Protein AF-0000000066065959 (afdb_homodimer)

Organism: Fusobacterium nucleatum subsp. nucleatum (strain ATCC 25586 / DSM 15643 / BCRC 10681 / CIP 101130 / JCM 8532 / KCTC 2640 / LMG 13131 / VPI 4355) (NCBI:txid190304)

Nearest PDB structures (foldseek):
  2hi1-assembly1_B  TM=9.016E-01  e=2.714E-35  Salmonella enterica subsp. enterica serovar Typhimurium str. LT2
  2hi1-assembly1_A  TM=9.133E-01  e=4.538E-35  Salmonella enterica subsp. enterica serovar Typhimurium str. LT2
  6e85-assembly1_B  TM=9.198E-01  e=2.520E-34  Klebsiella pneumoniae subsp. pneumoniae
  6xmy-assembly1_A  TM=8.807E-01  e=2.957E-30  Legionella pneumophila subsp. pneumophila str. Philadelphia 1
  1ps6-assembly1_A  TM=9.117E-01  e=1.101E-29  Escherichia coli

Foldseek 3Di:
DFAEEEEEQAQLQFCSLLLVLVLLQDPLLLVHGFYEYEAAPVSNVLSCVLQVHQADEDEDCAPVPDDSHHRYYYYPHPNQDDPVPRHHLDQALSRLVRSLVRLLVSLVCVVVVSGLAYEYEFYDQSSVVNVVNPDRDDVRSNCVSQVNDDKWKWKDDQQEIETELEAPDDLVVLLVSQFQVSLLVVLVVVQVQCVLLVHDDEEEEEASFAVNCVCVVGHCCSVHGNVVSQVVNVVVPRRYDDNDYLVCVRVCVNVVVHSYYYYSYHVSVVVSRCVVPVQLTKMWIDPGLHTYIYTDDHRPSVCGSNNPDDSSNSSNRSNSSSSRSVSNPPPD/DFAEEEEEQAQLQFCSLLLVLVLLQDPLLLVHGFYEYEAAPVSNVLSCVLQVHQADEDEDCAPVVDDSHHRYYYYPHPNQDDPVPRHHLDQALSRLVRSLVRLLVSLVCVVVVSGLAYEYEFYDQSSVVNVVNPDRDDVRSNCVSQVNDDKWKWKDDQQEIETELAAPDDLVVLLVSQFQVSLLVVLVVVQVQCVLLVHDDEEEEEASFAVNCVCVVGHCCSVHGNVVSQVVNVVVPRRYDDNDYLVCVRVCVNVVVHSYYYYSYHVSVVVSRCVVPVQLTKMWIDPGLHTYIYTDDHRPSVCGSNNPDDSSNSSNRSNSSSSRSVSSPPPD

Secondary structure (DSSP, 8-state):
-PPEEEEE---TTSSHHHHHHHHHT-HHHHTT-EEEEEE-HHHHHHHHHHHT---EEEE-SSGGG---STTEEEEEE-----TTT--TTS--HHHHHHHHHHHHHHHHHHHTTSSSEEEEPP--HHHHHHTT---SSHHHHHHHHTT-SSPEEEEEETTEEEEES--SS-HHHHHHH--HHHHHHHHHHHHHHHHHHT--S-EEEEPSSGGGGGTBTTBSHIIIIIHHHHHHHHHTT--EEEEE-HHHHHHHHHTTS-SEEEESSHHHHHHHHHHH-TTT-EEEEESSSSEEEE-SS---GGGTTTT----HHHHHHHHHHHHHGGGTTT--/-PPEEEEE---TTSSHHHHHHHHHT-HHHHTT-EEEEEE-HHHHHHHHHHHT---EEEE-SSGGG---STTEEEEEE-----TTT--TTS--HHHHHHHHHHHHHHHHHHHTTSSSEEEEPP--HHHHHHTT---SSHHHHHHHHTT-SSPEEEEEETTEEEEES--SS-HHHHHHH--HHHHHHHHHHHHHHHHHHT--S-EEEEPSSGGGGGTBTTBSHIIIIIHHHHHHHHHTT--EEEEE-HHHHHHHHHTTS-SEEEESSHHHHHHHHHHH-TTT-EEEEESSSSEEEE-SS---GGGTTTT----HHHHHHHHHHHHHGGGTTT--

Sequence (664 aa):
MRTKIAIPMGDPAGVGPEIVVKTAVSKEILDLCDLVVIGDKKVLEKATKICQVDLKIHTIKNIEEGKYEKGILNVIDLENVDMNTLEYGQVQGMCGKAAFEYIKKCVELAMEYKVDAIATTPINKESLRAGNVNYIGHTEILGDLSNSRDPLTMFEVDNMRVFFLTRHMSLRKACDAITKERVLEYIERCTKALKQLGVTGKMAVAGLNPHSGEHGLFGNEEVKEITPAIEEAQKLGYDVVGPIGADSVFHQALQGRYVAVLSLYHDQGHIATKTYDFERTIAITLDMPFLRTSVDHGTAFDIAGKGIVSAISMIEAVKLAAKYAPNFKNIKMRTKIAIPMGDPAGVGPEIVVKTAVSKEILDLCDLVVIGDKKVLEKATKICQVDLKIHTIKNIEEGKYEKGILNVIDLENVDMNTLEYGQVQGMCGKAAFEYIKKCVELAMEYKVDAIATTPINKESLRAGNVNYIGHTEILGDLSNSRDPLTMFEVDNMRVFFLTRHMSLRKACDAITKERVLEYIERCTKALKQLGVTGKMAVAGLNPHSGEHGLFGNEEVKEITPAIEEAQKLGYDVVGPIGADSVFHQALQGRYVAVLSLYHDQGHIATKTYDFERTIAITLDMPFLRTSVDHGTAFDIAGKGIVSAISMIEAVKLAAKYAPNFKNIK

Solvent-accessible surface area (backbone atoms only — not comparable to full-atom values): 33198 Å² total; per-residue (Å²): 133,74,46,32,35,28,26,26,32,24,17,74,26,22,34,19,35,45,30,49,55,53,30,66,69,30,70,72,42,64,77,60,40,39,68,38,34,27,37,36,59,69,60,42,52,49,26,28,59,55,55,68,51,81,64,44,81,41,78,34,92,48,78,86,67,52,59,90,47,93,49,42,43,26,26,41,58,67,74,60,72,61,74,90,71,65,47,63,42,47,85,35,23,62,30,18,38,38,23,51,53,18,46,52,51,43,49,51,36,37,75,67,63,70,28,46,21,34,31,42,46,24,58,49,52,67,12,16,50,60,33,72,36,94,49,78,46,68,70,56,44,53,24,59,79,64,73,32,91,68,66,40,57,31,38,37,40,92,67,28,30,35,31,56,75,30,55,96,42,19,60,68,56,37,62,70,63,60,35,30,68,52,52,33,51,46,52,52,54,50,50,54,48,34,48,49,54,69,48,82,69,42,31,33,32,40,22,85,19,52,68,31,4,59,89,48,77,16,35,49,57,36,72,72,12,50,37,54,18,47,52,52,39,39,72,74,65,48,59,57,48,60,59,32,35,46,44,47,43,60,35,41,18,60,72,62,75,19,57,29,33,39,20,58,34,42,52,64,40,37,17,32,43,25,35,56,37,55,58,56,27,25,39,31,42,36,74,50,96,50,47,34,20,20,44,78,60,68,26,54,35,89,50,20,84,62,51,72,72,78,30,60,26,49,42,47,14,46,50,50,32,56,68,36,24,78,52,62,47,87,76,117,133,74,46,33,35,29,26,25,32,22,16,73,26,21,35,19,35,46,29,49,54,54,30,66,70,30,68,74,44,64,76,62,41,39,67,37,33,26,37,38,58,69,60,42,52,50,27,27,60,55,55,67,50,80,63,42,83,41,78,34,94,47,79,85,68,50,60,90,48,93,48,44,42,27,26,40,58,67,75,60,70,61,75,90,71,65,47,63,42,46,85,34,23,61,32,17,38,40,24,50,51,19,46,50,52,43,48,51,36,36,75,66,62,71,27,45,21,33,33,42,46,24,57,49,52,67,13,15,49,61,35,72,35,96,50,78,45,66,69,56,46,53,24,59,78,63,74,32,92,67,66,40,58,32,38,37,40,92,67,27,31,35,33,54,75,30,55,97,42,19,59,66,55,38,61,70,62,59,35,32,68,52,50,34,51,46,54,52,53,50,50,53,47,33,49,48,54,70,50,82,68,41,32,33,32,42,23,86,19,50,67,31,4,58,89,48,77,15,35,48,56,36,74,72,12,49,37,52,19,47,52,52,40,37,72,74,65,46,59,56,50,60,59,31,33,46,43,47,43,60,35,41,16,61,71,62,75,18,57,29,35,39,19,59,35,42,50,63,40,36,17,33,44,26,36,56,37,56,59,54,28,24,40,33,42,37,75,50,95,50,47,36,20,20,44,78,59,68,27,53,36,90,50,21,83,63,52,71,73,79,29,60,26,49,42,47,15,44,50,50,33,56,69,35,23,76,52,64,48,85,77,118

Radius of gyration: 28.04 Å; Cα contacts (8 Å, |Δi|>4): 1634; chains: 2; bounding box: 54×81×59 Å

InterPro domains:
  IPR005255 PdxA family [PF04166] (32-321)
  IPR005255 PdxA family [PTHR30004] (2-329)
  IPR005255 PdxA family [TIGR00557] (4-324)

pLDDT: mean 95.87, std 6.34, range [37.81, 98.94]

Structure (mmCIF, N/CA/C/O backbone):
data_AF-0000000066065959-model_v1
#
loop_
_entity.id
_entity.type
_entity.pdbx_description
1 polymer 'Putative D-threonate 4-phosphate dehydrogenase'
#
loop_
_atom_site.group_PDB
_atom_site.id
_atom_site.type_symbol
_atom_site.label_atom_id
_atom_site.label_alt_id
_atom_site.label_comp_id
_atom_site.label_asym_id
_atom_site.label_entity_id
_atom_site.label_seq_id
_atom_site.pdbx_PDB_ins_code
_atom_site.Cartn_x
_atom_site.Cartn_y
_atom_site.Cartn_z
_atom_site.occupancy
_atom_site.B_iso_or_equiv
_atom_site.auth_seq_id
_atom_site.auth_comp_id
_atom_site.auth_asym_id
_atom_site.auth_atom_id
_atom_site.pdbx_PDB_model_num
ATOM 1 N N . MET A 1 1 ? 6.938 -20.156 -32.844 1 72.06 1 MET A N 1
ATOM 2 C CA . MET A 1 1 ? 5.781 -20.859 -32.281 1 72.06 1 MET A CA 1
ATOM 3 C C . MET A 1 1 ? 5.188 -20.094 -31.109 1 72.06 1 MET A C 1
ATOM 5 O O . MET A 1 1 ? 5.902 -19.375 -30.406 1 72.06 1 MET A O 1
ATOM 9 N N . ARG A 1 2 ? 3.889 -20.047 -30.922 1 89.25 2 ARG A N 1
ATOM 10 C CA . ARG A 1 2 ? 3.213 -19.297 -29.859 1 89.25 2 ARG A CA 1
ATOM 11 C C . ARG A 1 2 ? 3.479 -19.922 -28.5 1 89.25 2 ARG A C 1
ATOM 13 O O . ARG A 1 2 ? 3.643 -21.141 -28.391 1 89.25 2 ARG A O 1
ATOM 20 N N . THR A 1 3 ? 3.629 -19.172 -27.562 1 95.5 3 THR A N 1
ATOM 21 C CA . THR A 1 3 ? 3.877 -19.625 -26.188 1 95.5 3 THR A CA 1
ATOM 22 C C . THR A 1 3 ? 2.738 -20.5 -25.688 1 95.5 3 THR A C 1
ATOM 24 O O . THR A 1 3 ? 1.564 -20.188 -25.891 1 95.5 3 THR A O 1
ATOM 27 N N . LYS A 1 4 ? 3.076 -21.656 -25.203 1 97.19 4 LYS A N 1
ATOM 28 C CA . LYS A 1 4 ? 2.094 -22.578 -24.641 1 97.19 4 LYS A CA 1
ATOM 29 C C . LYS A 1 4 ? 2.082 -22.516 -23.125 1 97.19 4 LYS A C 1
ATOM 31 O O . LYS A 1 4 ? 3.102 -22.766 -22.469 1 97.19 4 LYS A O 1
ATOM 36 N N . ILE A 1 5 ? 0.953 -22.219 -22.578 1 98.12 5 ILE A N 1
ATOM 37 C CA . ILE A 1 5 ? 0.808 -22.109 -21.125 1 98.12 5 ILE A CA 1
ATOM 38 C C . ILE A 1 5 ? -0.1 -23.219 -20.609 1 98.12 5 ILE A C 1
ATOM 40 O O . ILE A 1 5 ? -1.226 -23.375 -21.078 1 98.12 5 ILE A O 1
ATOM 44 N N . ALA A 1 6 ? 0.415 -24 -19.703 1 98.69 6 ALA A N 1
ATOM 45 C CA . ALA A 1 6 ? -0.387 -25.031 -19.047 1 98.69 6 ALA A CA 1
ATOM 46 C C . ALA A 1 6 ? -1.11 -24.453 -17.828 1 98.69 6 ALA A C 1
ATOM 48 O O . ALA A 1 6 ? -0.523 -23.703 -17.047 1 98.69 6 ALA A O 1
ATOM 49 N N . ILE A 1 7 ? -2.367 -24.766 -17.703 1 98.88 7 ILE A N 1
ATOM 50 C CA . ILE A 1 7 ? -3.176 -24.312 -16.578 1 98.88 7 ILE A CA 1
ATOM 51 C C . ILE A 1 7 ? -3.793 -25.516 -15.859 1 98.88 7 ILE A C 1
ATOM 53 O O . ILE A 1 7 ? -4.621 -26.219 -16.438 1 98.88 7 ILE A O 1
ATOM 57 N N . PRO A 1 8 ? -3.355 -25.812 -14.656 1 98.88 8 PRO A N 1
ATOM 58 C CA . PRO A 1 8 ? -4.176 -26.734 -13.867 1 98.88 8 PRO A CA 1
ATOM 59 C C . PRO A 1 8 ? -5.52 -26.141 -13.469 1 98.88 8 PRO A C 1
ATOM 61 O O . PRO A 1 8 ? -5.578 -25 -12.992 1 98.88 8 PRO A O 1
ATOM 64 N N . MET A 1 9 ? -6.547 -26.875 -13.633 1 98.5 9 MET A N 1
ATOM 65 C CA . MET A 1 9 ? -7.906 -26.375 -13.461 1 98.5 9 MET A CA 1
ATOM 66 C C . MET A 1 9 ? -8.164 -25.969 -12.016 1 98.5 9 MET A C 1
ATOM 68 O O . MET A 1 9 ? -9.055 -25.172 -11.742 1 98.5 9 MET A O 1
ATOM 72 N N . GLY A 1 10 ? -7.395 -26.516 -11.086 1 98.31 10 GLY A N 1
ATOM 73 C CA . GLY A 1 10 ? -7.586 -26.234 -9.664 1 98.31 10 GLY A CA 1
ATOM 74 C C . GLY A 1 10 ? -8.633 -27.125 -9.023 1 98.31 10 GLY A C 1
ATOM 75 O O . GLY A 1 10 ? -8.938 -28.203 -9.531 1 98.31 10 GLY A O 1
ATOM 76 N N . ASP A 1 11 ? -9.094 -26.719 -7.891 1 98.69 11 ASP A N 1
ATOM 77 C CA . ASP A 1 11 ? -10.109 -27.469 -7.16 1 98.69 11 ASP A CA 1
ATOM 78 C C . ASP A 1 11 ? -11.445 -27.453 -7.906 1 98.69 11 ASP A C 1
ATOM 80 O O . ASP A 1 11 ? -12.031 -26.406 -8.125 1 98.69 11 ASP A O 1
ATOM 84 N N . PRO A 1 12 ? -11.953 -28.656 -8.211 1 98.81 12 PRO A N 1
ATOM 85 C CA . PRO A 1 12 ? -13.203 -28.719 -8.977 1 98.81 12 PRO A CA 1
ATOM 86 C C . PRO A 1 12 ? -14.367 -28.047 -8.258 1 98.81 12 PRO A C 1
ATOM 88 O O . PRO A 1 12 ? -15.32 -27.594 -8.906 1 98.81 12 PRO A O 1
ATOM 91 N N . ALA A 1 13 ? -14.312 -27.984 -6.973 1 98.69 13 ALA A N 1
ATOM 92 C CA . ALA A 1 13 ? -15.414 -27.438 -6.184 1 98.69 13 ALA A CA 1
ATOM 93 C C . ALA A 1 13 ? -15.266 -25.938 -5.996 1 98.69 13 ALA A C 1
ATOM 95 O O . ALA A 1 13 ? -16.125 -25.281 -5.398 1 98.69 13 ALA A O 1
ATOM 96 N N . GLY A 1 14 ? -14.188 -25.391 -6.469 1 98.62 14 GLY A N 1
ATOM 97 C CA . GLY A 1 14 ? -13.93 -23.969 -6.336 1 98.62 14 GLY A CA 1
ATOM 98 C C . GLY A 1 14 ? -14.164 -23.203 -7.621 1 98.62 14 GLY A C 1
ATOM 99 O O . GLY A 1 14 ? -14.781 -23.719 -8.555 1 98.62 14 GLY A O 1
ATOM 100 N N . VAL A 1 15 ? -13.617 -22 -7.676 1 98.69 15 VAL A N 1
ATOM 101 C CA . VAL A 1 15 ? -13.891 -21.094 -8.797 1 98.69 15 VAL A CA 1
ATOM 102 C C . VAL A 1 15 ? -12.867 -21.328 -9.906 1 98.69 15 VAL A C 1
ATOM 104 O O . VAL A 1 15 ? -12.938 -20.703 -10.961 1 98.69 15 VAL A O 1
ATOM 107 N N . GLY A 1 16 ? -11.898 -22.203 -9.711 1 98.69 16 GLY A N 1
ATOM 108 C CA . GLY A 1 16 ? -10.852 -22.469 -10.68 1 98.69 16 GLY A CA 1
ATOM 109 C C . GLY A 1 16 ? -11.375 -22.703 -12.078 1 98.69 16 GLY A C 1
ATOM 110 O O . GLY A 1 16 ? -11.023 -21.984 -13.016 1 98.69 16 GLY A O 1
ATOM 111 N N . PRO A 1 17 ? -12.258 -23.703 -12.234 1 98.88 17 PRO A N 1
ATOM 112 C CA . PRO A 1 17 ? -12.828 -23.984 -13.555 1 98.88 17 PRO A CA 1
ATOM 113 C C . PRO A 1 17 ? -13.492 -22.75 -14.18 1 98.88 17 PRO A C 1
ATOM 115 O O . PRO A 1 17 ? -13.344 -22.516 -15.383 1 98.88 17 PRO A O 1
ATOM 118 N N . GLU A 1 18 ? -14.164 -21.953 -13.398 1 98.88 18 GLU A N 1
ATOM 119 C CA . GLU A 1 18 ? -14.875 -20.781 -13.906 1 98.88 18 GLU A CA 1
ATOM 120 C C . GLU A 1 18 ? -13.898 -19.734 -14.445 1 98.88 18 GLU A C 1
ATOM 122 O O . GLU A 1 18 ? -14.086 -19.219 -15.555 1 98.88 18 GLU A O 1
ATOM 127 N N . ILE A 1 19 ? -12.812 -19.453 -13.688 1 98.75 19 ILE A N 1
ATOM 128 C CA . ILE A 1 19 ? -11.898 -18.422 -14.141 1 98.75 19 ILE A CA 1
ATOM 129 C C . ILE A 1 19 ? -11.086 -18.938 -15.336 1 98.75 19 ILE A C 1
ATOM 131 O O . ILE A 1 19 ? -10.688 -18.156 -16.203 1 98.75 19 ILE A O 1
ATOM 135 N N . VAL A 1 20 ? -10.898 -20.188 -15.461 1 98.75 20 VAL A N 1
ATOM 136 C CA . VAL A 1 20 ? -10.172 -20.781 -16.578 1 98.75 20 VAL A CA 1
ATOM 137 C C . VAL A 1 20 ? -10.961 -20.594 -17.875 1 98.75 20 VAL A C 1
ATOM 139 O O . VAL A 1 20 ? -10.43 -20.094 -18.875 1 98.75 20 VAL A O 1
ATOM 142 N N . VAL A 1 21 ? -12.258 -20.953 -17.859 1 98.75 21 VAL A N 1
ATOM 143 C CA . VAL A 1 21 ? -13.047 -20.891 -19.094 1 98.75 21 VAL A CA 1
ATOM 144 C C . VAL A 1 21 ? -13.258 -19.438 -19.484 1 98.75 21 VAL A C 1
ATOM 146 O O . VAL A 1 21 ? -13.266 -19.094 -20.672 1 98.75 21 VAL A O 1
ATOM 149 N N . LYS A 1 22 ? -13.445 -18.562 -18.484 1 98.62 22 LYS A N 1
ATOM 150 C CA . LYS A 1 22 ? -13.555 -17.125 -18.766 1 98.62 22 LYS A CA 1
ATOM 151 C C . LYS A 1 22 ? -12.273 -16.594 -19.406 1 98.62 22 LYS A C 1
ATOM 153 O O . LYS A 1 22 ? -12.312 -15.766 -20.312 1 98.62 22 LYS A O 1
ATOM 158 N N . THR A 1 23 ? -11.133 -17.047 -18.891 1 98.5 23 THR A N 1
ATOM 159 C CA . THR A 1 23 ? -9.836 -16.641 -19.406 1 98.5 23 THR A CA 1
ATOM 160 C C . THR A 1 23 ? -9.648 -17.109 -20.844 1 98.5 23 THR A C 1
ATOM 162 O O . THR A 1 23 ? -9.133 -16.375 -21.688 1 98.5 23 THR A O 1
ATOM 165 N N . ALA A 1 24 ? -10.109 -18.297 -21.172 1 98.25 24 ALA A N 1
ATOM 166 C CA . ALA A 1 24 ? -9.914 -18.922 -22.469 1 98.25 24 ALA A CA 1
ATOM 167 C C . ALA A 1 24 ? -10.656 -18.156 -23.562 1 98.25 24 ALA A C 1
ATOM 169 O O . ALA A 1 24 ? -10.297 -18.234 -24.75 1 98.25 24 ALA A O 1
ATOM 170 N N . VAL A 1 25 ? -11.688 -17.406 -23.219 1 97.69 25 VAL A N 1
ATOM 171 C CA . VAL A 1 25 ? -12.469 -16.719 -24.234 1 97.69 25 VAL A CA 1
ATOM 172 C C . VAL A 1 25 ? -12.062 -15.242 -24.297 1 97.69 25 VAL A C 1
ATOM 174 O O . VAL A 1 25 ? -12.609 -14.477 -25.078 1 97.69 25 VAL A O 1
ATOM 177 N N . SER A 1 26 ? -11.172 -14.867 -23.438 1 96.5 26 SER A N 1
ATOM 178 C CA . SER A 1 26 ? -10.711 -13.484 -23.438 1 96.5 26 SER A CA 1
ATOM 179 C C . SER A 1 26 ? -9.93 -13.164 -24.703 1 96.5 26 SER A C 1
ATOM 181 O O . SER A 1 26 ? -9.023 -13.906 -25.094 1 96.5 26 SER A O 1
ATOM 183 N N . LYS A 1 27 ? -10.227 -12.031 -25.328 1 95.12 27 LYS A N 1
ATOM 184 C CA . LYS A 1 27 ? -9.555 -11.617 -26.547 1 95.12 27 LYS A CA 1
ATOM 185 C C . LYS A 1 27 ? -8.055 -11.406 -26.312 1 95.12 27 LYS A C 1
ATOM 187 O O . LYS A 1 27 ? -7.234 -11.766 -27.156 1 95.12 27 LYS A O 1
ATOM 192 N N . GLU A 1 28 ? -7.738 -10.875 -25.188 1 95.38 28 GLU A N 1
ATOM 193 C CA . GLU A 1 28 ? -6.344 -10.609 -24.844 1 95.38 28 GLU A CA 1
ATOM 194 C C . GLU A 1 28 ? -5.52 -11.898 -24.875 1 95.38 28 GLU A C 1
ATOM 196 O O . GLU A 1 28 ? -4.391 -11.906 -25.359 1 95.38 28 GLU A O 1
ATOM 201 N N . ILE A 1 29 ? -6.113 -12.93 -24.375 1 97 29 ILE A N 1
ATOM 202 C CA . ILE A 1 29 ? -5.387 -14.188 -24.25 1 97 29 ILE A CA 1
ATOM 203 C C . ILE A 1 29 ? -5.316 -14.883 -25.609 1 97 29 ILE A C 1
ATOM 205 O O . ILE A 1 29 ? -4.266 -15.406 -25.984 1 97 29 ILE A O 1
ATOM 209 N N . LEU A 1 30 ? -6.398 -14.852 -26.359 1 94.75 30 LEU A N 1
ATOM 210 C CA . LEU A 1 30 ? -6.488 -15.516 -27.656 1 94.75 30 LEU A CA 1
ATOM 211 C C . LEU A 1 30 ? -5.402 -15.008 -28.594 1 94.75 30 LEU A C 1
ATOM 213 O O . LEU A 1 30 ? -4.855 -15.781 -29.391 1 94.75 30 LEU A O 1
ATOM 217 N N . ASP A 1 31 ? -5.023 -13.789 -28.469 1 94.56 31 ASP A N 1
ATOM 218 C CA . ASP A 1 31 ? -4.047 -13.156 -29.344 1 94.56 31 ASP A CA 1
ATOM 219 C C . ASP A 1 31 ? -2.627 -13.344 -28.828 1 94.56 31 ASP A C 1
ATOM 221 O O . ASP A 1 31 ? -1.656 -13.141 -29.547 1 94.56 31 ASP A O 1
ATOM 225 N N . LEU A 1 32 ? -2.518 -13.828 -27.672 1 96.62 32 LEU A N 1
ATOM 226 C CA . LEU A 1 32 ? -1.231 -13.719 -27 1 96.62 32 LEU A CA 1
ATOM 227 C C . LEU A 1 32 ? -0.543 -15.07 -26.906 1 96.62 32 LEU A C 1
ATOM 229 O O . LEU A 1 32 ? 0.663 -15.18 -27.141 1 96.62 32 LEU A O 1
ATOM 233 N N . CYS A 1 33 ? -1.328 -16.109 -26.562 1 97.38 33 CYS A N 1
ATOM 234 C CA . CYS A 1 33 ? -0.696 -17.406 -26.281 1 97.38 33 CYS A CA 1
ATOM 235 C C . CYS A 1 33 ? -1.686 -18.547 -26.469 1 97.38 33 CYS A C 1
ATOM 237 O O . CYS A 1 33 ? -2.855 -18.312 -26.781 1 97.38 33 CYS A O 1
ATOM 239 N N . ASP A 1 34 ? -1.131 -19.766 -26.438 1 97.31 34 ASP A N 1
ATOM 240 C CA . ASP A 1 34 ? -1.923 -20.984 -26.5 1 97.31 34 ASP A CA 1
ATOM 241 C C . ASP A 1 34 ? -2.096 -21.609 -25.109 1 97.31 34 ASP A C 1
ATOM 243 O O . ASP A 1 34 ? -1.139 -21.688 -24.344 1 97.31 34 ASP A O 1
ATOM 247 N N . LEU A 1 35 ? -3.336 -21.984 -24.844 1 98.25 35 LEU A N 1
ATOM 248 C CA . LEU A 1 35 ? -3.623 -22.562 -23.531 1 98.25 35 LEU A CA 1
ATOM 249 C C . LEU A 1 35 ? -3.846 -24.062 -23.641 1 98.25 35 LEU A C 1
ATOM 251 O O . LEU A 1 35 ? -4.461 -24.547 -24.594 1 98.25 35 LEU A O 1
ATOM 255 N N . VAL A 1 36 ? -3.318 -24.75 -22.703 1 98.56 36 VAL A N 1
ATOM 256 C CA . VAL A 1 36 ? -3.654 -26.156 -22.469 1 98.56 36 VAL A CA 1
ATOM 257 C C . VAL A 1 36 ? -4.074 -26.344 -21 1 98.56 36 VAL A C 1
ATOM 259 O O . VAL A 1 36 ? -3.299 -26.047 -20.094 1 98.56 36 VAL A O 1
ATOM 262 N N . VAL A 1 37 ? -5.285 -26.797 -20.859 1 98.88 37 VAL A N 1
ATOM 263 C CA . VAL A 1 37 ? -5.805 -26.969 -19.5 1 98.88 37 VAL A CA 1
ATOM 264 C C . VAL A 1 37 ? -5.711 -28.438 -19.094 1 98.88 37 VAL A C 1
ATOM 266 O O . VAL A 1 37 ? -6.027 -29.328 -19.891 1 98.88 37 VAL A O 1
ATOM 269 N N . ILE A 1 38 ? -5.129 -28.703 -17.953 1 98.94 38 ILE A N 1
ATOM 270 C CA . ILE A 1 38 ? -5.184 -30.031 -17.344 1 98.94 38 ILE A CA 1
ATOM 271 C C . ILE A 1 38 ? -6.316 -30.078 -16.312 1 98.94 38 ILE A C 1
ATOM 273 O O . ILE A 1 38 ? -6.328 -29.297 -15.359 1 98.94 38 ILE A O 1
ATOM 277 N N . GLY A 1 39 ? -7.234 -30.891 -16.484 1 98.81 39 GLY A N 1
ATOM 278 C CA . GLY A 1 39 ? -8.406 -30.922 -15.625 1 98.81 39 GLY A CA 1
ATOM 279 C C . GLY A 1 39 ? -9.367 -32.062 -15.953 1 98.81 39 GLY A C 1
ATOM 280 O O . GLY A 1 39 ? -8.945 -33.156 -16.328 1 98.81 39 GLY A O 1
ATOM 281 N N . ASP A 1 40 ? -10.602 -31.875 -15.625 1 98.88 40 ASP A N 1
ATOM 282 C CA . ASP A 1 40 ? -11.703 -32.781 -15.922 1 98.88 40 ASP A CA 1
ATOM 283 C C . ASP A 1 40 ? -12.672 -32.156 -16.922 1 98.88 40 ASP A C 1
ATOM 285 O O . ASP A 1 40 ? -13.195 -31.062 -16.703 1 98.88 40 ASP A O 1
ATOM 289 N N . LYS A 1 41 ? -12.906 -32.906 -17.984 1 98.75 41 LYS A N 1
ATOM 290 C CA . LYS A 1 41 ? -13.711 -32.375 -19.078 1 98.75 41 LYS A CA 1
ATOM 291 C C . LYS A 1 41 ? -15.109 -32 -18.594 1 98.75 41 LYS A C 1
ATOM 293 O O . LYS A 1 41 ? -15.609 -30.922 -18.922 1 98.75 41 LYS A O 1
ATOM 298 N N . LYS A 1 42 ? -15.711 -32.844 -17.812 1 98.75 42 LYS A N 1
ATOM 299 C CA . LYS A 1 42 ? -17.094 -32.656 -17.391 1 98.75 42 LYS A CA 1
ATOM 300 C C . LYS A 1 42 ? -17.219 -31.422 -16.484 1 98.75 42 LYS A C 1
ATOM 302 O O . LYS A 1 42 ? -18.188 -30.672 -16.562 1 98.75 42 LYS A O 1
ATOM 307 N N . VAL A 1 43 ? -16.25 -31.234 -15.641 1 98.81 43 VAL A N 1
ATOM 308 C CA . VAL A 1 43 ? -16.25 -30.078 -14.766 1 98.81 43 VAL A CA 1
ATOM 309 C C . VAL A 1 43 ? -16.125 -28.797 -15.594 1 98.81 43 VAL A C 1
ATOM 311 O O . VAL A 1 43 ? -16.844 -27.828 -15.352 1 98.81 43 VAL A O 1
ATOM 314 N N . LEU A 1 44 ? -15.25 -28.797 -16.594 1 98.88 44 LEU A N 1
ATOM 315 C CA . LEU A 1 44 ? -15.031 -27.625 -17.438 1 98.88 44 LEU A CA 1
ATOM 316 C C . LEU A 1 44 ? -16.25 -27.359 -18.312 1 98.88 44 LEU A C 1
ATOM 318 O O . LEU A 1 44 ? -16.594 -26.188 -18.547 1 98.88 44 LEU A O 1
ATOM 322 N N . GLU A 1 45 ? -16.906 -28.422 -18.797 1 98.69 45 GLU A N 1
ATOM 323 C CA . GLU A 1 45 ? -18.141 -28.234 -19.547 1 98.69 45 GLU A CA 1
ATOM 324 C C . GLU A 1 45 ? -19.219 -27.562 -18.688 1 98.69 45 GLU A C 1
ATOM 326 O O . GLU A 1 45 ? -19.922 -26.672 -19.156 1 98.69 45 GLU A O 1
ATOM 331 N N . LYS A 1 46 ? -19.297 -28.031 -17.516 1 98.62 46 LYS A N 1
ATOM 332 C CA . LYS A 1 46 ? -20.25 -27.422 -16.594 1 98.62 46 LYS A CA 1
ATOM 333 C C . LYS A 1 46 ? -19.922 -25.969 -16.344 1 98.62 46 LYS A C 1
ATOM 335 O O . LYS A 1 46 ? -20.812 -25.109 -16.297 1 98.62 46 LYS A O 1
ATOM 340 N N . ALA A 1 47 ? -18.656 -25.672 -16.141 1 98.75 47 ALA A N 1
ATOM 341 C CA . ALA A 1 47 ? -18.219 -24.297 -15.93 1 98.75 47 ALA A CA 1
ATOM 342 C C . ALA A 1 47 ? -18.562 -23.422 -17.125 1 98.75 47 ALA A C 1
ATOM 344 O O . ALA A 1 47 ? -18.938 -22.25 -16.953 1 98.75 47 ALA A O 1
ATOM 345 N N . THR A 1 48 ? -18.422 -23.938 -18.375 1 98.62 48 THR A N 1
ATOM 346 C CA . THR A 1 48 ? -18.766 -23.203 -19.578 1 98.62 48 THR A CA 1
ATOM 347 C C . THR A 1 48 ? -20.234 -22.797 -19.562 1 98.62 48 THR A C 1
ATOM 349 O O . THR A 1 48 ? -20.594 -21.672 -19.953 1 98.62 48 THR A O 1
ATOM 352 N N . LYS A 1 49 ? -21.062 -23.688 -19.078 1 98.5 49 LYS A N 1
ATOM 353 C CA . LYS A 1 49 ? -22.5 -23.422 -18.984 1 98.5 49 LYS A CA 1
ATOM 354 C C . LYS A 1 49 ? -22.797 -22.391 -17.906 1 98.5 49 LYS A C 1
ATOM 356 O O . LYS A 1 49 ? -23.547 -21.438 -18.141 1 98.5 49 LYS A O 1
ATOM 361 N N . ILE A 1 50 ? -22.188 -22.562 -16.781 1 98.56 50 ILE A N 1
ATOM 362 C CA . ILE A 1 50 ? -22.391 -21.688 -15.633 1 98.56 50 ILE A CA 1
ATOM 363 C C . ILE A 1 50 ? -21.984 -20.25 -16 1 98.56 50 ILE A C 1
ATOM 365 O O . ILE A 1 50 ? -22.703 -19.297 -15.688 1 98.56 50 ILE A O 1
ATOM 369 N N . CYS A 1 51 ? -20.875 -20.125 -16.672 1 98.5 51 CYS A N 1
ATOM 370 C CA . CYS A 1 51 ? -20.312 -18.812 -17 1 98.5 51 CYS A CA 1
ATOM 371 C C . CYS A 1 51 ? -20.891 -18.281 -18.297 1 98.5 51 CYS A C 1
ATOM 373 O O . CYS A 1 51 ? -20.641 -17.125 -18.672 1 98.5 51 CYS A O 1
ATOM 375 N N . GLN A 1 52 ? -21.625 -19.094 -19 1 98.19 52 GLN A N 1
ATOM 376 C CA . GLN A 1 52 ? -22.281 -18.734 -20.25 1 98.19 52 GLN A CA 1
ATOM 377 C C . GLN A 1 52 ? -21.266 -18.25 -21.297 1 98.19 52 GLN A C 1
ATOM 379 O O . GLN A 1 52 ? -21.438 -17.188 -21.891 1 98.19 52 GLN A O 1
ATOM 384 N N . VAL A 1 53 ? -20.25 -19.016 -21.422 1 97.81 53 VAL A N 1
ATOM 385 C CA . VAL A 1 53 ? -19.25 -18.688 -22.438 1 97.81 53 VAL A CA 1
ATOM 386 C C . VAL A 1 53 ? -19.359 -19.672 -23.609 1 97.81 53 VAL A C 1
ATOM 388 O O . VAL A 1 53 ? -19.781 -20.812 -23.438 1 97.81 53 VAL A O 1
ATOM 391 N N . ASP A 1 54 ? -19.047 -19.188 -24.781 1 96.25 54 ASP A N 1
ATOM 392 C CA . ASP A 1 54 ? -19.047 -20.016 -25.969 1 96.25 54 ASP A CA 1
ATOM 393 C C . ASP A 1 54 ? -17.688 -20.703 -26.172 1 96.25 54 ASP A C 1
ATOM 395 O O . ASP A 1 54 ? -16.797 -20.156 -26.812 1 96.25 54 ASP A O 1
ATOM 399 N N . LEU A 1 55 ? -17.547 -21.812 -25.656 1 97.31 55 LEU A N 1
ATOM 400 C CA . LEU A 1 55 ? -16.281 -22.531 -25.641 1 97.31 55 LEU A CA 1
ATOM 401 C C . LEU A 1 55 ? -16.516 -24.031 -25.781 1 97.31 55 LEU A C 1
ATOM 403 O O . LEU A 1 55 ? -17.359 -24.609 -25.062 1 97.31 55 LEU A O 1
ATOM 407 N N . LYS A 1 56 ? -15.898 -24.688 -26.734 1 97.88 56 LYS A N 1
ATOM 408 C CA . LYS A 1 56 ? -15.953 -26.125 -26.906 1 97.88 56 LYS A CA 1
ATOM 409 C C . LYS A 1 56 ? -14.703 -26.797 -26.344 1 97.88 56 LYS A C 1
ATOM 411 O O . LYS A 1 56 ? -13.586 -26.344 -26.578 1 97.88 56 LYS A O 1
ATOM 416 N N . ILE A 1 57 ? -14.922 -27.828 -25.625 1 98.31 57 ILE A N 1
ATOM 417 C CA . ILE A 1 57 ? -13.797 -28.562 -25.031 1 98.31 57 ILE A CA 1
ATOM 418 C C . ILE A 1 57 ? -13.258 -29.578 -26.031 1 98.31 57 ILE A C 1
ATOM 420 O O . ILE A 1 57 ? -14.016 -30.375 -26.578 1 98.31 57 ILE A O 1
ATOM 424 N N . HIS A 1 58 ? -12.047 -29.453 -26.359 1 98.56 58 HIS A N 1
ATOM 425 C CA . HIS A 1 58 ? -11.312 -30.406 -27.188 1 98.56 58 HIS A CA 1
ATOM 426 C C . HIS A 1 58 ? -10.328 -31.219 -26.359 1 98.56 58 HIS A C 1
ATOM 428 O O . HIS A 1 58 ? -9.297 -30.703 -25.938 1 98.56 58 HIS A O 1
ATOM 434 N N . THR A 1 59 ? -10.625 -32.469 -26.141 1 98.56 59 THR A N 1
ATOM 435 C CA . THR A 1 59 ? -9.758 -33.312 -25.328 1 98.56 59 THR A CA 1
ATOM 436 C C . THR A 1 59 ? -8.547 -33.781 -26.141 1 98.56 59 THR A C 1
ATOM 438 O O . THR A 1 59 ? -8.688 -34.156 -27.297 1 98.56 59 THR A O 1
ATOM 441 N N . ILE A 1 60 ? -7.43 -33.688 -25.516 1 98.31 60 ILE A N 1
ATOM 442 C CA . ILE A 1 60 ? -6.191 -34.094 -26.172 1 98.31 60 ILE A CA 1
ATOM 443 C C . ILE A 1 60 ? -5.387 -34.969 -25.219 1 98.31 60 ILE A C 1
ATOM 445 O O . ILE A 1 60 ? -5.578 -34.938 -24 1 98.31 60 ILE A O 1
ATOM 449 N N . LYS A 1 61 ? -4.492 -35.781 -25.766 1 96.75 61 LYS A N 1
ATOM 450 C CA . LYS A 1 61 ? -3.553 -36.594 -24.984 1 96.75 61 LYS A CA 1
ATOM 451 C C . LYS A 1 61 ? -2.174 -35.938 -24.953 1 96.75 61 LYS A C 1
ATOM 453 O O . LYS A 1 61 ? -1.458 -36.031 -23.953 1 96.75 61 LYS A O 1
ATOM 458 N N . ASN A 1 62 ? -1.88 -35.344 -26.094 1 95.94 62 ASN A N 1
ATOM 459 C CA . ASN A 1 62 ? -0.614 -34.625 -26.234 1 95.94 62 ASN A CA 1
ATOM 460 C C . ASN A 1 62 ? -0.828 -33.188 -26.719 1 95.94 62 ASN A C 1
ATOM 462 O O . ASN A 1 62 ? -1.792 -32.906 -27.422 1 95.94 62 ASN A O 1
ATOM 466 N N . ILE A 1 63 ? 0.105 -32.344 -26.312 1 96 63 ILE A N 1
ATOM 467 C CA . ILE A 1 63 ? 0.001 -30.906 -26.594 1 96 63 ILE A CA 1
ATOM 468 C C . ILE A 1 63 ? -0.093 -30.672 -28.094 1 96 63 ILE A C 1
ATOM 470 O O . ILE A 1 63 ? -0.784 -29.75 -28.547 1 96 63 ILE A O 1
ATOM 474 N N . GLU A 1 64 ? 0.534 -31.562 -28.875 1 94.19 64 GLU A N 1
ATOM 475 C CA . GLU A 1 64 ? 0.616 -31.438 -30.328 1 94.19 64 GLU A CA 1
ATOM 476 C C . GLU A 1 64 ? -0.742 -31.672 -30.984 1 94.19 64 GLU A C 1
ATOM 478 O O . GLU A 1 64 ? -0.959 -31.281 -32.125 1 94.19 64 GLU A O 1
ATOM 483 N N . GLU A 1 65 ? -1.607 -32.281 -30.312 1 96.69 65 GLU A N 1
ATOM 484 C CA . GLU A 1 65 ? -2.936 -32.594 -30.828 1 96.69 65 GLU A CA 1
ATOM 485 C C . GLU A 1 65 ? -3.885 -31.422 -30.672 1 96.69 65 GLU A C 1
ATOM 487 O O . GLU A 1 65 ? -5.023 -31.469 -31.141 1 96.69 65 GLU A O 1
ATOM 492 N N . GLY A 1 66 ? -3.379 -30.375 -30.094 1 96.44 66 GLY A N 1
ATOM 493 C CA . GLY A 1 66 ? -4.242 -29.266 -29.75 1 96.44 66 GLY A CA 1
ATOM 494 C C . GLY A 1 66 ? -4.754 -28.516 -30.969 1 96.44 66 GLY A C 1
ATOM 495 O O . GLY A 1 66 ? -4.055 -28.406 -31.984 1 96.44 66 GLY A O 1
ATOM 496 N N . LYS A 1 67 ? -6 -28.109 -30.875 1 97.06 67 LYS A N 1
ATOM 497 C CA . LYS A 1 67 ? -6.59 -27.125 -31.781 1 97.06 67 LYS A CA 1
ATOM 498 C C . LYS A 1 67 ? -6.633 -25.75 -31.156 1 97.06 67 LYS A C 1
ATOM 500 O O . LYS A 1 67 ? -7.582 -25.406 -30.438 1 97.06 67 LYS A O 1
ATOM 505 N N . TYR A 1 68 ? -5.691 -24.969 -31.5 1 95.19 68 TYR A N 1
ATOM 506 C CA . TYR A 1 68 ? -5.508 -23.672 -30.844 1 95.19 68 TYR A CA 1
ATOM 507 C C . TYR A 1 68 ? -6.191 -22.562 -31.641 1 95.19 68 TYR A C 1
ATOM 509 O O . TYR A 1 68 ? -5.523 -21.734 -32.281 1 95.19 68 TYR A O 1
ATOM 517 N N . GLU A 1 69 ? -7.477 -22.531 -31.625 1 94.06 69 GLU A N 1
ATOM 518 C CA . GLU A 1 69 ? -8.328 -21.578 -32.312 1 94.06 69 GLU A CA 1
ATOM 519 C C . GLU A 1 69 ? -9.406 -21.016 -31.406 1 94.06 69 GLU A C 1
ATOM 521 O O . GLU A 1 69 ? -9.664 -21.562 -30.328 1 94.06 69 GLU A O 1
ATOM 526 N N . LYS A 1 70 ? -9.914 -19.891 -31.828 1 95.19 70 LYS A N 1
ATOM 527 C CA . LYS A 1 70 ? -10.977 -19.25 -31.062 1 95.19 70 LYS A CA 1
ATOM 528 C C . LYS A 1 70 ? -12.133 -20.219 -30.812 1 95.19 70 LYS A C 1
ATOM 530 O O . LYS A 1 70 ? -12.531 -20.953 -31.703 1 95.19 70 LYS A O 1
ATOM 535 N N . GLY A 1 71 ? -12.586 -20.266 -29.547 1 96.75 71 GLY A N 1
ATOM 536 C CA . GLY A 1 71 ? -13.758 -21.047 -29.219 1 96.75 71 GLY A CA 1
ATOM 537 C C . GLY A 1 71 ? -13.43 -22.469 -28.812 1 96.75 71 GLY A C 1
ATOM 538 O O . GLY A 1 71 ? -14.32 -23.234 -28.453 1 96.75 71 GLY A O 1
ATOM 539 N N . ILE A 1 72 ? -12.203 -22.875 -28.859 1 97.88 72 ILE A N 1
ATOM 540 C CA . ILE A 1 72 ? -11.797 -24.234 -28.5 1 97.88 72 ILE A CA 1
ATOM 541 C C . ILE A 1 72 ? -10.859 -24.203 -27.297 1 97.88 72 ILE A C 1
ATOM 543 O O . ILE A 1 72 ? -9.906 -23.422 -27.281 1 97.88 72 ILE A O 1
ATOM 547 N N . LEU A 1 73 ? -11.172 -24.953 -26.344 1 98.19 73 LEU A N 1
ATOM 548 C CA . LEU A 1 73 ? -10.305 -25.141 -25.172 1 98.19 73 LEU A CA 1
ATOM 549 C C . LEU A 1 73 ? -9.672 -26.531 -25.188 1 98.19 73 LEU A C 1
ATOM 551 O O . LEU A 1 73 ? -10.383 -27.547 -25.109 1 98.19 73 LEU A O 1
ATOM 555 N N . ASN A 1 74 ? -8.383 -26.594 -25.359 1 98.69 74 ASN A N 1
ATOM 556 C CA . ASN A 1 74 ? -7.672 -27.859 -25.312 1 98.69 74 ASN A CA 1
ATOM 557 C C . ASN A 1 74 ? -7.5 -28.344 -23.875 1 98.69 74 ASN A C 1
ATOM 559 O O . ASN A 1 74 ? -6.996 -27.609 -23.016 1 98.69 74 ASN A O 1
ATOM 563 N N . VAL A 1 75 ? -7.945 -29.594 -23.641 1 98.81 75 VAL A N 1
ATOM 5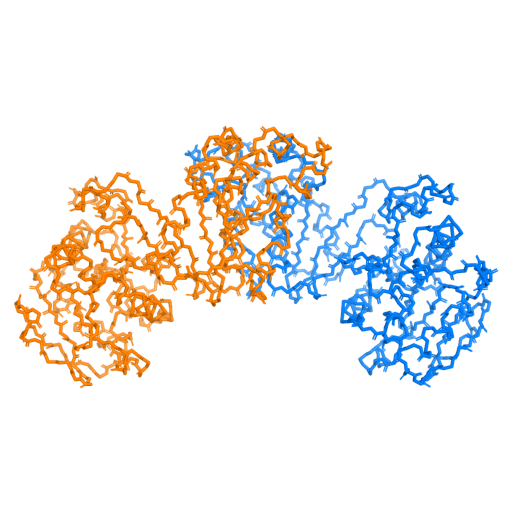64 C CA . VAL A 1 75 ? -7.965 -30.109 -22.281 1 98.81 75 VAL A CA 1
ATOM 565 C C . VAL A 1 75 ? -7.34 -31.5 -22.234 1 98.81 75 VAL A C 1
ATOM 567 O O . VAL A 1 75 ? -7.711 -32.375 -23.031 1 98.81 75 VAL A O 1
ATOM 570 N N . ILE A 1 76 ? -6.316 -31.656 -21.469 1 98.88 76 ILE A N 1
ATOM 571 C CA . ILE A 1 76 ? -5.922 -33 -21.062 1 98.88 76 ILE A CA 1
ATOM 572 C C . ILE A 1 76 ? -6.832 -33.469 -19.922 1 98.88 76 ILE A C 1
ATOM 574 O O . ILE A 1 76 ? -6.699 -33.031 -18.781 1 98.88 76 ILE A O 1
ATOM 578 N N . ASP A 1 77 ? -7.746 -34.344 -20.281 1 98.75 77 ASP A N 1
ATOM 579 C CA . ASP A 1 77 ? -8.797 -34.812 -19.391 1 98.75 77 ASP A CA 1
ATOM 580 C C . ASP A 1 77 ? -8.297 -35.969 -18.531 1 98.75 77 ASP A C 1
ATOM 582 O O . ASP A 1 77 ? -8.023 -37.062 -19.062 1 98.75 77 ASP A O 1
ATOM 586 N N . LEU A 1 78 ? -8.234 -35.719 -17.234 1 98.69 78 LEU A N 1
ATOM 587 C CA . LEU A 1 78 ? -7.746 -36.781 -16.375 1 98.69 78 LEU A CA 1
ATOM 588 C C . LEU A 1 78 ? -8.898 -37.656 -15.883 1 98.69 78 LEU A C 1
ATOM 590 O O . LEU A 1 78 ? -8.68 -38.719 -15.281 1 98.69 78 LEU A O 1
ATOM 594 N N . GLU A 1 79 ? -10.133 -37.281 -16.078 1 98.25 79 GLU A N 1
ATOM 595 C CA . GLU A 1 79 ? -11.336 -38.031 -15.758 1 98.25 79 GLU A CA 1
ATOM 596 C C . GLU A 1 79 ? -11.32 -38.5 -14.305 1 98.25 79 GLU A C 1
ATOM 598 O O . GLU A 1 79 ? -11.555 -39.688 -14.023 1 98.25 79 GLU A O 1
ATOM 603 N N . ASN A 1 80 ? -11.055 -37.562 -13.445 1 98.38 80 ASN A N 1
ATOM 604 C CA . ASN A 1 80 ? -10.812 -37.969 -12.062 1 98.38 80 ASN A CA 1
ATOM 605 C C . ASN A 1 80 ? -11.812 -37.312 -11.109 1 98.38 80 ASN A C 1
ATOM 607 O O . ASN A 1 80 ? -11.562 -37.219 -9.906 1 98.38 80 ASN A O 1
ATOM 611 N N . VAL A 1 81 ? -12.906 -36.812 -11.586 1 98.69 81 VAL A N 1
ATOM 612 C CA . VAL A 1 81 ? -13.938 -36.219 -10.758 1 98.69 81 VAL A CA 1
ATOM 613 C C . VAL A 1 81 ? -15.266 -36.938 -10.977 1 98.69 81 VAL A C 1
ATOM 615 O O . VAL A 1 81 ? -15.68 -37.156 -12.125 1 98.69 81 VAL A O 1
ATOM 618 N N . ASP A 1 82 ? -15.906 -37.438 -9.977 1 98.5 82 ASP A N 1
ATOM 619 C CA . ASP A 1 82 ? -17.266 -37.969 -10.031 1 98.5 82 ASP A CA 1
ATOM 620 C C . ASP A 1 82 ? -18.297 -36.844 -9.938 1 98.5 82 ASP A C 1
ATOM 622 O O . ASP A 1 82 ? -18.578 -36.344 -8.852 1 98.5 82 ASP A O 1
ATOM 626 N N . MET A 1 83 ? -18.953 -36.562 -11.047 1 98 83 MET A N 1
ATOM 627 C CA . MET A 1 83 ? -19.859 -35.438 -11.156 1 98 83 MET A CA 1
ATOM 628 C C . MET A 1 83 ? -21.094 -35.625 -10.289 1 98 83 MET A C 1
ATOM 630 O O . MET A 1 83 ? -21.781 -34.688 -9.922 1 98 83 MET A O 1
ATOM 634 N N . ASN A 1 84 ? -21.375 -36.844 -9.992 1 97.81 84 ASN A N 1
ATOM 635 C CA . ASN A 1 84 ? -22.562 -37.125 -9.195 1 97.81 84 ASN A CA 1
ATOM 636 C C . ASN A 1 84 ? -22.359 -36.75 -7.734 1 97.81 84 ASN A C 1
ATOM 638 O O . ASN A 1 84 ? -23.328 -36.562 -6.996 1 97.81 84 ASN A O 1
ATOM 642 N N . THR A 1 85 ? -21.156 -36.625 -7.344 1 97.94 85 THR A N 1
ATOM 643 C CA . THR A 1 85 ? -20.875 -36.344 -5.941 1 97.94 85 THR A CA 1
ATOM 644 C C . THR A 1 85 ? -20.266 -34.969 -5.77 1 97.94 85 THR A C 1
ATOM 646 O O . THR A 1 85 ? -20.141 -34.469 -4.648 1 97.94 85 THR A O 1
ATOM 649 N N . LEU A 1 86 ? -19.906 -34.344 -6.844 1 98.31 86 LEU A N 1
ATOM 650 C CA . LEU A 1 86 ? -19.297 -33 -6.781 1 98.31 86 LEU A CA 1
ATOM 651 C C . LEU A 1 86 ? -20.266 -31.984 -6.199 1 98.31 86 LEU A C 1
ATOM 653 O O . LEU A 1 86 ? -21.391 -31.859 -6.676 1 98.31 86 LEU A O 1
ATOM 657 N N . GLU A 1 87 ? -19.859 -31.312 -5.145 1 98.44 87 GLU A N 1
ATOM 658 C CA . GLU A 1 87 ? -20.625 -30.234 -4.527 1 98.44 87 GLU A CA 1
ATOM 659 C C . GLU A 1 87 ? -19.812 -28.938 -4.496 1 98.44 87 GLU A C 1
ATOM 661 O O . GLU A 1 87 ? -18.75 -28.875 -3.873 1 98.44 87 GLU A O 1
ATOM 666 N N . TYR A 1 88 ? -20.359 -27.922 -5.137 1 98.38 88 TYR A N 1
ATOM 667 C CA . TYR A 1 88 ? -19.656 -26.641 -5.152 1 98.38 88 TYR A CA 1
ATOM 668 C C . TYR A 1 88 ? -19.516 -26.078 -3.744 1 98.38 88 TYR A C 1
ATOM 670 O O . TYR A 1 88 ? -20.438 -26.172 -2.932 1 98.38 88 TYR A O 1
ATOM 678 N N . GLY A 1 89 ? -18.391 -25.531 -3.543 1 98.06 89 GLY A N 1
ATOM 679 C CA . GLY A 1 89 ? -18.172 -24.781 -2.311 1 98.06 89 GLY A CA 1
ATOM 680 C C . GLY A 1 89 ? -17.969 -25.688 -1.103 1 98.06 89 GLY A C 1
ATOM 681 O O . GLY A 1 89 ? -18.078 -25.219 0.038 1 98.06 89 GLY A O 1
ATOM 682 N N . GLN A 1 90 ? -17.719 -26.938 -1.358 1 98.12 90 GLN A N 1
ATOM 683 C CA . GLN A 1 90 ? -17.531 -27.875 -0.261 1 98.12 90 GLN A CA 1
ATOM 684 C C . GLN A 1 90 ? -16.156 -28.547 -0.333 1 98.12 90 GLN A C 1
ATOM 686 O O . GLN A 1 90 ? -15.672 -28.859 -1.421 1 98.12 90 GLN A O 1
ATOM 691 N N . VAL A 1 91 ? -15.625 -28.688 0.886 1 98.19 91 VAL A N 1
ATOM 692 C CA . VAL A 1 91 ? -14.375 -29.438 0.979 1 98.19 91 VAL A CA 1
ATOM 693 C C . VAL A 1 91 ? -14.625 -30.906 0.627 1 98.19 91 VAL A C 1
ATOM 695 O O . VAL A 1 91 ? -15.484 -31.562 1.227 1 98.19 91 VAL A O 1
ATOM 698 N N . GLN A 1 92 ? -13.93 -31.359 -0.386 1 98.56 92 GLN A N 1
ATOM 699 C CA . GLN A 1 92 ? -14.039 -32.75 -0.803 1 98.56 92 GLN A CA 1
ATOM 700 C C . GLN A 1 92 ? -12.672 -33.344 -1.11 1 98.56 92 GLN A C 1
ATOM 702 O O . GLN A 1 92 ? -11.914 -32.812 -1.908 1 98.56 92 GLN A O 1
ATOM 707 N N . GLY A 1 93 ? -12.383 -34.5 -0.544 1 98.25 93 GLY A N 1
ATOM 708 C CA . GLY A 1 93 ? -11.117 -35.156 -0.785 1 98.25 93 GLY A CA 1
ATOM 709 C C . GLY A 1 93 ? -10.859 -35.438 -2.254 1 98.25 93 GLY A C 1
ATOM 710 O O . GLY A 1 93 ? -9.742 -35.25 -2.738 1 98.25 93 GLY A O 1
ATOM 711 N N . MET A 1 94 ? -11.906 -35.875 -2.939 1 98.44 94 MET A N 1
ATOM 712 C CA . MET A 1 94 ? -11.805 -36.156 -4.371 1 98.44 94 MET A CA 1
ATOM 713 C C . MET A 1 94 ? -11.297 -34.906 -5.117 1 98.44 94 MET A C 1
ATOM 715 O O . MET A 1 94 ? -10.453 -35.031 -6.012 1 98.44 94 MET A O 1
ATOM 719 N N . CYS A 1 95 ? -11.766 -33.75 -4.719 1 98.69 95 CYS A N 1
ATOM 720 C CA . CYS A 1 95 ? -11.406 -32.5 -5.379 1 98.69 95 CYS A CA 1
ATOM 721 C C . CYS A 1 95 ? -9.961 -32.094 -5.062 1 98.69 95 CYS A C 1
ATOM 723 O O . CYS A 1 95 ? -9.234 -31.625 -5.938 1 98.69 95 CYS A O 1
ATOM 725 N N . GLY A 1 96 ? -9.555 -32.312 -3.811 1 98.31 96 GLY A N 1
ATOM 726 C CA . GLY A 1 96 ? -8.172 -32.062 -3.438 1 98.31 96 GLY A CA 1
ATOM 727 C C . GLY A 1 96 ? -7.188 -32.938 -4.188 1 98.31 96 GLY A C 1
ATOM 728 O O . GLY A 1 96 ? -6.168 -32.438 -4.684 1 98.31 96 GLY A O 1
ATOM 729 N N . LYS A 1 97 ? -7.492 -34.188 -4.23 1 98.44 97 LYS A N 1
ATOM 730 C CA . LYS A 1 97 ? -6.648 -35.156 -4.953 1 98.44 97 LYS A CA 1
ATOM 731 C C . LYS A 1 97 ? -6.578 -34.812 -6.438 1 98.44 97 LYS A C 1
ATOM 733 O O . LYS A 1 97 ? -5.5 -34.812 -7.031 1 98.44 97 LYS A O 1
ATOM 738 N N . ALA A 1 98 ? -7.707 -34.531 -6.984 1 98.69 98 ALA A N 1
ATOM 739 C CA . ALA A 1 98 ? -7.777 -34.156 -8.398 1 98.69 98 ALA A CA 1
ATOM 740 C C . ALA A 1 98 ? -6.918 -32.938 -8.688 1 98.69 98 ALA A C 1
ATOM 742 O O . ALA A 1 98 ? -6.129 -32.906 -9.633 1 98.69 98 ALA A O 1
ATOM 743 N N . ALA A 1 99 ? -7.078 -31.875 -7.871 1 98.62 99 ALA A N 1
ATOM 744 C CA . ALA A 1 99 ? -6.32 -30.641 -8.039 1 98.62 99 ALA A CA 1
ATOM 745 C C . ALA A 1 99 ? -4.816 -30.922 -8.031 1 98.62 99 ALA A C 1
ATOM 747 O O . ALA A 1 99 ? -4.078 -30.375 -8.859 1 98.62 99 ALA A O 1
ATOM 748 N N . PHE A 1 100 ? -4.371 -31.75 -7.133 1 98.5 100 PHE A N 1
ATOM 749 C CA . PHE A 1 100 ? -2.967 -32.125 -7.043 1 98.5 100 PHE A CA 1
ATOM 750 C C . PHE A 1 100 ? -2.502 -32.812 -8.336 1 98.5 100 PHE A C 1
ATOM 752 O O . PHE A 1 100 ? -1.427 -32.5 -8.852 1 98.5 100 PHE A O 1
ATOM 759 N N . GLU A 1 101 ? -3.277 -33.688 -8.812 1 98.69 101 GLU A N 1
ATOM 760 C CA . GLU A 1 101 ? -2.916 -34.438 -10.016 1 98.69 101 GLU A CA 1
ATOM 761 C C . GLU A 1 101 ? -2.807 -33.5 -11.219 1 98.69 101 GLU A C 1
ATOM 763 O O . GLU A 1 101 ? -1.968 -33.719 -12.102 1 98.69 101 GLU A O 1
ATOM 768 N N . TYR A 1 102 ? -3.709 -32.469 -11.258 1 98.81 102 TYR A N 1
ATOM 769 C CA . TYR A 1 102 ? -3.605 -31.5 -12.336 1 98.81 102 TYR A CA 1
ATOM 770 C C . TYR A 1 102 ? -2.27 -30.766 -12.281 1 98.81 102 TYR A C 1
ATOM 772 O O . TYR A 1 102 ? -1.618 -30.578 -13.312 1 98.81 102 TYR A O 1
ATOM 780 N N . ILE A 1 103 ? -1.868 -30.328 -11.078 1 98.5 103 ILE A N 1
ATOM 781 C CA . ILE A 1 103 ? -0.604 -29.625 -10.898 1 98.5 103 ILE A CA 1
ATOM 782 C C . ILE A 1 103 ? 0.556 -30.531 -11.297 1 98.5 103 ILE A C 1
ATOM 784 O O . ILE A 1 103 ? 1.467 -30.109 -12.016 1 98.5 103 ILE A O 1
ATOM 788 N N . LYS A 1 104 ? 0.498 -31.766 -10.867 1 98.31 104 LYS A N 1
ATOM 789 C CA . LYS A 1 104 ? 1.541 -32.75 -11.172 1 98.31 104 LYS A CA 1
ATOM 790 C C . LYS A 1 104 ? 1.728 -32.906 -12.68 1 98.31 104 LYS A C 1
ATOM 792 O O . LYS A 1 104 ? 2.855 -32.875 -13.18 1 98.31 104 LYS A O 1
ATOM 797 N N . LYS A 1 105 ? 0.654 -33.031 -13.367 1 98.62 105 LYS A N 1
ATOM 798 C CA . LYS A 1 105 ? 0.722 -33.188 -14.82 1 98.62 105 LYS A CA 1
ATOM 799 C C . LYS A 1 105 ? 1.282 -31.938 -15.477 1 98.62 105 LYS A C 1
ATOM 801 O O . LYS A 1 105 ? 2.059 -32.031 -16.438 1 98.62 105 LYS A O 1
ATOM 806 N N . CYS A 1 106 ? 0.856 -30.75 -15.023 1 98.44 106 CYS A N 1
ATOM 807 C CA . CYS A 1 106 ? 1.404 -29.5 -15.539 1 98.44 106 CYS A CA 1
ATOM 808 C C . CYS A 1 106 ? 2.918 -29.453 -15.359 1 98.44 106 CYS A C 1
ATOM 810 O O . CYS A 1 106 ? 3.643 -29.047 -16.281 1 98.44 106 CYS A O 1
ATOM 812 N N . VAL A 1 107 ? 3.359 -29.828 -14.211 1 97.44 107 VAL A N 1
ATOM 813 C CA . VAL A 1 107 ? 4.785 -29.812 -13.906 1 97.44 107 VAL A CA 1
ATOM 814 C C . VAL A 1 107 ? 5.523 -30.781 -14.828 1 97.44 107 VAL A C 1
ATOM 816 O O . VAL A 1 107 ? 6.586 -30.469 -15.359 1 97.44 107 VAL A O 1
ATOM 819 N N . GLU A 1 108 ? 4.945 -31.969 -15.008 1 97.38 108 GLU A N 1
ATOM 820 C CA . GLU A 1 108 ? 5.523 -32.938 -15.93 1 97.38 108 GLU A CA 1
ATOM 821 C C . GLU A 1 108 ? 5.703 -32.344 -17.328 1 97.38 108 GLU A C 1
ATOM 823 O O . GLU A 1 108 ? 6.777 -32.438 -17.922 1 97.38 108 GLU A O 1
ATOM 828 N N . LEU A 1 109 ? 4.688 -31.734 -17.828 1 97.38 109 LEU A N 1
ATOM 829 C CA . LEU A 1 109 ? 4.723 -31.141 -19.156 1 97.38 109 LEU A CA 1
ATOM 830 C C . LEU A 1 109 ? 5.777 -30.031 -19.234 1 97.38 109 LEU A C 1
ATOM 832 O O . LEU A 1 109 ? 6.504 -29.938 -20.234 1 97.38 109 LEU A O 1
ATOM 836 N N . ALA A 1 110 ? 5.832 -29.219 -18.203 1 96.06 110 ALA A N 1
ATOM 837 C CA . ALA A 1 110 ? 6.793 -28.125 -18.172 1 96.06 110 ALA A CA 1
ATOM 838 C C . ALA A 1 110 ? 8.227 -28.656 -18.109 1 96.06 110 ALA A C 1
ATOM 840 O O . ALA A 1 110 ? 9.117 -28.141 -18.797 1 96.06 110 ALA A O 1
ATOM 841 N N . MET A 1 111 ? 8.406 -29.703 -17.328 1 94.56 111 MET A N 1
ATOM 842 C CA . MET A 1 111 ? 9.734 -30.312 -17.156 1 94.56 111 MET A CA 1
ATOM 843 C C . MET A 1 111 ? 10.195 -30.969 -18.453 1 94.56 111 MET A C 1
ATOM 845 O O . MET A 1 111 ? 11.398 -31.047 -18.703 1 94.56 111 MET A O 1
ATOM 849 N N . GLU A 1 112 ? 9.281 -31.359 -19.234 1 94.19 112 GLU A N 1
ATOM 850 C CA . GLU A 1 112 ? 9.586 -31.984 -20.516 1 94.19 112 GLU A CA 1
ATOM 851 C C . GLU A 1 112 ? 9.617 -30.938 -21.625 1 94.19 112 GLU A C 1
ATOM 853 O O . GLU A 1 112 ? 9.75 -31.297 -22.812 1 94.19 112 GLU A O 1
ATOM 858 N N . TYR A 1 113 ? 9.422 -29.719 -21.344 1 93.5 113 TYR A N 1
ATOM 859 C CA . TYR A 1 113 ? 9.469 -28.594 -22.266 1 93.5 113 TYR A CA 1
ATOM 860 C C . TYR A 1 113 ? 8.367 -28.688 -23.312 1 93.5 113 TYR A C 1
ATOM 862 O O . TYR A 1 113 ? 8.531 -28.25 -24.438 1 93.5 113 TYR A O 1
ATOM 870 N N . LYS A 1 114 ? 7.348 -29.359 -22.891 1 95.81 114 LYS A N 1
ATOM 871 C CA . LYS A 1 114 ? 6.195 -29.453 -23.781 1 95.81 114 LYS A CA 1
ATOM 872 C C . LYS A 1 114 ? 5.309 -28.219 -23.672 1 95.81 114 LYS A C 1
ATOM 874 O O . LYS A 1 114 ? 4.496 -27.953 -24.562 1 95.81 114 LYS A O 1
ATOM 879 N N . VAL A 1 115 ? 5.434 -27.531 -22.578 1 96.69 115 VAL A N 1
ATOM 880 C CA . VAL A 1 115 ? 4.816 -26.234 -22.391 1 96.69 115 VAL A CA 1
ATOM 881 C C . VAL A 1 115 ? 5.863 -25.234 -21.906 1 96.69 115 VAL A C 1
ATOM 883 O O . VAL A 1 115 ? 6.938 -25.609 -21.438 1 96.69 115 VAL A O 1
ATOM 886 N N . ASP A 1 116 ? 5.531 -23.984 -22.078 1 96.19 116 ASP A N 1
ATOM 887 C CA . ASP A 1 116 ? 6.535 -22.953 -21.844 1 96.19 116 ASP A CA 1
ATOM 888 C C . ASP A 1 116 ? 6.438 -22.406 -20.422 1 96.19 116 ASP A C 1
ATOM 890 O O . ASP A 1 116 ? 7.406 -21.859 -19.906 1 96.19 116 ASP A O 1
ATOM 894 N N . ALA A 1 117 ? 5.301 -22.469 -19.812 1 97.12 117 ALA A N 1
ATOM 895 C CA . ALA A 1 117 ? 5.066 -21.969 -18.453 1 97.12 117 ALA A CA 1
ATOM 896 C C . ALA A 1 117 ? 3.787 -22.562 -17.875 1 97.12 117 ALA A C 1
ATOM 898 O O . ALA A 1 117 ? 2.998 -23.188 -18.578 1 97.12 117 ALA A O 1
ATOM 899 N N . ILE A 1 118 ? 3.664 -22.391 -16.578 1 98 118 ILE A N 1
ATOM 900 C CA . ILE A 1 118 ? 2.469 -22.828 -15.859 1 98 118 ILE A CA 1
ATOM 901 C C . ILE A 1 118 ? 1.794 -21.625 -15.211 1 98 118 ILE A C 1
ATOM 903 O O . ILE A 1 118 ? 2.463 -20.781 -14.617 1 98 118 ILE A O 1
ATOM 907 N N . ALA A 1 119 ? 0.516 -21.484 -15.359 1 98.62 119 ALA A N 1
ATOM 908 C CA . ALA A 1 119 ? -0.296 -20.5 -14.648 1 98.62 119 ALA A CA 1
ATOM 909 C C . ALA A 1 119 ? -1.337 -21.188 -13.766 1 98.62 119 ALA A C 1
ATOM 911 O O . ALA A 1 119 ? -2.324 -21.719 -14.266 1 98.62 119 ALA A O 1
ATOM 912 N N . THR A 1 120 ? -1.156 -21.062 -12.477 1 98.5 120 THR A N 1
ATOM 913 C CA . THR A 1 120 ? -1.923 -21.938 -11.602 1 98.5 120 THR A CA 1
ATOM 914 C C . THR A 1 120 ? -3.182 -21.234 -11.102 1 98.5 120 THR A C 1
ATOM 916 O O . THR A 1 120 ? -3.18 -20.016 -10.891 1 98.5 120 THR A O 1
ATOM 919 N N . THR A 1 121 ? -4.227 -22 -10.906 1 98.5 121 THR A N 1
ATOM 920 C CA . THR A 1 121 ? -5.48 -21.609 -10.266 1 98.5 121 THR A CA 1
ATOM 921 C C . THR A 1 121 ? -5.465 -21.984 -8.781 1 98.5 121 THR A C 1
ATOM 923 O O . THR A 1 121 ? -4.516 -22.594 -8.297 1 98.5 121 THR A O 1
ATOM 926 N N . PRO A 1 122 ? -6.496 -21.547 -8.062 1 97.5 122 PRO A N 1
ATOM 927 C CA . PRO A 1 122 ? -6.496 -21.812 -6.617 1 97.5 122 PRO A CA 1
ATOM 928 C C . PRO A 1 122 ? -6.77 -23.266 -6.277 1 97.5 122 PRO A C 1
ATOM 930 O O . PRO A 1 122 ? -7.477 -23.953 -7.02 1 97.5 122 PRO A O 1
ATOM 933 N N . ILE A 1 123 ? -6.184 -23.688 -5.215 1 97.31 123 ILE A N 1
ATOM 934 C CA . ILE A 1 123 ? -6.469 -24.984 -4.617 1 97.31 123 ILE A CA 1
ATOM 935 C C . ILE A 1 123 ? -6.844 -24.812 -3.148 1 97.31 123 ILE A C 1
ATOM 937 O O . ILE A 1 123 ? -6.633 -23.75 -2.572 1 97.31 123 ILE A O 1
ATOM 941 N N . ASN A 1 124 ? -7.453 -25.797 -2.596 1 96.5 124 ASN A N 1
ATOM 942 C CA . ASN A 1 124 ? -7.918 -25.734 -1.214 1 96.5 124 ASN A CA 1
ATOM 943 C C . ASN A 1 124 ? -7.125 -26.672 -0.314 1 96.5 124 ASN A C 1
ATOM 945 O O . ASN A 1 124 ? -7.145 -27.891 -0.513 1 96.5 124 ASN A O 1
ATOM 949 N N . LYS A 1 125 ? -6.492 -26.141 0.716 1 93.38 125 LYS A N 1
ATOM 950 C CA . LYS A 1 125 ? -5.621 -26.891 1.614 1 93.38 125 LYS A CA 1
ATOM 951 C C . LYS A 1 125 ? -6.383 -28.031 2.303 1 93.38 125 LYS A C 1
ATOM 953 O O . LYS A 1 125 ? -5.871 -29.141 2.434 1 93.38 125 LYS A O 1
ATOM 958 N N . GLU A 1 126 ? -7.574 -27.734 2.795 1 95.44 126 GLU A N 1
ATOM 959 C CA . GLU A 1 126 ? -8.383 -28.734 3.48 1 95.44 126 GLU A CA 1
ATOM 960 C C . GLU A 1 126 ? -8.789 -29.859 2.531 1 95.44 126 GLU A C 1
ATOM 962 O O . GLU A 1 126 ? -8.844 -31.016 2.93 1 95.44 126 GLU A O 1
ATOM 967 N N . SER A 1 127 ? -9.094 -29.5 1.292 1 97.62 127 SER A N 1
ATOM 968 C CA . SER A 1 127 ? -9.438 -30.5 0.296 1 97.62 127 SER A CA 1
ATOM 969 C C . SER A 1 127 ? -8.25 -31.406 -0.004 1 97.62 127 SER A C 1
ATOM 971 O O . SER A 1 127 ? -8.422 -32.625 -0.176 1 97.62 127 SER A O 1
ATOM 973 N N . LEU A 1 128 ? -7.059 -30.797 -0.074 1 97.38 128 LEU A N 1
ATOM 974 C CA . LEU A 1 128 ? -5.852 -31.594 -0.26 1 97.38 128 LEU A CA 1
ATOM 975 C C . LEU A 1 128 ? -5.707 -32.625 0.847 1 97.38 128 LEU A C 1
ATOM 977 O O . LEU A 1 128 ? -5.516 -33.812 0.571 1 97.38 128 LEU A O 1
ATOM 981 N N . ARG A 1 129 ? -5.824 -32.188 2.094 1 95.25 129 ARG A N 1
ATOM 982 C CA . ARG A 1 129 ? -5.703 -33.062 3.252 1 95.25 129 ARG A CA 1
ATOM 983 C C . ARG A 1 129 ? -6.762 -34.156 3.217 1 95.25 129 ARG A C 1
ATOM 985 O O . ARG A 1 129 ? -6.461 -35.312 3.482 1 95.25 129 ARG A O 1
ATOM 992 N N . ALA A 1 130 ? -7.973 -33.781 2.895 1 97.44 130 ALA A N 1
ATOM 993 C CA . ALA A 1 130 ? -9.078 -34.719 2.82 1 97.44 130 ALA A CA 1
ATOM 994 C C . ALA A 1 130 ? -8.828 -35.781 1.746 1 97.44 130 ALA A C 1
ATOM 996 O O . ALA A 1 130 ? -9.312 -36.906 1.85 1 97.44 130 ALA A O 1
ATOM 997 N N . GLY A 1 131 ? -8.133 -35.438 0.708 1 97.5 131 GLY A N 1
ATOM 998 C CA . GLY A 1 131 ? -7.789 -36.344 -0.373 1 97.5 131 GLY A CA 1
ATOM 999 C C . GLY A 1 131 ? -6.5 -37.094 -0.125 1 97.5 131 GLY A C 1
ATOM 1000 O O . GLY A 1 131 ? -5.965 -37.75 -1.034 1 97.5 131 GLY A O 1
ATOM 1001 N N . ASN A 1 132 ? -5.898 -36.969 1.041 1 97 132 ASN A N 1
ATOM 1002 C CA . ASN A 1 132 ? -4.676 -37.625 1.466 1 97 132 ASN A CA 1
ATOM 1003 C C . ASN A 1 132 ? -3.465 -37.156 0.667 1 97 132 ASN A C 1
ATOM 1005 O O . ASN A 1 132 ? -2.594 -37.969 0.317 1 97 132 ASN A O 1
ATOM 1009 N N . VAL A 1 133 ? -3.535 -35.969 0.219 1 95.25 133 VAL A N 1
ATOM 1010 C CA . VAL A 1 133 ? -2.381 -35.281 -0.368 1 95.25 133 VAL A CA 1
ATOM 1011 C C . VAL A 1 133 ? -1.619 -34.531 0.714 1 95.25 133 VAL A C 1
ATOM 1013 O O . VAL A 1 133 ? -2.158 -33.594 1.329 1 95.25 133 VAL A O 1
ATOM 1016 N N . ASN A 1 134 ? -0.419 -34.844 0.999 1 91.19 134 ASN A N 1
ATOM 1017 C CA . ASN A 1 134 ? 0.333 -34.312 2.137 1 91.19 134 ASN A CA 1
ATOM 1018 C C . ASN A 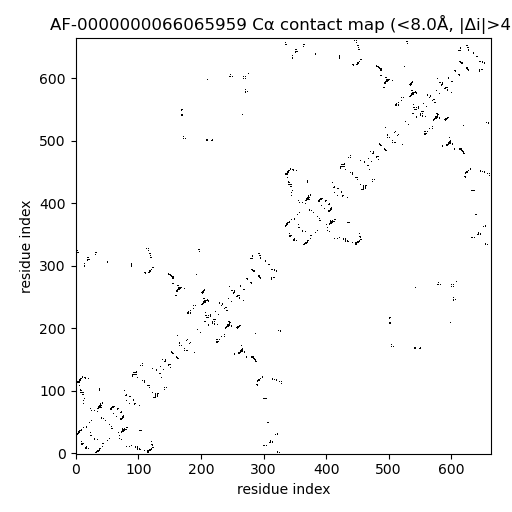1 134 ? 1.149 -33.094 1.753 1 91.19 134 ASN A C 1
ATOM 1020 O O . ASN A 1 134 ? 2.373 -33.094 1.9 1 91.19 134 ASN A O 1
ATOM 1024 N N . TYR A 1 135 ? 0.649 -32.156 1.147 1 90.88 135 TYR A N 1
ATOM 1025 C CA . TYR A 1 135 ? 1.222 -30.859 0.873 1 90.88 135 TYR A CA 1
ATOM 1026 C C . TYR A 1 135 ? 0.336 -29.75 1.43 1 90.88 135 TYR A C 1
ATOM 1028 O O . TYR A 1 135 ? -0.885 -29.891 1.505 1 90.88 135 TYR A O 1
ATOM 1036 N N . ILE A 1 136 ? 0.923 -28.656 1.762 1 81.88 136 ILE A N 1
ATOM 1037 C CA . ILE A 1 136 ? 0.153 -27.578 2.381 1 81.88 136 ILE A CA 1
ATOM 1038 C C . ILE A 1 136 ? -0.218 -26.531 1.327 1 81.88 136 ILE A C 1
ATOM 1040 O O . ILE A 1 136 ? -1.075 -25.688 1.565 1 81.88 136 ILE A O 1
ATOM 1044 N N . GLY A 1 137 ? 0.411 -26.641 0.161 1 86.88 137 GLY A N 1
ATOM 1045 C CA . GLY A 1 137 ? 0.076 -25.672 -0.867 1 86.88 137 GLY A CA 1
ATOM 1046 C C . GLY A 1 137 ? 0.933 -25.797 -2.111 1 86.88 137 GLY A C 1
ATOM 1047 O O . GLY A 1 137 ? 1.689 -26.766 -2.254 1 86.88 137 GLY A O 1
ATOM 1048 N N . HIS A 1 138 ? 0.746 -24.812 -3.02 1 91.56 138 HIS A N 1
ATOM 1049 C CA . HIS A 1 138 ? 1.398 -24.844 -4.324 1 91.56 138 HIS A CA 1
ATOM 1050 C C . HIS A 1 138 ? 2.918 -24.828 -4.18 1 91.56 138 HIS A C 1
ATOM 1052 O O . HIS A 1 138 ? 3.613 -25.578 -4.871 1 91.56 138 HIS A O 1
ATOM 1058 N N . THR A 1 139 ? 3.381 -24.031 -3.309 1 83.56 139 THR A N 1
ATOM 1059 C CA . THR A 1 139 ? 4.82 -23.828 -3.182 1 83.56 139 THR A CA 1
ATOM 1060 C C . THR A 1 139 ? 5.516 -25.156 -2.844 1 83.56 139 THR A C 1
ATOM 1062 O O . THR A 1 139 ? 6.508 -25.516 -3.477 1 83.56 139 THR A O 1
ATOM 1065 N N . GLU A 1 140 ? 4.973 -25.859 -1.942 1 87.25 140 GLU A N 1
ATOM 1066 C CA . GLU A 1 140 ? 5.531 -27.156 -1.543 1 87.25 140 GLU A CA 1
ATOM 1067 C C . GLU A 1 140 ? 5.395 -28.188 -2.658 1 87.25 140 GLU A C 1
ATOM 1069 O O . GLU A 1 140 ? 6.316 -28.953 -2.916 1 87.25 140 GLU A O 1
ATOM 1074 N N . ILE A 1 141 ? 4.277 -28.188 -3.295 1 93.75 141 ILE A N 1
ATOM 1075 C CA . ILE A 1 141 ? 4.012 -29.125 -4.383 1 93.75 141 ILE A CA 1
ATOM 1076 C C . ILE A 1 141 ? 5.016 -28.891 -5.512 1 93.75 141 ILE A C 1
ATOM 1078 O O . ILE A 1 141 ? 5.691 -29.828 -5.949 1 93.75 141 ILE A O 1
ATOM 1082 N N . LEU A 1 142 ? 5.098 -27.656 -5.953 1 93.94 142 LEU A N 1
ATOM 1083 C CA . LEU A 1 142 ? 5.961 -27.297 -7.078 1 93.94 142 LEU A CA 1
ATOM 1084 C C . LEU A 1 142 ? 7.426 -27.547 -6.738 1 93.94 142 LEU A C 1
ATOM 1086 O O . LEU A 1 142 ? 8.188 -28.031 -7.574 1 93.94 142 LEU A O 1
ATOM 1090 N N . GLY A 1 143 ? 7.812 -27.156 -5.508 1 90.75 143 GLY A N 1
ATOM 1091 C CA . GLY A 1 143 ? 9.18 -27.406 -5.074 1 90.75 143 GLY A CA 1
ATOM 1092 C C . GLY A 1 143 ? 9.555 -28.875 -5.121 1 90.75 143 GLY A C 1
ATOM 1093 O O . GLY A 1 143 ? 10.609 -29.234 -5.66 1 90.75 143 GLY A O 1
ATOM 1094 N N . ASP A 1 144 ? 8.727 -29.672 -4.629 1 92.5 144 ASP A N 1
ATOM 1095 C CA . ASP A 1 144 ? 8.984 -31.109 -4.566 1 92.5 144 ASP A CA 1
ATOM 1096 C C . ASP A 1 144 ? 9 -31.719 -5.965 1 92.5 144 ASP A C 1
ATOM 1098 O O . ASP A 1 144 ? 9.945 -32.438 -6.328 1 92.5 144 ASP A O 1
ATOM 1102 N N . LEU A 1 145 ? 7.984 -31.469 -6.727 1 94.44 145 LEU A N 1
ATOM 1103 C CA . LEU A 1 145 ? 7.82 -32.062 -8.039 1 94.44 145 LEU A CA 1
ATOM 1104 C C . LEU A 1 145 ? 8.93 -31.625 -8.992 1 94.44 145 LEU A C 1
ATOM 1106 O O . LEU A 1 145 ? 9.234 -32.312 -9.961 1 94.44 145 LEU A O 1
ATOM 1110 N N . SER A 1 146 ? 9.508 -30.484 -8.812 1 92.81 146 SER A N 1
ATOM 1111 C CA . SER A 1 146 ? 10.555 -29.953 -9.68 1 92.81 146 SER A CA 1
ATOM 1112 C C . SER A 1 146 ? 11.938 -30.156 -9.07 1 92.81 146 SER A C 1
ATOM 1114 O O . SER A 1 146 ? 12.938 -29.75 -9.648 1 92.81 146 SER A O 1
ATOM 1116 N N . ASN A 1 147 ? 12.008 -30.703 -7.867 1 91.38 147 ASN A N 1
ATOM 1117 C CA . ASN A 1 147 ? 13.25 -30.891 -7.129 1 91.38 147 ASN A CA 1
ATOM 1118 C C . ASN A 1 147 ? 13.969 -29.562 -6.891 1 91.38 147 ASN A C 1
ATOM 1120 O O . ASN A 1 147 ? 15.172 -29.469 -7.102 1 91.38 147 ASN A O 1
ATOM 1124 N N . SER A 1 148 ? 13.172 -28.609 -6.605 1 88.06 148 SER A N 1
ATOM 1125 C CA . SER A 1 148 ? 13.703 -27.281 -6.309 1 88.06 148 SER A CA 1
ATOM 1126 C C . SER A 1 148 ? 13.672 -26.984 -4.812 1 88.06 148 SER A C 1
ATOM 1128 O O . SER A 1 148 ? 12.688 -27.297 -4.137 1 88.06 148 SER A O 1
ATOM 1130 N N . ARG A 1 149 ? 14.664 -26.516 -4.188 1 79.62 149 ARG A N 1
ATOM 1131 C CA . ARG A 1 149 ? 14.82 -26.406 -2.738 1 79.62 149 ARG A CA 1
ATOM 1132 C C . ARG A 1 149 ? 14.273 -25.062 -2.232 1 79.62 149 ARG A C 1
ATOM 1134 O O . ARG A 1 149 ? 13.75 -24.984 -1.122 1 79.62 149 ARG A O 1
ATOM 1141 N N . ASP A 1 150 ? 14.336 -23.984 -2.859 1 84.56 150 ASP A N 1
ATOM 1142 C CA . ASP A 1 150 ? 13.953 -22.703 -2.305 1 84.56 150 ASP A CA 1
ATOM 1143 C C . ASP A 1 150 ? 13.43 -21.766 -3.398 1 84.56 150 ASP A C 1
ATOM 1145 O O . ASP A 1 150 ? 14.078 -20.766 -3.732 1 84.56 150 ASP A O 1
ATOM 1149 N N . PRO A 1 151 ? 12.18 -22.109 -3.717 1 89.06 151 PRO A N 1
ATOM 1150 C CA . PRO A 1 151 ? 11.641 -21.25 -4.766 1 89.06 151 PRO A CA 1
ATOM 1151 C C . PRO A 1 151 ? 11.547 -19.781 -4.328 1 89.06 151 PRO A C 1
ATOM 1153 O O . PRO A 1 151 ? 11.297 -19.5 -3.154 1 89.06 151 PRO A O 1
ATOM 1156 N N . LEU A 1 152 ? 11.812 -18.938 -5.273 1 92.75 152 LEU A N 1
ATOM 1157 C CA . LEU A 1 152 ? 11.797 -17.5 -5.047 1 92.75 152 LEU A CA 1
ATOM 1158 C C . LEU A 1 152 ? 10.477 -16.891 -5.512 1 92.75 152 LEU A C 1
ATOM 1160 O O . LEU A 1 152 ? 10.086 -17.047 -6.672 1 92.75 152 LEU A O 1
ATOM 1164 N N . THR A 1 153 ? 9.766 -16.266 -4.578 1 94.12 153 THR A N 1
ATOM 1165 C CA . THR A 1 153 ? 8.484 -15.656 -4.906 1 94.12 153 THR A CA 1
ATOM 1166 C C . THR A 1 153 ? 8.648 -14.172 -5.242 1 94.12 153 THR A C 1
ATOM 1168 O O . THR A 1 153 ? 9.383 -13.461 -4.559 1 94.12 153 THR A O 1
ATOM 1171 N N . MET A 1 154 ? 7.965 -13.781 -6.27 1 97.44 154 MET A N 1
ATOM 1172 C CA . MET A 1 154 ? 7.906 -12.383 -6.684 1 97.44 154 MET A CA 1
ATOM 1173 C C . MET A 1 154 ? 6.473 -11.969 -7.004 1 97.44 154 MET A C 1
ATOM 1175 O O . MET A 1 154 ? 5.727 -12.727 -7.629 1 97.44 154 MET A O 1
ATOM 1179 N N . PHE A 1 155 ? 6.043 -10.836 -6.516 1 98.5 155 PHE A N 1
ATOM 1180 C CA . PHE A 1 155 ? 4.797 -10.234 -6.969 1 98.5 155 PHE A CA 1
ATOM 1181 C C . PHE A 1 155 ? 5.055 -9.234 -8.086 1 98.5 155 PHE A C 1
ATOM 1183 O O . PHE A 1 155 ? 6.062 -8.523 -8.078 1 98.5 155 PHE A O 1
ATOM 1190 N N . GLU A 1 156 ? 4.207 -9.234 -8.992 1 98.38 156 GLU A N 1
ATOM 1191 C CA . GLU A 1 156 ? 4.25 -8.18 -10 1 98.38 156 GLU A CA 1
ATOM 1192 C C . GLU A 1 156 ? 2.879 -7.535 -10.18 1 98.38 156 GLU A C 1
ATOM 1194 O O . GLU A 1 156 ? 1.865 -8.227 -10.266 1 98.38 156 GLU A O 1
ATOM 1199 N N . VAL A 1 157 ? 2.783 -6.277 -10.148 1 98.06 157 VAL A N 1
ATOM 1200 C CA . VAL A 1 157 ? 1.61 -5.469 -10.469 1 98.06 157 VAL A CA 1
ATOM 1201 C C . VAL A 1 157 ? 2.035 -4.227 -11.242 1 98.06 157 VAL A C 1
ATOM 1203 O O . VAL A 1 157 ? 2.91 -3.479 -10.797 1 98.06 157 VAL A O 1
ATOM 1206 N N . ASP A 1 158 ? 1.484 -4.047 -12.453 1 95.38 158 ASP A N 1
ATOM 1207 C CA . ASP A 1 158 ? 1.978 -3.045 -13.391 1 95.38 158 ASP A CA 1
ATOM 1208 C C . ASP A 1 158 ? 3.48 -3.195 -13.617 1 95.38 158 ASP A C 1
ATOM 1210 O O . ASP A 1 158 ? 3.953 -4.273 -13.977 1 95.38 158 ASP A O 1
ATOM 1214 N N . ASN A 1 159 ? 4.27 -2.225 -13.312 1 91.88 159 ASN A N 1
ATOM 1215 C CA . ASN A 1 159 ? 5.703 -2.322 -13.555 1 91.88 159 ASN A CA 1
ATOM 1216 C C . ASN A 1 159 ? 6.484 -2.477 -12.258 1 91.88 159 ASN A C 1
ATOM 1218 O O . ASN A 1 159 ? 7.715 -2.387 -12.25 1 91.88 159 ASN A O 1
ATOM 1222 N N . MET A 1 160 ? 5.758 -2.715 -11.203 1 97.88 160 MET A N 1
ATOM 1223 C CA . MET A 1 160 ? 6.41 -2.914 -9.914 1 97.88 160 MET A CA 1
ATOM 1224 C C . MET A 1 160 ? 6.57 -4.402 -9.609 1 97.88 160 MET A C 1
ATOM 1226 O O . MET A 1 160 ? 5.598 -5.156 -9.641 1 97.88 160 MET A O 1
ATOM 1230 N N . ARG A 1 161 ? 7.785 -4.824 -9.406 1 98.81 161 ARG A N 1
ATOM 1231 C CA . ARG A 1 161 ? 8.133 -6.18 -8.984 1 98.81 161 ARG A CA 1
ATOM 1232 C C . ARG A 1 161 ? 8.633 -6.195 -7.547 1 98.81 161 ARG A C 1
ATOM 1234 O O . ARG A 1 161 ? 9.469 -5.375 -7.164 1 98.81 161 ARG A O 1
ATOM 1241 N N . VAL A 1 162 ? 8.102 -7.102 -6.766 1 98.88 162 VAL A N 1
ATOM 1242 C CA . VAL A 1 162 ? 8.453 -7.133 -5.348 1 98.88 162 VAL A CA 1
ATOM 1243 C C . VAL A 1 162 ? 8.875 -8.547 -4.949 1 98.88 162 VAL A C 1
ATOM 1245 O O . VAL A 1 162 ? 8.109 -9.5 -5.121 1 98.88 162 VAL A O 1
ATOM 1248 N N . PHE A 1 163 ? 10.094 -8.672 -4.449 1 98.62 163 PHE A N 1
ATOM 1249 C CA . PHE A 1 163 ? 10.586 -9.898 -3.832 1 98.62 163 PHE A CA 1
ATOM 1250 C C . PHE A 1 163 ? 10.398 -9.852 -2.32 1 98.62 163 PHE A C 1
ATOM 1252 O O . PHE A 1 163 ? 10.164 -8.789 -1.749 1 98.62 163 PHE A O 1
ATOM 1259 N N . PHE A 1 164 ? 10.539 -11.031 -1.672 1 98.06 164 PHE A N 1
ATOM 1260 C CA . PHE A 1 164 ? 10.336 -11.125 -0.232 1 98.06 164 PHE A CA 1
ATOM 1261 C C . PHE A 1 164 ? 11.508 -11.844 0.432 1 98.06 164 PHE A C 1
ATOM 1263 O O . PHE A 1 164 ? 11.773 -13.008 0.141 1 98.06 164 PHE A O 1
ATOM 1270 N N . LEU A 1 165 ? 12.133 -11.18 1.3 1 98 165 LEU A N 1
ATOM 1271 C CA . LEU A 1 165 ? 13.234 -11.797 2.037 1 98 165 LEU A CA 1
ATOM 1272 C C . LEU A 1 165 ? 12.703 -12.812 3.047 1 98 165 LEU A C 1
ATOM 1274 O O . LEU A 1 165 ? 13.297 -13.875 3.236 1 98 165 LEU A O 1
ATOM 1278 N N . THR A 1 166 ? 11.648 -12.359 3.783 1 96.31 166 THR A N 1
ATOM 1279 C CA . THR A 1 166 ? 10.938 -13.258 4.68 1 96.31 166 THR A CA 1
ATOM 1280 C C . THR A 1 166 ? 9.461 -13.352 4.289 1 96.31 166 THR A C 1
ATOM 1282 O O . THR A 1 166 ? 8.914 -12.43 3.686 1 96.31 166 THR A O 1
ATOM 1285 N N . ARG A 1 167 ? 8.859 -14.438 4.594 1 91.62 167 ARG A N 1
ATOM 1286 C CA . ARG A 1 167 ? 7.492 -14.695 4.156 1 91.62 167 ARG A CA 1
ATOM 1287 C C . ARG A 1 167 ? 6.602 -15.062 5.336 1 91.62 167 ARG A C 1
ATOM 1289 O O . ARG A 1 167 ? 6.324 -14.227 6.195 1 91.62 167 ARG A O 1
ATOM 1296 N N . HIS A 1 168 ? 6.254 -16.328 5.5 1 89.94 168 HIS A N 1
ATOM 1297 C CA . HIS A 1 168 ? 5.258 -16.766 6.465 1 89.94 168 HIS A CA 1
ATOM 1298 C C . HIS A 1 168 ? 5.879 -16.984 7.844 1 89.94 168 HIS A C 1
ATOM 1300 O O . HIS A 1 168 ? 5.941 -18.109 8.336 1 89.94 168 HIS A O 1
ATOM 1306 N N . MET A 1 169 ? 6.219 -15.93 8.523 1 93.88 169 MET A N 1
ATOM 1307 C CA . MET A 1 169 ? 6.691 -15.945 9.898 1 93.88 169 MET A CA 1
ATOM 1308 C C . MET A 1 169 ? 6.25 -14.688 10.641 1 93.88 169 MET A C 1
ATOM 1310 O O . MET A 1 169 ? 5.797 -13.719 10.023 1 93.88 169 MET A O 1
ATOM 1314 N N . SER A 1 170 ? 6.375 -14.773 11.945 1 96.31 170 SER A N 1
ATOM 1315 C CA . SER A 1 170 ? 5.961 -13.617 12.734 1 96.31 170 SER A CA 1
ATOM 1316 C C . SER A 1 170 ? 6.836 -12.406 12.445 1 96.31 170 SER A C 1
ATOM 1318 O O . SER A 1 170 ? 7.984 -12.555 12.016 1 96.31 170 SER A O 1
ATOM 1320 N N . LEU A 1 171 ? 6.32 -11.211 12.695 1 97.19 171 LEU A N 1
ATOM 1321 C CA . LEU A 1 171 ? 7.094 -9.992 12.484 1 97.19 171 LEU A CA 1
ATOM 1322 C C . LEU A 1 171 ? 8.336 -9.977 13.367 1 97.19 171 LEU A C 1
ATOM 1324 O O . LEU A 1 171 ? 9.406 -9.547 12.938 1 97.19 171 LEU A O 1
ATOM 1328 N N . ARG A 1 172 ? 8.242 -10.461 14.617 1 96.56 172 ARG A N 1
ATOM 1329 C CA . ARG A 1 172 ? 9.375 -10.547 15.531 1 96.56 172 ARG A CA 1
ATOM 1330 C C . ARG A 1 172 ? 10.477 -11.438 14.953 1 96.56 172 ARG A C 1
ATOM 1332 O O . ARG A 1 172 ? 11.648 -11.055 14.945 1 96.56 172 ARG A O 1
ATOM 1339 N N . LYS A 1 173 ? 10.047 -12.555 14.531 1 96.88 173 LYS A N 1
ATOM 1340 C CA . LYS A 1 173 ? 11.008 -13.5 13.961 1 96.88 173 LYS A CA 1
ATOM 1341 C C . LYS A 1 173 ? 11.609 -12.961 12.664 1 96.88 173 LYS A C 1
ATOM 1343 O O . LYS A 1 173 ? 12.773 -13.227 12.352 1 96.88 173 LYS A O 1
ATOM 1348 N N . ALA A 1 174 ? 10.82 -12.258 11.891 1 97.5 174 ALA A N 1
ATOM 1349 C CA . ALA A 1 174 ? 11.336 -11.625 10.672 1 97.5 174 ALA A CA 1
ATOM 1350 C C . ALA A 1 174 ? 12.477 -10.664 10.992 1 97.5 174 ALA A C 1
ATOM 1352 O O . ALA A 1 174 ? 13.484 -10.633 10.289 1 97.5 174 ALA A O 1
ATOM 1353 N N . CYS A 1 175 ? 12.312 -9.836 12.055 1 97.25 175 CYS A N 1
ATOM 1354 C CA . CYS A 1 175 ? 13.375 -8.93 12.461 1 97.25 175 CYS A CA 1
ATOM 1355 C C . CYS A 1 175 ? 14.664 -9.695 12.75 1 97.25 175 CYS A C 1
ATOM 1357 O O . CYS A 1 175 ? 15.75 -9.242 12.398 1 97.25 175 CYS A O 1
ATOM 1359 N N . ASP A 1 176 ? 14.523 -10.883 13.383 1 97.06 176 ASP A N 1
ATOM 1360 C CA . ASP A 1 176 ? 15.68 -11.719 13.711 1 97.06 176 ASP A CA 1
ATOM 1361 C C . ASP A 1 176 ? 16.312 -12.312 12.453 1 97.06 176 ASP A C 1
ATOM 1363 O O . ASP A 1 176 ? 17.516 -12.5 12.383 1 97.06 176 ASP A O 1
ATOM 1367 N N . ALA A 1 177 ? 15.508 -12.586 11.469 1 97.75 177 ALA A N 1
ATOM 1368 C CA . ALA A 1 177 ? 15.938 -13.312 10.273 1 97.75 177 ALA A CA 1
ATOM 1369 C C . ALA A 1 177 ? 16.641 -12.383 9.289 1 97.75 177 ALA A C 1
ATOM 1371 O O . ALA A 1 177 ? 17.281 -12.844 8.344 1 97.75 177 ALA A O 1
ATOM 1372 N N . ILE A 1 178 ? 16.453 -11.109 9.445 1 98.19 178 ILE A N 1
ATOM 1373 C CA . ILE A 1 178 ? 17.062 -10.133 8.547 1 98.19 178 ILE A CA 1
ATOM 1374 C C . ILE A 1 178 ? 18.5 -9.844 8.984 1 98.19 178 ILE A C 1
ATOM 1376 O O . ILE A 1 178 ? 18.75 -8.953 9.797 1 98.19 178 ILE A O 1
ATOM 1380 N N . THR A 1 179 ? 19.406 -10.602 8.453 1 98.5 179 THR A N 1
ATOM 1381 C CA . THR A 1 179 ? 20.828 -10.484 8.727 1 98.5 179 THR A CA 1
ATOM 1382 C C . THR A 1 179 ? 21.578 -10.016 7.488 1 98.5 179 THR A C 1
ATOM 1384 O O . THR A 1 179 ? 21.047 -10.07 6.379 1 98.5 179 THR A O 1
ATOM 1387 N N . LYS A 1 180 ? 22.797 -9.555 7.719 1 98.69 180 LYS A N 1
ATOM 1388 C CA . LYS A 1 180 ? 23.625 -9.102 6.605 1 98.69 180 LYS A CA 1
ATOM 1389 C C . LYS A 1 180 ? 23.797 -10.203 5.562 1 98.69 180 LYS A C 1
ATOM 1391 O O . LYS A 1 180 ? 23.625 -9.961 4.367 1 98.69 180 LYS A O 1
ATOM 1396 N N . GLU A 1 181 ? 24.062 -11.391 6.012 1 98.62 181 GLU A N 1
ATOM 1397 C CA . GLU A 1 181 ? 24.297 -12.531 5.129 1 98.62 181 GLU A CA 1
ATOM 1398 C C . GLU A 1 181 ? 23.062 -12.852 4.301 1 98.62 181 GLU A C 1
ATOM 1400 O O . GLU A 1 181 ? 23.156 -13.086 3.094 1 98.62 181 GLU A O 1
ATOM 1405 N N . ARG A 1 182 ? 21.953 -12.844 4.895 1 98.38 182 ARG A N 1
ATOM 1406 C CA . ARG A 1 182 ? 20.719 -13.195 4.215 1 98.38 182 ARG A CA 1
ATOM 1407 C C . ARG A 1 182 ? 20.328 -12.125 3.203 1 98.38 182 ARG A C 1
ATOM 1409 O O . ARG A 1 182 ? 19.875 -12.438 2.098 1 98.38 182 ARG A O 1
ATOM 1416 N N . VAL A 1 183 ? 20.422 -10.852 3.594 1 98.81 183 VAL A N 1
ATOM 1417 C CA . VAL A 1 183 ? 20.094 -9.758 2.682 1 98.81 183 VAL A CA 1
ATOM 1418 C C . VAL A 1 183 ? 20.984 -9.844 1.442 1 98.81 183 VAL A C 1
ATOM 1420 O O . VAL A 1 183 ? 20.5 -9.734 0.314 1 98.81 183 VAL A O 1
ATOM 1423 N N . LEU A 1 184 ? 22.266 -10.07 1.681 1 98.81 184 LEU A N 1
ATOM 1424 C CA . LEU A 1 184 ? 23.203 -10.195 0.57 1 98.81 184 LEU A CA 1
ATOM 1425 C C . LEU A 1 184 ? 22.828 -11.359 -0.334 1 98.81 184 LEU A C 1
ATOM 1427 O O . LEU A 1 184 ? 22.781 -11.211 -1.558 1 98.81 184 LEU A O 1
ATOM 1431 N N . GLU A 1 185 ? 22.562 -12.445 0.256 1 98.25 185 GLU A N 1
ATOM 1432 C CA . GLU A 1 185 ? 22.172 -13.633 -0.493 1 98.25 185 GLU A CA 1
ATOM 1433 C C . GLU A 1 185 ? 20.938 -13.359 -1.358 1 98.25 185 GLU A C 1
ATOM 1435 O O . GLU A 1 185 ? 20.906 -13.734 -2.531 1 98.25 185 GLU A O 1
ATOM 1440 N N . TYR A 1 186 ? 19.969 -12.688 -0.848 1 98.38 186 TYR A N 1
ATOM 1441 C CA . TYR A 1 186 ? 18.734 -12.445 -1.577 1 98.38 186 TYR A CA 1
ATOM 1442 C C . TYR A 1 186 ? 18.938 -11.406 -2.672 1 98.38 186 TYR A C 1
ATOM 1444 O O . TYR A 1 186 ? 18.297 -11.469 -3.723 1 98.38 186 TYR A O 1
ATOM 1452 N N . ILE A 1 187 ? 19.781 -10.43 -2.395 1 98.75 187 ILE A N 1
ATOM 1453 C CA . ILE A 1 187 ? 20.125 -9.5 -3.469 1 98.75 187 ILE A CA 1
ATOM 1454 C C . ILE A 1 187 ? 20.688 -10.273 -4.664 1 98.75 187 ILE A C 1
ATOM 1456 O O . ILE A 1 187 ? 20.281 -10.039 -5.805 1 98.75 187 ILE A O 1
ATOM 1460 N N . GLU A 1 188 ? 21.531 -11.203 -4.371 1 98.19 188 GLU A N 1
ATOM 1461 C CA . GLU A 1 188 ? 22.125 -12.023 -5.418 1 98.19 188 GLU A CA 1
ATOM 1462 C C . GLU A 1 188 ? 21.078 -12.867 -6.133 1 98.19 188 GLU A C 1
ATOM 1464 O O . GLU A 1 188 ? 21 -12.867 -7.363 1 98.19 188 GLU A O 1
ATOM 1469 N N . ARG A 1 189 ? 20.281 -13.57 -5.406 1 96.75 189 ARG A N 1
ATOM 1470 C CA . ARG A 1 189 ? 19.25 -14.445 -5.957 1 96.75 189 ARG A CA 1
ATOM 1471 C C . ARG A 1 189 ? 18.234 -13.648 -6.785 1 96.75 189 ARG A C 1
ATOM 1473 O O . ARG A 1 189 ? 17.844 -14.078 -7.871 1 96.75 189 ARG A O 1
ATOM 1480 N N . CYS A 1 190 ? 17.812 -12.492 -6.242 1 98.06 190 CYS A N 1
ATOM 1481 C CA . CYS A 1 190 ? 16.828 -11.664 -6.922 1 98.06 190 CYS A CA 1
ATOM 1482 C C . CYS A 1 190 ? 17.391 -11.117 -8.227 1 98.06 190 CYS A C 1
ATOM 1484 O O . CYS A 1 190 ? 16.688 -11.07 -9.242 1 98.06 190 CYS A O 1
ATOM 1486 N N . THR A 1 191 ? 18.609 -10.711 -8.156 1 97.88 191 THR A N 1
ATOM 1487 C CA . THR A 1 191 ? 19.25 -10.195 -9.359 1 97.88 191 THR A CA 1
ATOM 1488 C C . THR A 1 191 ? 19.312 -11.273 -10.438 1 97.88 191 THR A C 1
ATOM 1490 O O . THR A 1 191 ? 19.016 -11.008 -11.609 1 97.88 191 THR A O 1
ATOM 1493 N N . LYS A 1 192 ? 19.734 -12.445 -10.07 1 95.69 192 LYS A N 1
ATOM 1494 C CA . LYS A 1 192 ? 19.766 -13.57 -10.992 1 95.69 192 LYS A CA 1
ATOM 1495 C C . LYS A 1 192 ? 18.391 -13.852 -11.578 1 95.69 192 LYS A C 1
ATOM 1497 O O . LYS A 1 192 ? 18.25 -14.086 -12.781 1 95.69 192 LYS A O 1
ATOM 1502 N N . ALA A 1 193 ? 17.391 -13.828 -10.75 1 95.62 193 ALA A N 1
ATOM 1503 C CA . ALA A 1 193 ? 16.016 -14.062 -11.18 1 95.62 193 ALA A CA 1
ATOM 1504 C C . ALA A 1 193 ? 15.562 -13 -12.18 1 95.62 193 ALA A C 1
ATOM 1506 O O . ALA A 1 193 ? 14.922 -13.312 -13.188 1 95.62 193 ALA A O 1
ATOM 1507 N N . LEU A 1 194 ? 15.859 -11.727 -11.867 1 97.12 194 LEU A N 1
ATOM 1508 C CA . LEU A 1 194 ? 15.5 -10.633 -12.766 1 97.12 194 LEU A CA 1
ATOM 1509 C C . LEU A 1 194 ? 16.156 -10.812 -14.133 1 97.12 194 LEU A C 1
ATOM 1511 O O . LEU A 1 194 ? 15.508 -10.609 -15.164 1 97.12 194 LEU A O 1
ATOM 1515 N N . LYS A 1 195 ? 17.391 -11.219 -14.086 1 95.75 195 LYS A N 1
ATOM 1516 C CA . LYS A 1 195 ? 18.094 -11.477 -15.336 1 95.75 195 LYS A CA 1
ATOM 1517 C C . LYS A 1 195 ? 17.406 -12.586 -16.125 1 95.75 195 LYS A C 1
ATOM 1519 O O . LYS A 1 195 ? 17.25 -12.469 -17.344 1 95.75 195 LYS A O 1
ATOM 1524 N N . GLN A 1 196 ? 17.047 -13.617 -15.469 1 93.62 196 GLN A N 1
ATOM 1525 C CA . GLN A 1 196 ? 16.344 -14.727 -16.109 1 93.62 196 GLN A CA 1
ATOM 1526 C C . GLN A 1 196 ? 15.039 -14.258 -16.75 1 93.62 196 GLN A C 1
ATOM 1528 O O . GLN A 1 196 ? 14.641 -14.75 -17.797 1 93.62 196 GLN A O 1
ATOM 1533 N N . LEU A 1 197 ? 14.375 -13.305 -16.141 1 95.62 197 LEU A N 1
ATOM 1534 C CA . LEU A 1 197 ? 13.117 -12.766 -16.641 1 95.62 197 LEU A CA 1
ATOM 1535 C C . LEU A 1 197 ? 13.359 -11.805 -17.797 1 95.62 197 LEU A C 1
ATOM 1537 O O . LEU A 1 197 ? 12.414 -11.383 -18.469 1 95.62 197 LEU A O 1
ATOM 1541 N N . GLY A 1 198 ? 14.594 -11.438 -18.016 1 95.62 198 GLY A N 1
ATOM 1542 C CA . GLY A 1 198 ? 14.93 -10.461 -19.031 1 95.62 198 GLY A CA 1
ATOM 1543 C C . GLY A 1 198 ? 14.812 -9.031 -18.547 1 95.62 198 GLY A C 1
ATOM 1544 O O . GLY A 1 198 ? 14.625 -8.109 -19.344 1 95.62 198 GLY A O 1
ATOM 1545 N N . VAL A 1 199 ? 14.82 -8.836 -17.281 1 96.31 199 VAL A N 1
ATOM 1546 C CA . VAL A 1 199 ? 14.68 -7.512 -16.688 1 96.31 199 VAL A CA 1
ATOM 1547 C C . VAL A 1 199 ? 16.047 -7.012 -16.203 1 96.31 199 VAL A C 1
ATOM 1549 O O . VAL A 1 199 ? 16.75 -7.719 -15.484 1 96.31 199 VAL A O 1
ATOM 1552 N N . THR A 1 200 ? 16.453 -5.883 -16.672 1 95.12 200 THR A N 1
ATOM 1553 C CA . THR A 1 200 ? 17.703 -5.258 -16.266 1 95.12 200 THR A CA 1
ATOM 1554 C C . THR A 1 200 ? 17.453 -3.871 -15.68 1 95.12 200 THR A C 1
ATOM 1556 O O . THR A 1 200 ? 16.594 -3.133 -16.172 1 95.12 200 THR A O 1
ATOM 1559 N N . GLY A 1 201 ? 18.109 -3.541 -14.664 1 96.75 201 GLY A N 1
ATOM 1560 C CA . GLY A 1 201 ? 17.984 -2.238 -14.031 1 96.75 201 GLY A CA 1
ATOM 1561 C C . GLY A 1 201 ? 18.297 -2.268 -12.547 1 96.75 201 GLY A C 1
ATOM 1562 O O . GLY A 1 201 ? 18.75 -3.283 -12.016 1 96.75 201 GLY A O 1
ATOM 1563 N N . LYS A 1 202 ? 18.125 -1.119 -11.836 1 98.25 202 LYS A N 1
ATOM 1564 C CA . LYS A 1 202 ? 18.453 -0.931 -10.43 1 98.25 202 LYS A CA 1
ATOM 1565 C C . LYS A 1 202 ? 17.391 -1.526 -9.516 1 98.25 202 LYS A C 1
ATOM 1567 O O . LYS A 1 202 ? 16.203 -1.302 -9.727 1 98.25 202 LYS A O 1
ATOM 1572 N N . MET A 1 203 ? 17.766 -2.406 -8.609 1 98.75 203 MET A N 1
ATOM 1573 C CA . MET A 1 203 ? 16.891 -2.941 -7.582 1 98.75 203 MET A CA 1
ATOM 1574 C C . MET A 1 203 ? 17.016 -2.148 -6.285 1 98.75 203 MET A C 1
ATOM 1576 O O . MET A 1 203 ? 18.109 -1.684 -5.945 1 98.75 203 MET A O 1
ATOM 1580 N N . ALA A 1 204 ? 15.961 -1.938 -5.574 1 98.88 204 ALA A N 1
ATOM 1581 C CA . ALA A 1 204 ? 15.992 -1.274 -4.273 1 98.88 204 ALA A CA 1
ATOM 1582 C C . ALA A 1 204 ? 15.711 -2.262 -3.145 1 98.88 204 ALA A C 1
ATOM 1584 O O . ALA A 1 204 ? 14.906 -3.182 -3.305 1 98.88 204 ALA A O 1
ATOM 1585 N N . VAL A 1 205 ? 16.375 -2.113 -2.047 1 98.94 205 VAL A N 1
ATOM 1586 C CA . VAL A 1 205 ? 16.062 -2.822 -0.813 1 98.94 205 VAL A CA 1
ATOM 1587 C C . VAL A 1 205 ? 15.25 -1.913 0.111 1 98.94 205 VAL A C 1
ATOM 1589 O O . VAL A 1 205 ? 15.664 -0.792 0.408 1 98.94 205 VAL A O 1
ATOM 1592 N N . ALA A 1 206 ? 14.086 -2.383 0.515 1 98.81 206 ALA A N 1
ATOM 1593 C CA . ALA A 1 206 ? 13.234 -1.604 1.412 1 98.81 206 ALA A CA 1
ATOM 1594 C C . ALA A 1 206 ? 13.852 -1.51 2.805 1 98.81 206 ALA A C 1
ATOM 1596 O O . ALA A 1 206 ? 14.586 -2.406 3.229 1 98.81 206 ALA A O 1
ATOM 1597 N N . GLY A 1 207 ? 13.555 -0.428 3.496 1 98.5 207 GLY A N 1
ATOM 1598 C CA . GLY A 1 207 ? 13.922 -0.346 4.902 1 98.5 207 GLY A CA 1
ATOM 1599 C C . GLY A 1 207 ? 13.031 -1.191 5.797 1 98.5 207 GLY A C 1
ATOM 1600 O O . GLY A 1 207 ? 11.867 -1.44 5.473 1 98.5 207 GLY A O 1
ATOM 1601 N N . LEU A 1 208 ? 13.625 -1.643 6.887 1 98.38 208 LEU A N 1
ATOM 1602 C CA . LEU A 1 208 ? 12.891 -2.441 7.863 1 98.38 208 LEU A CA 1
ATOM 1603 C C . LEU A 1 208 ? 12.086 -1.549 8.797 1 98.38 208 LEU A C 1
ATOM 1605 O O . LEU A 1 208 ? 10.875 -1.746 8.969 1 98.38 208 LEU A O 1
ATOM 1609 N N . ASN A 1 209 ? 12.781 -0.576 9.414 1 97.75 209 ASN A N 1
ATOM 1610 C CA . ASN A 1 209 ? 12.188 0.322 10.398 1 97.75 209 ASN A CA 1
ATOM 1611 C C . ASN A 1 209 ? 11.711 1.624 9.758 1 97.75 209 ASN A C 1
ATOM 1613 O O . ASN A 1 209 ? 12.148 1.973 8.656 1 97.75 209 ASN A O 1
ATOM 1617 N N . PRO A 1 210 ? 10.75 2.301 10.438 1 95 210 PRO A N 1
ATOM 1618 C CA . PRO A 1 210 ? 10.383 3.633 9.945 1 95 210 PRO A CA 1
ATOM 1619 C C . PRO A 1 210 ? 11.602 4.488 9.602 1 95 210 PRO A C 1
ATOM 1621 O O . PRO A 1 210 ? 12.594 4.488 10.344 1 95 210 PRO A O 1
ATOM 1624 N N . HIS A 1 211 ? 11.531 5.133 8.461 1 92.75 211 HIS A N 1
ATOM 1625 C CA . HIS A 1 211 ? 12.609 6.008 8.016 1 92.75 211 HIS A CA 1
ATOM 1626 C C . HIS A 1 211 ? 13.93 5.246 7.914 1 92.75 211 HIS A C 1
ATOM 1628 O O . HIS A 1 211 ? 14.992 5.797 8.211 1 92.75 211 HIS A O 1
ATOM 1634 N N . SER A 1 212 ? 13.859 3.951 7.719 1 92.75 212 SER A N 1
ATOM 1635 C CA . SER A 1 212 ? 15.016 3.062 7.605 1 92.75 212 SER A CA 1
ATOM 1636 C C . SER A 1 212 ? 15.898 3.139 8.852 1 92.75 212 SER A C 1
ATOM 1638 O O . SER A 1 212 ? 17.125 3.203 8.742 1 92.75 212 SER A O 1
ATOM 1640 N N . GLY A 1 213 ? 15.266 3.26 9.891 1 88.31 213 GLY A N 1
ATOM 1641 C CA . GLY A 1 213 ? 15.961 3.225 11.164 1 88.31 213 GLY A CA 1
ATOM 1642 C C . GLY A 1 213 ? 16.422 4.594 11.625 1 88.31 213 GLY A C 1
ATOM 1643 O O . GLY A 1 213 ? 16.781 4.77 12.797 1 88.31 213 GLY A O 1
ATOM 1644 N N . GLU A 1 214 ? 16.422 5.598 10.773 1 86.75 214 GLU A N 1
ATOM 1645 C CA . GLU A 1 214 ? 16.844 6.949 11.102 1 86.75 214 GLU A CA 1
ATOM 1646 C C . GLU A 1 214 ? 18.172 6.938 11.852 1 86.75 214 GLU A C 1
ATOM 1648 O O . GLU A 1 214 ? 18.281 7.5 12.945 1 86.75 214 GLU A O 1
ATOM 1653 N N . HIS A 1 215 ? 19.125 6.258 11.297 1 84.75 215 HIS A N 1
ATOM 1654 C CA . HIS A 1 215 ? 20.5 6.16 11.781 1 84.75 215 HIS A CA 1
ATOM 1655 C C . HIS A 1 215 ? 20.547 5.598 13.195 1 84.75 215 HIS A C 1
ATOM 1657 O O . HIS A 1 215 ? 21.297 6.09 14.047 1 84.75 215 HIS A O 1
ATOM 1663 N N . GLY A 1 216 ? 19.688 4.66 13.469 1 85 216 GLY A N 1
ATOM 1664 C CA . GLY A 1 216 ? 19.734 3.957 14.742 1 85 216 GLY A CA 1
ATOM 1665 C C . GLY A 1 216 ? 18.672 4.43 15.719 1 85 216 GLY A C 1
ATOM 1666 O O . GLY A 1 216 ? 18.391 3.754 16.719 1 85 216 GLY A O 1
ATOM 1667 N N . LEU A 1 217 ? 17.984 5.5 15.508 1 84.31 217 LEU A N 1
ATOM 1668 C CA . LEU A 1 217 ? 17 6.082 16.406 1 84.31 217 LEU A CA 1
ATOM 1669 C C . LEU A 1 217 ? 15.75 5.207 16.484 1 84.31 217 LEU A C 1
ATOM 1671 O O . LEU A 1 217 ? 15.125 5.094 17.547 1 84.31 217 LEU A O 1
ATOM 1675 N N . PHE A 1 218 ? 15.406 4.586 15.367 1 88.44 218 PHE A N 1
ATOM 1676 C CA . PHE A 1 218 ? 14.203 3.76 15.312 1 88.44 218 PHE A CA 1
ATOM 1677 C C . PHE A 1 218 ? 14.57 2.291 15.117 1 88.44 218 PHE A C 1
ATOM 1679 O O . PHE A 1 218 ? 13.797 1.527 14.539 1 88.44 218 PHE A O 1
ATOM 1686 N N . GLY A 1 219 ? 15.727 1.872 15.531 1 89.88 219 GLY A N 1
ATOM 1687 C CA . GLY A 1 219 ? 16.203 0.509 15.383 1 89.88 219 GLY A CA 1
ATOM 1688 C C . GLY A 1 219 ? 17.562 0.428 14.703 1 89.88 219 GLY A C 1
ATOM 1689 O O . GLY A 1 219 ? 17.938 1.326 13.953 1 89.88 219 GLY A O 1
ATOM 1690 N N . ASN A 1 220 ? 18.156 -0.625 14.922 1 93.94 220 ASN A N 1
ATOM 1691 C CA . ASN A 1 220 ? 19.547 -0.701 14.492 1 93.94 220 ASN A CA 1
ATOM 1692 C C . ASN A 1 220 ? 19.734 -1.732 13.375 1 93.94 220 ASN A C 1
ATOM 1694 O O . ASN A 1 220 ? 20.828 -1.882 12.836 1 93.94 220 ASN A O 1
ATOM 1698 N N . GLU A 1 221 ? 18.766 -2.402 12.969 1 96.88 221 GLU A N 1
ATOM 1699 C CA . GLU A 1 221 ? 18.891 -3.438 11.953 1 96.88 221 GLU A CA 1
ATOM 1700 C C . GLU A 1 221 ? 19.438 -2.863 10.648 1 96.88 221 GLU A C 1
ATOM 1702 O O . GLU A 1 221 ? 20.219 -3.518 9.953 1 96.88 221 GLU A O 1
ATOM 1707 N N . GLU A 1 222 ? 18.984 -1.633 10.336 1 97.69 222 GLU A N 1
ATOM 1708 C CA . GLU A 1 222 ? 19.469 -0.987 9.117 1 97.69 222 GLU A CA 1
ATOM 1709 C C . GLU A 1 222 ? 20.984 -0.767 9.172 1 97.69 222 GLU A C 1
ATOM 1711 O O . GLU A 1 222 ? 21.688 -1.064 8.203 1 97.69 222 GLU A O 1
ATOM 1716 N N . VAL A 1 223 ? 21.438 -0.29 10.281 1 96.5 223 VAL A N 1
ATOM 1717 C CA . VAL A 1 223 ? 22.844 0.091 10.422 1 96.5 223 VAL A CA 1
ATOM 1718 C C . VAL A 1 223 ? 23.703 -1.16 10.539 1 96.5 223 VAL A C 1
ATOM 1720 O O . VAL A 1 223 ? 24.797 -1.221 9.969 1 96.5 223 VAL A O 1
ATOM 1723 N N . LYS A 1 224 ? 23.25 -2.18 11.188 1 97.12 224 LYS A N 1
ATOM 1724 C CA . LYS A 1 224 ? 24.078 -3.338 11.531 1 97.12 224 LYS A CA 1
ATOM 1725 C C . LYS A 1 224 ? 24.031 -4.395 10.43 1 97.12 224 LYS A C 1
ATOM 1727 O O . LYS A 1 224 ? 24.984 -5.137 10.234 1 97.12 224 LYS A O 1
ATOM 1732 N N . GLU A 1 225 ? 22.891 -4.504 9.75 1 98.31 225 GLU A N 1
ATOM 1733 C CA . GLU A 1 225 ? 22.688 -5.656 8.875 1 98.31 225 GLU A CA 1
ATOM 1734 C C . GLU A 1 225 ? 22.406 -5.219 7.441 1 98.31 225 GLU A C 1
ATOM 1736 O O . GLU A 1 225 ? 23.141 -5.582 6.52 1 98.31 225 GLU A O 1
ATOM 1741 N N . ILE A 1 226 ? 21.469 -4.355 7.215 1 98.69 226 ILE A N 1
ATOM 1742 C CA . ILE A 1 226 ? 20.891 -4.113 5.895 1 98.69 226 ILE A CA 1
ATOM 1743 C C . ILE A 1 226 ? 21.844 -3.256 5.066 1 98.69 226 ILE A C 1
ATOM 1745 O O . ILE A 1 226 ? 22.203 -3.625 3.947 1 98.69 226 ILE A O 1
ATOM 1749 N N . THR A 1 227 ? 22.266 -2.105 5.637 1 98.62 227 THR A N 1
ATOM 1750 C CA . THR A 1 227 ? 23.141 -1.195 4.906 1 98.62 227 THR A CA 1
ATOM 1751 C C . THR A 1 227 ? 24.453 -1.884 4.547 1 98.62 227 THR A C 1
ATOM 1753 O O . THR A 1 227 ? 24.891 -1.837 3.396 1 98.62 227 THR A O 1
ATOM 1756 N N . PRO A 1 228 ? 25.094 -2.572 5.504 1 98.62 228 PRO A N 1
ATOM 1757 C CA . PRO A 1 228 ? 26.328 -3.266 5.16 1 98.62 228 PRO A CA 1
ATOM 1758 C C . PRO A 1 228 ? 26.141 -4.301 4.055 1 98.62 228 PRO A C 1
ATOM 1760 O O . PRO A 1 228 ? 27.031 -4.48 3.213 1 98.62 228 PRO A O 1
ATOM 1763 N N . ALA A 1 229 ? 25.062 -5.047 4.02 1 98.88 229 ALA A N 1
ATOM 1764 C CA . ALA A 1 229 ? 24.766 -6.023 2.973 1 98.88 229 ALA A CA 1
ATOM 1765 C C . ALA A 1 229 ? 24.672 -5.352 1.606 1 98.88 229 ALA A C 1
ATOM 1767 O O . ALA A 1 229 ? 25.234 -5.852 0.622 1 98.88 229 ALA A O 1
ATOM 1768 N N . ILE A 1 230 ? 24 -4.227 1.514 1 98.81 230 ILE A N 1
ATOM 1769 C CA . ILE A 1 230 ? 23.812 -3.488 0.27 1 98.81 230 ILE A CA 1
ATOM 1770 C C . ILE A 1 230 ? 25.156 -2.977 -0.236 1 98.81 230 ILE A C 1
ATOM 1772 O O . ILE A 1 230 ? 25.469 -3.098 -1.424 1 98.81 230 ILE A O 1
ATOM 1776 N N . GLU A 1 231 ? 25.906 -2.414 0.699 1 98.75 231 GLU A N 1
ATOM 1777 C CA . GLU A 1 231 ? 27.219 -1.911 0.337 1 98.75 231 GLU A CA 1
ATOM 1778 C C . GLU A 1 231 ? 28.109 -3.027 -0.211 1 98.75 231 GLU A C 1
ATOM 1780 O O . GLU A 1 231 ? 28.812 -2.838 -1.204 1 98.75 231 GLU A O 1
ATOM 1785 N N . GLU A 1 232 ? 28.094 -4.125 0.482 1 98.81 232 GLU A N 1
ATOM 1786 C CA . GLU A 1 232 ? 28.859 -5.273 0.005 1 98.81 232 GLU A CA 1
ATOM 1787 C C . GLU A 1 232 ? 28.391 -5.715 -1.376 1 98.81 232 GLU A C 1
ATOM 1789 O O . GLU A 1 232 ? 29.203 -6.016 -2.25 1 98.81 232 GLU A O 1
ATOM 1794 N N . ALA A 1 233 ? 27.109 -5.793 -1.606 1 98.81 233 ALA A N 1
ATOM 1795 C CA . ALA A 1 233 ? 26.547 -6.152 -2.908 1 98.81 233 ALA A CA 1
ATOM 1796 C C . ALA A 1 233 ? 27.016 -5.188 -3.992 1 98.81 233 ALA A C 1
ATOM 1798 O O . ALA A 1 233 ? 27.375 -5.605 -5.094 1 98.81 233 ALA A O 1
ATOM 1799 N N . GLN A 1 234 ? 27 -3.916 -3.639 1 98.75 234 GLN A N 1
ATOM 1800 C CA . GLN A 1 234 ? 27.469 -2.902 -4.578 1 98.75 234 GLN A CA 1
ATOM 1801 C C . GLN A 1 234 ? 28.938 -3.115 -4.934 1 98.75 234 GLN A C 1
ATOM 1803 O O . GLN A 1 234 ? 29.312 -3.016 -6.098 1 98.75 234 GLN A O 1
ATOM 1808 N N . LYS A 1 235 ? 29.719 -3.422 -3.945 1 98.56 235 LYS A N 1
ATOM 1809 C CA . LYS A 1 235 ? 31.125 -3.699 -4.172 1 98.56 235 LYS A CA 1
ATOM 1810 C C . LYS A 1 235 ? 31.312 -4.898 -5.098 1 98.56 235 LYS A C 1
ATOM 1812 O O . LYS A 1 235 ? 32.25 -4.945 -5.879 1 98.56 235 LYS A O 1
ATOM 1817 N N . LEU A 1 236 ? 30.453 -5.816 -5.004 1 98.38 236 LEU A N 1
ATOM 1818 C CA . LEU A 1 236 ? 30.5 -7.023 -5.816 1 98.38 236 LEU A CA 1
ATOM 1819 C C . LEU A 1 236 ? 29.953 -6.77 -7.215 1 98.38 236 LEU A C 1
ATOM 1821 O O . LEU A 1 236 ? 29.984 -7.656 -8.07 1 98.38 236 LEU A O 1
ATOM 1825 N N . GLY A 1 237 ? 29.328 -5.59 -7.449 1 98.31 237 GLY A N 1
ATOM 1826 C CA . GLY A 1 237 ? 28.953 -5.188 -8.797 1 98.31 237 GLY A CA 1
ATOM 1827 C C . GLY A 1 237 ? 27.453 -5.23 -9.031 1 98.31 237 GLY A C 1
ATOM 1828 O O . GLY A 1 237 ? 26.984 -4.984 -10.141 1 98.31 237 GLY A O 1
ATOM 1829 N N . TYR A 1 238 ? 26.688 -5.527 -8.039 1 98.5 238 TYR A N 1
ATOM 1830 C CA . TYR A 1 238 ? 25.234 -5.539 -8.195 1 98.5 238 TYR A CA 1
ATOM 1831 C C . TYR A 1 238 ? 24.688 -4.121 -8.258 1 98.5 238 TYR A C 1
ATOM 1833 O O . TYR A 1 238 ? 25.125 -3.24 -7.52 1 98.5 238 TYR A O 1
ATOM 1841 N N . ASP A 1 239 ? 23.797 -3.9 -9.172 1 98.56 239 ASP A N 1
ATOM 1842 C CA . ASP A 1 239 ? 23.109 -2.613 -9.266 1 98.56 239 ASP A CA 1
ATOM 1843 C C . ASP A 1 239 ? 21.953 -2.535 -8.273 1 98.56 239 ASP A C 1
ATOM 1845 O O . ASP A 1 239 ? 20.797 -2.771 -8.641 1 98.56 239 ASP A O 1
ATOM 1849 N N . VAL A 1 240 ? 22.281 -2.27 -7.098 1 98.81 240 VAL A N 1
ATOM 1850 C CA . VAL A 1 240 ? 21.328 -2.279 -5.996 1 98.81 240 VAL A CA 1
ATOM 1851 C C . VAL A 1 240 ? 21.5 -1.03 -5.141 1 98.81 240 VAL A C 1
ATOM 1853 O O . VAL A 1 240 ? 22.625 -0.509 -5.02 1 98.81 240 VAL A O 1
ATOM 1856 N N . VAL A 1 241 ? 20.391 -0.451 -4.609 1 98.75 241 VAL A N 1
ATOM 1857 C CA . VAL A 1 241 ? 20.438 0.715 -3.732 1 98.75 241 VAL A CA 1
ATOM 1858 C C . VAL A 1 241 ? 19.578 0.469 -2.49 1 98.75 241 VAL A C 1
ATOM 1860 O O . VAL A 1 241 ? 18.75 -0.44 -2.473 1 98.75 241 VAL A O 1
ATOM 1863 N N . GLY A 1 242 ? 19.781 1.357 -1.481 1 98.25 242 GLY A N 1
ATOM 1864 C CA . GLY A 1 242 ? 18.969 1.328 -0.272 1 98.25 242 GLY A CA 1
ATOM 1865 C C . GLY A 1 242 ? 19.797 1.392 0.999 1 98.25 242 GLY A C 1
ATOM 1866 O O . GLY A 1 242 ? 20.984 1.704 0.955 1 98.25 242 GLY A O 1
ATOM 1867 N N . PRO A 1 243 ? 19.25 1 2.09 1 98.44 243 PRO A N 1
ATOM 1868 C CA . PRO A 1 243 ? 17.812 0.826 2.225 1 98.44 243 PRO A CA 1
ATOM 1869 C C . PRO A 1 243 ? 17.031 2.109 1.939 1 98.44 243 PRO A C 1
ATOM 1871 O O . PRO A 1 243 ? 17.5 3.203 2.258 1 98.44 243 PRO A O 1
ATOM 1874 N N . ILE A 1 244 ? 15.93 1.98 1.261 1 98.25 244 ILE A N 1
ATOM 1875 C CA . ILE A 1 244 ? 15.008 3.082 0.996 1 98.25 244 ILE A CA 1
ATOM 1876 C C . ILE A 1 244 ? 13.773 2.943 1.879 1 98.25 244 ILE A C 1
ATOM 1878 O O . ILE A 1 244 ? 13.242 1.843 2.047 1 98.25 244 ILE A O 1
ATOM 1882 N N . GLY A 1 245 ? 13.328 4.027 2.488 1 97.56 245 GLY A N 1
ATOM 1883 C CA . GLY A 1 245 ? 12.164 3.982 3.355 1 97.56 245 GLY A CA 1
ATOM 1884 C C . GLY A 1 245 ? 10.992 3.246 2.74 1 97.56 245 GLY A C 1
ATOM 1885 O O . GLY A 1 245 ? 10.648 3.473 1.577 1 97.56 245 GLY A O 1
ATOM 1886 N N . ALA A 1 246 ? 10.344 2.363 3.555 1 97.62 246 ALA A N 1
ATOM 1887 C CA . ALA A 1 246 ? 9.281 1.501 3.047 1 97.62 246 ALA A CA 1
ATOM 1888 C C . ALA A 1 246 ? 8.047 2.316 2.67 1 97.62 246 ALA A C 1
ATOM 1890 O O . ALA A 1 246 ? 7.227 1.875 1.861 1 97.62 246 ALA A O 1
ATOM 1891 N N . ASP A 1 247 ? 7.914 3.449 3.217 1 95.62 247 ASP A N 1
ATOM 1892 C CA . ASP A 1 247 ? 6.758 4.293 2.922 1 95.62 247 ASP A CA 1
ATOM 1893 C C . ASP A 1 247 ? 6.844 4.863 1.509 1 95.62 247 ASP A C 1
ATOM 1895 O O . ASP A 1 247 ? 5.828 5.262 0.934 1 95.62 247 ASP A O 1
ATOM 1899 N N . SER A 1 248 ? 8.055 4.906 0.956 1 96.56 248 SER A N 1
ATOM 1900 C CA . SER A 1 248 ? 8.172 5.602 -0.322 1 96.56 248 SER A CA 1
ATOM 1901 C C . SER A 1 248 ? 8.68 4.668 -1.415 1 96.56 248 SER A C 1
ATOM 1903 O O . SER A 1 248 ? 8.438 4.902 -2.6 1 96.56 248 SER A O 1
ATOM 1905 N N . VAL A 1 249 ? 9.375 3.594 -1.086 1 98.62 249 VAL A N 1
ATOM 1906 C CA . VAL A 1 249 ? 10.148 2.797 -2.029 1 98.62 249 VAL A CA 1
ATOM 1907 C C . VAL A 1 249 ? 9.219 2.164 -3.061 1 98.62 249 VAL A C 1
ATOM 1909 O O . VAL A 1 249 ? 9.555 2.084 -4.246 1 98.62 249 VAL A O 1
ATOM 1912 N N . PHE A 1 250 ? 8.031 1.729 -2.697 1 98.81 250 PHE A N 1
ATOM 1913 C CA . PHE A 1 250 ? 7.113 1.05 -3.604 1 98.81 250 PHE A CA 1
ATOM 1914 C C . PHE A 1 250 ? 6.5 2.033 -4.59 1 98.81 250 PHE A C 1
ATOM 1916 O O . PHE A 1 250 ? 6.328 1.716 -5.77 1 98.81 250 PHE A O 1
ATOM 1923 N N . HIS A 1 251 ? 6.199 3.232 -4.066 1 97.75 251 HIS A N 1
ATOM 1924 C CA . HIS A 1 251 ? 5.746 4.289 -4.969 1 97.75 251 HIS A CA 1
ATOM 1925 C C . HIS A 1 251 ? 6.82 4.633 -5.996 1 97.75 251 HIS A C 1
ATOM 1927 O O . HIS A 1 251 ? 6.52 4.781 -7.184 1 97.75 251 HIS A O 1
ATOM 1933 N N . GLN A 1 252 ? 8.047 4.766 -5.539 1 97.62 252 GLN A N 1
ATOM 1934 C CA . GLN A 1 252 ? 9.156 5.078 -6.43 1 97.62 252 GLN A CA 1
ATOM 1935 C C . GLN A 1 252 ? 9.336 3.994 -7.488 1 97.62 252 GLN A C 1
ATOM 1937 O O . GLN A 1 252 ? 9.641 4.293 -8.648 1 97.62 252 GLN A O 1
ATOM 1942 N N . ALA A 1 253 ? 9.164 2.764 -7.098 1 98.5 253 ALA A N 1
ATOM 1943 C CA . ALA A 1 253 ? 9.25 1.657 -8.047 1 98.5 253 ALA A CA 1
ATOM 1944 C C . ALA A 1 253 ? 8.141 1.748 -9.094 1 98.5 253 ALA A C 1
ATOM 1946 O O . ALA A 1 253 ? 8.383 1.511 -10.281 1 98.5 253 ALA A O 1
ATOM 1947 N N . LEU A 1 254 ? 6.93 2.07 -8.68 1 98 254 LEU A N 1
ATOM 1948 C CA . LEU A 1 254 ? 5.805 2.236 -9.594 1 98 254 LEU A CA 1
ATOM 1949 C C . LEU A 1 254 ? 6.09 3.34 -10.609 1 98 254 LEU A C 1
ATOM 1951 O O . LEU A 1 254 ? 5.617 3.283 -11.742 1 98 254 LEU A O 1
ATOM 1955 N N . GLN A 1 255 ? 6.934 4.309 -10.203 1 96.75 255 GLN A N 1
ATOM 1956 C CA . GLN A 1 255 ? 7.293 5.418 -11.078 1 96.75 255 GLN A CA 1
ATOM 1957 C C . GLN A 1 255 ? 8.453 5.043 -12 1 96.75 255 GLN A C 1
ATOM 1959 O O . GLN A 1 255 ? 8.875 5.848 -12.828 1 96.75 255 GLN A O 1
ATOM 1964 N N . GLY A 1 256 ? 9.047 3.867 -11.844 1 97.5 256 GLY A N 1
ATOM 1965 C CA . GLY A 1 256 ? 10.07 3.375 -12.75 1 97.5 256 GLY A CA 1
ATOM 1966 C C . GLY A 1 256 ? 11.477 3.621 -12.242 1 97.5 256 GLY A C 1
ATOM 1967 O O . GLY A 1 256 ? 12.453 3.338 -12.945 1 97.5 256 GLY A O 1
ATOM 1968 N N . ARG A 1 257 ? 11.625 4.156 -10.984 1 97.56 257 ARG A N 1
ATOM 1969 C CA . ARG A 1 257 ? 12.953 4.434 -10.445 1 97.56 257 ARG A CA 1
ATOM 1970 C C . ARG A 1 257 ? 13.734 3.145 -10.203 1 97.56 257 ARG A C 1
ATOM 1972 O O . ARG A 1 257 ? 14.961 3.123 -10.312 1 97.56 257 ARG A O 1
ATOM 1979 N N . TYR A 1 258 ? 13.008 2.088 -9.82 1 98.62 258 TYR A N 1
ATOM 1980 C CA . TYR A 1 258 ? 13.586 0.772 -9.562 1 98.62 258 TYR A CA 1
ATOM 1981 C C . TYR A 1 258 ? 12.844 -0.308 -10.344 1 98.62 258 TYR A C 1
ATOM 1983 O O . TYR A 1 258 ? 11.617 -0.26 -10.469 1 98.62 258 TYR A O 1
ATOM 1991 N N . VAL A 1 259 ? 13.547 -1.305 -10.828 1 98.31 259 VAL A N 1
ATOM 1992 C CA . VAL A 1 259 ? 12.914 -2.355 -11.617 1 98.31 259 VAL A CA 1
ATOM 1993 C C . VAL A 1 259 ? 12.305 -3.402 -10.688 1 98.31 259 VAL A C 1
ATOM 1995 O O . VAL A 1 259 ? 11.469 -4.203 -11.109 1 98.31 259 VAL A O 1
ATOM 1998 N N . ALA A 1 260 ? 12.781 -3.391 -9.43 1 98.75 260 ALA A N 1
ATOM 1999 C CA . ALA A 1 260 ? 12.258 -4.297 -8.414 1 98.75 260 ALA A CA 1
ATOM 2000 C C . ALA A 1 260 ? 12.57 -3.791 -7.008 1 98.75 260 ALA A C 1
ATOM 2002 O O . ALA A 1 260 ? 13.477 -2.977 -6.824 1 98.75 260 ALA A O 1
ATOM 2003 N N . VAL A 1 261 ? 11.82 -4.223 -6.074 1 98.94 261 VAL A N 1
ATOM 2004 C CA . VAL A 1 261 ? 12.047 -3.939 -4.66 1 98.94 261 VAL A CA 1
ATOM 2005 C C . VAL A 1 261 ? 12.188 -5.25 -3.887 1 98.94 261 VAL A C 1
ATOM 2007 O O . VAL A 1 261 ? 11.391 -6.172 -4.07 1 98.94 261 VAL A O 1
ATOM 2010 N N . LEU A 1 262 ? 13.219 -5.375 -3.096 1 98.88 262 LEU A N 1
ATOM 2011 C CA . LEU A 1 262 ? 13.312 -6.449 -2.111 1 98.88 262 LEU A CA 1
ATOM 2012 C C . LEU A 1 262 ? 12.633 -6.047 -0.805 1 98.88 262 LEU A C 1
ATOM 2014 O O . LEU A 1 262 ? 13.18 -5.246 -0.041 1 98.88 262 LEU A O 1
ATOM 2018 N N . SER A 1 263 ? 11.445 -6.555 -0.634 1 98.81 263 SER A N 1
ATOM 2019 C CA . SER A 1 263 ? 10.734 -6.402 0.633 1 98.81 263 SER A CA 1
ATOM 2020 C C . SER A 1 263 ? 11.344 -7.289 1.715 1 98.81 263 SER A C 1
ATOM 2022 O O . SER A 1 263 ? 11.758 -8.414 1.44 1 98.81 263 SER A O 1
ATOM 2024 N N . LEU A 1 264 ? 11.305 -6.84 2.898 1 98.69 264 LEU A N 1
ATOM 2025 C CA . LEU A 1 264 ? 12.047 -7.543 3.936 1 98.69 264 LEU A CA 1
ATOM 2026 C C . LEU A 1 264 ? 11.133 -8.484 4.715 1 98.69 264 LEU A C 1
ATOM 2028 O O . LEU A 1 264 ? 11.602 -9.453 5.312 1 98.69 264 LEU A O 1
ATOM 2032 N N . TYR A 1 265 ? 9.867 -8.203 4.789 1 98.06 265 TYR A N 1
ATOM 2033 C CA . TYR A 1 265 ? 8.938 -9.102 5.473 1 98.06 265 TYR A CA 1
ATOM 2034 C C . TYR A 1 265 ? 7.621 -9.203 4.707 1 98.06 265 TYR A C 1
ATOM 2036 O O . TYR A 1 265 ? 7.375 -8.43 3.777 1 98.06 265 TYR A O 1
ATOM 2044 N N . HIS A 1 266 ? 6.789 -10.133 5.059 1 97.38 266 HIS A N 1
ATOM 2045 C CA . HIS A 1 266 ? 5.613 -10.578 4.32 1 97.38 266 HIS A CA 1
ATOM 2046 C C . HIS A 1 266 ? 4.688 -9.414 3.996 1 97.38 266 HIS A C 1
ATOM 2048 O O . HIS A 1 266 ? 4.484 -9.086 2.826 1 97.38 266 HIS A O 1
ATOM 2054 N N . ASP A 1 267 ? 4.207 -8.695 4.969 1 97.94 267 ASP A N 1
ATOM 2055 C CA . ASP A 1 267 ? 3.148 -7.711 4.77 1 97.94 267 ASP A CA 1
ATOM 2056 C C . ASP A 1 267 ? 3.699 -6.426 4.152 1 97.94 267 ASP A C 1
ATOM 2058 O O . ASP A 1 267 ? 2.939 -5.613 3.625 1 97.94 267 ASP A O 1
ATOM 2062 N N . GLN A 1 268 ? 5.039 -6.219 4.246 1 98.56 268 GLN A N 1
ATOM 2063 C CA . GLN A 1 268 ? 5.621 -5.02 3.658 1 98.56 268 GLN A CA 1
ATOM 2064 C C . GLN A 1 268 ? 5.332 -4.945 2.162 1 98.56 268 GLN A C 1
ATOM 2066 O O . GLN A 1 268 ? 4.797 -3.949 1.675 1 98.56 268 GLN A O 1
ATOM 2071 N N . GLY A 1 269 ? 5.621 -6.035 1.503 1 98.62 269 GLY A N 1
ATOM 2072 C CA . GLY A 1 269 ? 5.355 -6.094 0.074 1 98.62 269 GLY A CA 1
ATOM 2073 C C . GLY A 1 269 ? 3.896 -6.344 -0.252 1 98.62 269 GLY A C 1
ATOM 2074 O O . GLY A 1 269 ? 3.365 -5.789 -1.215 1 98.62 269 GLY A O 1
ATOM 2075 N N . HIS A 1 270 ? 3.24 -7.172 0.525 1 98.38 270 HIS A N 1
ATOM 2076 C CA . HIS A 1 270 ? 1.85 -7.516 0.255 1 98.38 270 HIS A CA 1
ATOM 2077 C C . HIS A 1 270 ? 0.951 -6.289 0.344 1 98.38 270 HIS A C 1
ATOM 2079 O O . HIS A 1 270 ? 0.089 -6.082 -0.514 1 98.38 270 HIS A O 1
ATOM 2085 N N . ILE A 1 271 ? 1.145 -5.504 1.347 1 98.69 271 ILE A N 1
ATOM 2086 C CA . ILE A 1 271 ? 0.342 -4.301 1.515 1 98.69 271 ILE A CA 1
ATOM 2087 C C . ILE A 1 271 ? 0.524 -3.385 0.305 1 98.69 271 ILE A C 1
ATOM 2089 O O . ILE A 1 271 ? -0.454 -2.895 -0.263 1 98.69 271 ILE A O 1
ATOM 2093 N N . ALA A 1 272 ? 1.777 -3.189 -0.083 1 98.75 272 ALA A N 1
ATOM 2094 C CA . ALA A 1 272 ? 2.092 -2.287 -1.188 1 98.75 272 ALA A CA 1
ATOM 2095 C C . ALA A 1 272 ? 1.392 -2.727 -2.471 1 98.75 272 ALA A C 1
ATOM 2097 O O . ALA A 1 272 ? 0.693 -1.935 -3.105 1 98.75 272 ALA A O 1
ATOM 2098 N N . THR A 1 273 ? 1.456 -3.975 -2.779 1 98.56 273 THR A N 1
ATOM 2099 C CA . THR A 1 273 ? 0.974 -4.465 -4.066 1 98.56 273 THR A CA 1
ATOM 2100 C C . THR A 1 273 ? -0.546 -4.594 -4.059 1 98.56 273 THR A C 1
ATOM 2102 O O . THR A 1 273 ? -1.221 -4.109 -4.969 1 98.56 273 THR A O 1
ATOM 2105 N N . LYS A 1 274 ? -1.077 -5.152 -3.01 1 98.06 274 LYS A N 1
ATOM 2106 C CA . LYS A 1 274 ? -2.498 -5.488 -2.992 1 98.06 274 LYS A CA 1
ATOM 2107 C C . LYS A 1 274 ? -3.35 -4.25 -2.723 1 98.06 274 LYS A C 1
ATOM 2109 O O . LYS A 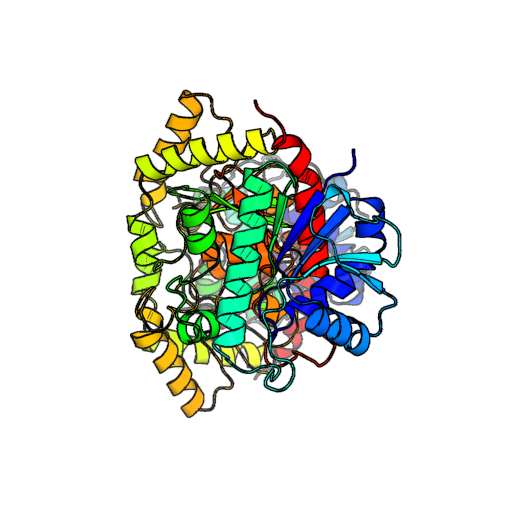1 274 ? -4.504 -4.176 -3.156 1 98.06 274 LYS A O 1
ATOM 2114 N N . THR A 1 275 ? -2.809 -3.299 -1.988 1 98.25 275 THR A N 1
ATOM 2115 C CA . THR A 1 275 ? -3.541 -2.045 -1.852 1 98.25 275 THR A CA 1
ATOM 2116 C C . THR A 1 275 ? -3.58 -1.295 -3.18 1 98.25 275 THR A C 1
ATOM 2118 O O . THR A 1 275 ? -4.602 -0.706 -3.535 1 98.25 275 THR A O 1
ATOM 2121 N N . TYR A 1 276 ? -2.508 -1.299 -3.936 1 98.12 276 TYR A N 1
ATOM 2122 C CA . TYR A 1 276 ? -2.424 -0.622 -5.227 1 98.12 276 TYR A CA 1
ATOM 2123 C C . TYR A 1 276 ? -3.395 -1.233 -6.227 1 98.12 276 TYR A C 1
ATOM 2125 O O . TYR A 1 276 ? -4.176 -0.519 -6.859 1 98.12 276 TYR A O 1
ATOM 2133 N N . ASP A 1 277 ? -3.338 -2.516 -6.367 1 97.62 277 ASP A N 1
ATOM 2134 C CA . ASP A 1 277 ? -4.23 -3.248 -7.258 1 97.62 277 ASP A CA 1
ATOM 2135 C C . ASP A 1 277 ? -4.367 -4.707 -6.824 1 97.62 277 ASP A C 1
ATOM 2137 O O . ASP A 1 277 ? -3.533 -5.543 -7.18 1 97.62 277 ASP A O 1
ATOM 2141 N N . PHE A 1 278 ? -5.422 -5.016 -6.164 1 96.06 278 PHE A N 1
ATOM 2142 C CA . PHE A 1 278 ? -5.621 -6.316 -5.539 1 96.06 278 PHE A CA 1
ATOM 2143 C C . PHE A 1 278 ? -5.727 -7.414 -6.59 1 96.06 278 PHE A C 1
ATOM 2145 O O . PHE A 1 278 ? -5.035 -8.43 -6.508 1 96.06 278 PHE A O 1
ATOM 2152 N N . GLU A 1 279 ? -6.461 -7.211 -7.586 1 94.88 279 GLU A N 1
ATOM 2153 C CA . GLU A 1 279 ? -6.777 -8.25 -8.562 1 94.88 279 GLU A CA 1
ATOM 2154 C C . GLU A 1 279 ? -5.609 -8.484 -9.516 1 94.88 279 GLU A C 1
ATOM 2156 O O . GLU A 1 279 ? -5.41 -9.602 -9.992 1 94.88 279 GLU A O 1
ATOM 2161 N N . ARG A 1 280 ? -4.844 -7.543 -9.805 1 97.06 280 ARG A N 1
ATOM 2162 C CA . ARG A 1 280 ? -3.812 -7.668 -10.828 1 97.06 280 ARG A CA 1
ATOM 2163 C C . ARG A 1 280 ? -2.439 -7.883 -10.203 1 97.06 280 ARG A C 1
ATOM 2165 O O . ARG A 1 280 ? -1.422 -7.859 -10.898 1 97.06 280 ARG A O 1
ATOM 2172 N N . THR A 1 281 ? -2.412 -8.016 -8.875 1 98.12 281 THR A N 1
ATOM 2173 C CA . THR A 1 281 ? -1.19 -8.469 -8.219 1 98.12 281 THR A CA 1
ATOM 2174 C C . THR A 1 281 ? -1 -9.969 -8.422 1 98.12 281 THR A C 1
ATOM 2176 O O . THR A 1 281 ? -1.768 -10.773 -7.895 1 98.12 281 THR A O 1
ATOM 2179 N N . ILE A 1 282 ? 0.052 -10.273 -9.18 1 98.25 282 ILE A N 1
ATOM 2180 C CA . ILE A 1 282 ? 0.25 -11.672 -9.562 1 98.25 282 ILE A CA 1
ATOM 2181 C C . ILE A 1 282 ? 1.521 -12.211 -8.906 1 98.25 282 ILE A C 1
ATOM 2183 O O . ILE A 1 282 ? 2.543 -11.516 -8.867 1 98.25 282 ILE A O 1
ATOM 2187 N N . ALA A 1 283 ? 1.388 -13.398 -8.406 1 97.12 283 ALA A N 1
ATOM 2188 C CA . ALA A 1 283 ? 2.553 -14.086 -7.852 1 97.12 283 ALA A CA 1
ATOM 2189 C C . ALA A 1 283 ? 3.312 -14.836 -8.938 1 97.12 283 ALA A C 1
ATOM 2191 O O . ALA A 1 283 ? 2.705 -15.469 -9.805 1 97.12 283 ALA A O 1
ATOM 2192 N N . ILE A 1 284 ? 4.555 -14.711 -8.945 1 96.62 284 ILE A N 1
ATOM 2193 C CA . ILE A 1 284 ? 5.461 -15.43 -9.836 1 96.62 284 ILE A CA 1
ATOM 2194 C C . ILE A 1 284 ? 6.461 -16.234 -9.008 1 96.62 284 ILE A C 1
ATOM 2196 O O . ILE A 1 284 ? 7.023 -15.734 -8.039 1 96.62 284 ILE A O 1
ATOM 2200 N N . THR A 1 285 ? 6.582 -17.453 -9.328 1 94.5 285 THR A N 1
ATOM 2201 C CA . THR A 1 285 ? 7.562 -18.297 -8.672 1 94.5 285 THR A CA 1
ATOM 2202 C C . THR A 1 285 ? 8.773 -18.531 -9.578 1 94.5 285 THR A C 1
ATOM 2204 O O . THR A 1 285 ? 8.625 -18.984 -10.711 1 94.5 285 THR A O 1
ATOM 2207 N N . LEU A 1 286 ? 9.891 -18.156 -9.016 1 93.06 286 LEU A N 1
ATOM 2208 C CA . LEU A 1 286 ? 11.141 -18.203 -9.773 1 93.06 286 LEU A CA 1
ATOM 2209 C C . LEU A 1 286 ? 12.148 -19.141 -9.125 1 93.06 286 LEU A C 1
ATOM 2211 O O . LEU A 1 286 ? 11.805 -19.875 -8.188 1 93.06 286 LEU A O 1
ATOM 2215 N N . ASP A 1 287 ? 13.305 -19.25 -9.711 1 89.25 287 ASP A N 1
ATOM 2216 C CA . ASP A 1 287 ? 14.367 -20.141 -9.258 1 89.25 287 ASP A CA 1
ATOM 2217 C C . ASP A 1 287 ? 13.93 -21.609 -9.344 1 89.25 287 ASP A C 1
ATOM 2219 O O . ASP A 1 287 ? 14.195 -22.391 -8.43 1 89.25 287 ASP A O 1
ATOM 2223 N N . MET A 1 288 ? 13.117 -21.969 -10.281 1 89.81 288 MET A N 1
ATOM 2224 C CA . MET A 1 288 ? 12.672 -23.312 -10.664 1 89.81 288 MET A CA 1
ATOM 2225 C C . MET A 1 288 ? 12.977 -23.594 -12.133 1 89.81 288 MET A C 1
ATOM 2227 O O . MET A 1 288 ? 13.297 -22.672 -12.883 1 89.81 288 MET A O 1
ATOM 2231 N N . PRO A 1 289 ? 12.961 -24.859 -12.508 1 90.31 289 PRO A N 1
ATOM 2232 C CA . PRO A 1 289 ? 13.289 -25.188 -13.898 1 90.31 289 PRO A CA 1
ATOM 2233 C C . PRO A 1 289 ? 12.242 -24.656 -14.883 1 90.31 289 PRO A C 1
ATOM 2235 O O . PRO A 1 289 ? 12.469 -24.688 -16.094 1 90.31 289 PRO A O 1
ATOM 2238 N N . PHE A 1 290 ? 11.172 -24.188 -14.43 1 92.38 290 PHE A N 1
ATOM 2239 C CA . PHE A 1 290 ? 10.133 -23.609 -15.266 1 92.38 290 PHE A CA 1
ATOM 2240 C C . PHE A 1 290 ? 9.516 -22.391 -14.586 1 92.38 290 PHE A C 1
ATOM 2242 O O . PHE A 1 290 ? 9.742 -22.156 -13.398 1 92.38 290 PHE A O 1
ATOM 2249 N N . LEU A 1 291 ? 8.789 -21.594 -15.375 1 94.94 291 LEU A N 1
ATOM 2250 C CA . LEU A 1 291 ? 8.102 -20.406 -14.898 1 94.94 291 LEU A CA 1
ATOM 2251 C C . LEU A 1 291 ? 6.703 -20.75 -14.398 1 94.94 291 LEU A C 1
ATOM 2253 O O . LEU A 1 291 ? 5.965 -21.484 -15.07 1 94.94 291 LEU A O 1
ATOM 2257 N N . ARG A 1 292 ? 6.402 -20.25 -13.234 1 97 292 ARG A N 1
ATOM 2258 C CA . ARG A 1 292 ? 5.047 -20.422 -12.727 1 97 292 ARG A CA 1
ATOM 2259 C C . ARG A 1 292 ? 4.461 -19.078 -12.281 1 97 292 ARG A C 1
ATOM 2261 O O . ARG A 1 292 ? 5.109 -18.328 -11.547 1 97 292 ARG A O 1
ATOM 2268 N N . THR A 1 293 ? 3.32 -18.734 -12.766 1 97.94 293 THR A N 1
ATOM 2269 C CA . THR A 1 293 ? 2.527 -17.609 -12.289 1 97.94 293 THR A CA 1
ATOM 2270 C C . THR A 1 293 ? 1.254 -18.094 -11.602 1 97.94 293 THR A C 1
ATOM 2272 O O . THR A 1 293 ? 0.833 -19.234 -11.797 1 97.94 293 THR A O 1
ATOM 2275 N N . SER A 1 294 ? 0.708 -17.266 -10.758 1 97.5 294 SER A N 1
ATOM 2276 C CA . SER A 1 294 ? -0.471 -17.703 -10.016 1 97.5 294 SER A CA 1
ATOM 2277 C C . SER A 1 294 ? -1.36 -16.516 -9.641 1 97.5 294 SER A C 1
ATOM 2279 O O . SER A 1 294 ? -0.866 -15.414 -9.398 1 97.5 294 SER A O 1
ATOM 2281 N N . VAL A 1 295 ? -2.645 -16.797 -9.617 1 94.75 295 VAL A N 1
ATOM 2282 C CA . VAL A 1 295 ? -3.561 -15.844 -9.008 1 94.75 295 VAL A CA 1
ATOM 2283 C C . VAL A 1 295 ? -3.271 -15.734 -7.508 1 94.75 295 VAL A C 1
ATOM 2285 O O . VAL A 1 295 ? -2.625 -16.609 -6.934 1 94.75 295 VAL A O 1
ATOM 2288 N N . ASP A 1 296 ? -3.699 -14.625 -6.91 1 87.75 296 ASP A N 1
ATOM 2289 C CA . ASP A 1 296 ? -3.428 -14.43 -5.492 1 87.75 296 ASP A CA 1
ATOM 2290 C C . ASP A 1 296 ? -4.719 -14.477 -4.676 1 87.75 296 ASP A C 1
ATOM 2292 O O . ASP A 1 296 ? -4.863 -13.742 -3.695 1 87.75 296 ASP A O 1
ATOM 2296 N N . HIS A 1 297 ? -5.676 -15.234 -5.078 1 88.5 297 HIS A N 1
ATOM 2297 C CA . HIS A 1 297 ? -6.883 -15.484 -4.301 1 88.5 297 HIS A CA 1
ATOM 2298 C C . HIS A 1 297 ? -7.137 -16.984 -4.141 1 88.5 297 HIS A C 1
ATOM 2300 O O . HIS A 1 297 ? -6.492 -17.797 -4.801 1 88.5 297 HIS A O 1
ATOM 2306 N N . GLY A 1 298 ? -8.055 -17.312 -3.275 1 91.81 298 GLY A N 1
ATOM 2307 C CA . GLY A 1 298 ? -8.336 -18.719 -2.988 1 91.81 298 GLY A CA 1
ATOM 2308 C C . GLY A 1 298 ? -9.445 -19.281 -3.852 1 91.81 298 GLY A C 1
ATOM 2309 O O . GLY A 1 298 ? -9.719 -18.781 -4.941 1 91.81 298 GLY A O 1
ATOM 2310 N N . THR A 1 299 ? -10.008 -20.359 -3.369 1 96.31 299 THR A N 1
ATOM 2311 C CA . THR A 1 299 ? -10.977 -21.125 -4.152 1 96.31 299 THR A CA 1
ATOM 2312 C C . THR A 1 299 ? -12.336 -20.438 -4.16 1 96.31 299 THR A C 1
ATOM 2314 O O . THR A 1 299 ? -13.219 -20.797 -4.945 1 96.31 299 THR A O 1
ATOM 2317 N N . ALA A 1 300 ? -12.531 -19.5 -3.244 1 95.88 300 ALA A N 1
ATOM 2318 C CA . ALA A 1 300 ? -13.773 -18.719 -3.18 1 95.88 300 ALA A CA 1
ATOM 2319 C C . ALA A 1 300 ? -14.984 -19.641 -3.211 1 95.88 300 ALA A C 1
ATOM 2321 O O . ALA A 1 300 ? -15.891 -19.453 -4.023 1 95.88 300 ALA A O 1
ATOM 2322 N N . PHE A 1 301 ? -15.07 -20.547 -2.287 1 97 301 PHE A N 1
ATOM 2323 C CA . PHE A 1 301 ? -16.109 -21.562 -2.199 1 97 301 PHE A CA 1
ATOM 2324 C C . PHE A 1 301 ? -17.484 -20.938 -2.082 1 97 301 PHE A C 1
ATOM 2326 O O . PHE A 1 301 ? -18.469 -21.5 -2.566 1 97 301 PHE A O 1
ATOM 2333 N N . ASP A 1 302 ? -17.547 -19.812 -1.55 1 96.38 302 ASP A N 1
ATOM 2334 C CA . ASP A 1 302 ? -18.828 -19.141 -1.277 1 96.38 302 ASP A CA 1
ATOM 2335 C C . ASP A 1 302 ? -19.5 -18.688 -2.57 1 96.38 302 ASP A C 1
ATOM 2337 O O . ASP A 1 302 ? -20.719 -18.531 -2.617 1 96.38 302 ASP A O 1
ATOM 2341 N N . ILE A 1 303 ? -18.719 -18.5 -3.615 1 97.62 303 ILE A N 1
ATOM 2342 C CA . ILE A 1 303 ? -19.328 -18.031 -4.852 1 97.62 303 ILE A CA 1
ATOM 2343 C C . ILE A 1 303 ? -19.094 -19.047 -5.969 1 97.62 303 ILE A C 1
ATOM 2345 O O . ILE A 1 303 ? -19.438 -18.797 -7.125 1 97.62 303 ILE A O 1
ATOM 2349 N N . ALA A 1 304 ? -18.531 -20.188 -5.621 1 98.31 304 ALA A N 1
ATOM 2350 C CA . ALA A 1 304 ? -18.297 -21.234 -6.609 1 98.31 304 ALA A CA 1
ATOM 2351 C C . ALA A 1 304 ? -19.609 -21.75 -7.188 1 98.31 304 ALA A C 1
ATOM 2353 O O . ALA A 1 304 ? -20.578 -21.938 -6.453 1 98.31 304 ALA A O 1
ATOM 2354 N N . GLY A 1 305 ? -19.625 -21.922 -8.445 1 98.25 305 GLY A N 1
ATOM 2355 C CA . GLY A 1 305 ? -20.812 -22.453 -9.109 1 98.25 305 GLY A CA 1
ATOM 2356 C C . GLY A 1 305 ? -21.828 -21.375 -9.453 1 98.25 305 GLY A C 1
ATOM 2357 O O . GLY A 1 305 ? -22.891 -21.672 -10.008 1 98.25 305 GLY A O 1
ATOM 2358 N N . LYS A 1 306 ? -21.469 -20.188 -9.164 1 98.12 306 LYS A N 1
ATOM 2359 C CA . LYS A 1 306 ? -22.438 -19.109 -9.359 1 98.12 306 LYS A CA 1
ATOM 2360 C C . LYS A 1 306 ? -22.109 -18.281 -10.602 1 98.12 306 LYS A C 1
ATOM 2362 O O . LYS A 1 306 ? -22.906 -17.453 -11.039 1 98.12 306 LYS A O 1
ATOM 2367 N N . GLY A 1 307 ? -20.922 -18.422 -11.117 1 97.94 307 GLY A N 1
ATOM 2368 C CA . GLY A 1 307 ? -20.547 -17.766 -12.359 1 97.94 307 GLY A CA 1
ATOM 2369 C C . GLY A 1 307 ? -20.188 -16.312 -12.18 1 97.94 307 GLY A C 1
ATOM 2370 O O . GLY A 1 307 ? -20.047 -15.57 -13.164 1 97.94 307 GLY A O 1
ATOM 2371 N N . ILE A 1 308 ? -19.938 -15.852 -10.938 1 97.56 308 ILE A N 1
ATOM 2372 C CA . ILE A 1 308 ? -19.812 -14.414 -10.703 1 97.56 308 ILE A CA 1
ATOM 2373 C C . ILE A 1 308 ? -18.359 -14.055 -10.391 1 97.56 308 ILE A C 1
ATOM 2375 O O . ILE A 1 308 ? -18.016 -12.883 -10.281 1 97.56 308 ILE A O 1
ATOM 2379 N N . VAL A 1 309 ? -17.469 -15.016 -10.273 1 97.12 309 VAL A N 1
ATOM 2380 C CA . VAL A 1 309 ? -16.062 -14.742 -9.969 1 97.12 309 VAL A CA 1
ATOM 2381 C C . VAL A 1 309 ? -15.422 -13.961 -11.109 1 97.12 309 VAL A C 1
ATOM 2383 O O . VAL A 1 309 ? -15.695 -14.234 -12.281 1 97.12 309 VAL A O 1
ATOM 2386 N N . SER A 1 310 ? -14.594 -12.977 -10.797 1 96.94 310 SER A N 1
ATOM 2387 C CA . SER A 1 310 ? -13.844 -12.211 -11.781 1 96.94 310 SER A CA 1
ATOM 2388 C C . SER A 1 310 ? -12.656 -13.016 -12.305 1 96.94 310 SER A C 1
ATOM 2390 O O . SER A 1 310 ? -11.945 -13.656 -11.531 1 96.94 310 SER A O 1
ATOM 2392 N N . ALA A 1 311 ? -12.422 -13 -13.609 1 97.5 311 ALA A N 1
ATOM 2393 C CA . ALA A 1 311 ? -11.312 -13.734 -14.219 1 97.5 311 ALA A CA 1
ATOM 2394 C C . ALA A 1 311 ? -10.094 -12.836 -14.406 1 97.5 311 ALA A C 1
ATOM 2396 O O . ALA A 1 311 ? -9.07 -13.281 -14.93 1 97.5 311 ALA A O 1
ATOM 2397 N N . ILE A 1 312 ? -10.133 -11.609 -13.945 1 97.56 312 ILE A N 1
ATOM 2398 C CA . ILE A 1 312 ? -9.102 -10.609 -14.219 1 97.56 312 ILE A CA 1
ATOM 2399 C C . ILE A 1 312 ? -7.75 -11.117 -13.711 1 97.56 312 ILE A C 1
ATOM 2401 O O . ILE A 1 312 ? -6.742 -11.031 -14.422 1 97.56 312 ILE A O 1
ATOM 2405 N N . SER A 1 313 ? -7.707 -11.648 -12.523 1 97.94 313 SER A N 1
ATOM 2406 C CA . SER A 1 313 ? -6.457 -12.125 -11.945 1 97.94 313 SER A CA 1
ATOM 2407 C C . SER A 1 313 ? -5.859 -13.258 -12.773 1 97.94 313 SER A C 1
ATOM 2409 O O . SER A 1 313 ? -4.648 -13.289 -13 1 97.94 313 SER A O 1
ATOM 2411 N N . MET A 1 314 ? -6.688 -14.188 -13.242 1 98.44 314 MET A N 1
ATOM 2412 C CA . MET A 1 314 ? -6.207 -15.312 -14.039 1 98.44 314 MET A CA 1
ATOM 2413 C C . MET A 1 314 ? -5.707 -14.844 -15.398 1 98.44 314 MET A C 1
ATOM 2415 O O . MET A 1 314 ? -4.668 -15.305 -15.883 1 98.44 314 MET A O 1
ATOM 2419 N N . ILE A 1 315 ? -6.473 -13.961 -16 1 98.44 315 ILE A N 1
ATOM 2420 C CA . ILE A 1 315 ? -6.059 -13.375 -17.281 1 98.44 315 ILE A CA 1
ATOM 2421 C C . ILE A 1 315 ? -4.684 -12.734 -17.125 1 98.44 315 ILE A C 1
ATOM 2423 O O . ILE A 1 315 ? -3.781 -12.977 -17.922 1 98.44 315 ILE A O 1
ATOM 2427 N N . GLU A 1 316 ? -4.52 -11.953 -16.016 1 98.19 316 GLU A N 1
ATOM 2428 C CA . GLU A 1 316 ? -3.244 -11.281 -15.781 1 98.19 316 GLU A CA 1
ATOM 2429 C C . GLU A 1 316 ? -2.131 -12.297 -15.523 1 98.19 316 GLU A C 1
ATOM 2431 O O . GLU A 1 316 ? -0.998 -12.102 -15.969 1 98.19 316 GLU A O 1
ATOM 2436 N N . ALA A 1 317 ? -2.414 -13.344 -14.82 1 98.44 317 ALA A N 1
ATOM 2437 C CA . ALA A 1 317 ? -1.427 -14.391 -14.562 1 98.44 317 ALA A CA 1
ATOM 2438 C C . ALA A 1 317 ? -0.94 -15.016 -15.859 1 98.44 317 ALA A C 1
ATOM 2440 O O . ALA A 1 317 ? 0.26 -15.242 -16.031 1 98.44 317 ALA A O 1
ATOM 2441 N N . VAL A 1 318 ? -1.848 -15.305 -16.766 1 98.44 318 VAL A N 1
ATOM 2442 C CA . VAL A 1 318 ? -1.509 -15.914 -18.062 1 98.44 318 VAL A CA 1
ATOM 2443 C C . VAL A 1 318 ? -0.706 -14.922 -18.891 1 98.44 318 VAL A C 1
ATOM 2445 O O . VAL A 1 318 ? 0.274 -15.297 -19.547 1 98.44 318 VAL A O 1
ATOM 2448 N N . LYS A 1 319 ? -1.101 -13.672 -18.875 1 98.12 319 LYS A N 1
ATOM 2449 C CA . LYS A 1 319 ? -0.368 -12.648 -19.625 1 98.12 319 LYS A CA 1
ATOM 2450 C C . LYS A 1 319 ? 1.085 -12.57 -19.156 1 98.12 319 LYS A C 1
ATOM 2452 O O . LYS A 1 319 ? 1.998 -12.492 -19.984 1 98.12 319 LYS A O 1
ATOM 2457 N N . LEU A 1 320 ? 1.282 -12.609 -17.906 1 97.81 320 LEU A N 1
ATOM 2458 C CA . LEU A 1 320 ? 2.637 -12.531 -17.359 1 97.81 320 LEU A CA 1
ATOM 2459 C C . LEU A 1 320 ? 3.43 -13.789 -17.703 1 97.81 320 LEU A C 1
ATOM 2461 O O . LEU A 1 320 ? 4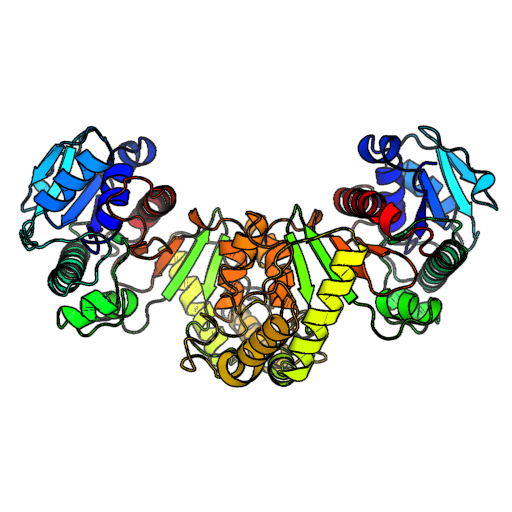.629 -13.719 -17.984 1 97.81 320 LEU A O 1
ATOM 2465 N N . ALA A 1 321 ? 2.74 -14.906 -17.609 1 97.75 321 ALA A N 1
ATOM 2466 C CA . ALA A 1 321 ? 3.395 -16.141 -18.047 1 97.75 321 ALA A CA 1
ATOM 2467 C C . ALA A 1 321 ? 3.861 -16.031 -19.484 1 97.75 321 ALA A C 1
ATOM 2469 O O . ALA A 1 321 ? 5.004 -16.375 -19.812 1 97.75 321 ALA A O 1
ATOM 2470 N N . ALA A 1 322 ? 3.018 -15.555 -20.328 1 97.25 322 ALA A N 1
ATOM 2471 C CA . ALA A 1 322 ? 3.348 -15.398 -21.734 1 97.25 322 ALA A CA 1
ATOM 2472 C C . ALA A 1 322 ? 4.48 -14.391 -21.938 1 97.25 322 ALA A C 1
ATOM 2474 O O . ALA A 1 322 ? 5.344 -14.578 -22.797 1 97.25 322 ALA A O 1
ATOM 2475 N N . LYS A 1 323 ? 4.445 -13.367 -21.141 1 96.06 323 LYS A N 1
ATOM 2476 C CA . LYS A 1 323 ? 5.445 -12.305 -21.219 1 96.06 323 LYS A CA 1
ATOM 2477 C C . LYS A 1 323 ? 6.84 -12.844 -20.922 1 96.06 323 LYS A C 1
ATOM 2479 O O . LYS A 1 323 ? 7.801 -12.523 -21.625 1 96.06 323 LYS A O 1
ATOM 2484 N N . TYR A 1 324 ? 6.969 -13.68 -19.938 1 96.69 324 TYR A N 1
ATOM 2485 C CA . TYR A 1 324 ? 8.289 -14.031 -19.422 1 96.69 324 TYR A CA 1
ATOM 2486 C C . TYR A 1 324 ? 8.734 -15.391 -19.953 1 96.69 324 TYR A C 1
ATOM 2488 O O . TYR A 1 324 ? 9.922 -15.719 -19.922 1 96.69 324 TYR A O 1
ATOM 2496 N N . ALA A 1 325 ? 7.848 -16.234 -20.484 1 94.81 325 ALA A N 1
ATOM 2497 C CA . ALA A 1 325 ? 8.109 -17.609 -20.875 1 94.81 325 ALA A CA 1
ATOM 2498 C C . ALA A 1 325 ? 9.242 -17.688 -21.891 1 94.81 325 ALA A C 1
ATOM 2500 O O . ALA A 1 325 ? 10.102 -18.562 -21.812 1 94.81 325 ALA A O 1
ATOM 2501 N N . PRO A 1 326 ? 9.312 -16.766 -22.812 1 91.69 326 PRO A N 1
ATOM 2502 C CA . PRO A 1 326 ? 10.375 -16.844 -23.828 1 91.69 326 PRO A CA 1
ATOM 2503 C C . PRO A 1 326 ? 11.773 -16.797 -23.203 1 91.69 326 PRO A C 1
ATOM 2505 O O . PRO A 1 326 ? 12.734 -17.266 -23.828 1 91.69 326 PRO A O 1
ATOM 2508 N N . ASN A 1 327 ? 11.867 -16.25 -22.047 1 90.69 327 ASN A N 1
ATOM 2509 C CA . ASN A 1 327 ? 13.164 -16.125 -21.391 1 90.69 327 ASN A CA 1
ATOM 2510 C C . ASN A 1 327 ? 13.562 -17.422 -20.688 1 90.69 327 ASN A C 1
ATOM 2512 O O . ASN A 1 327 ? 14.695 -17.562 -20.219 1 90.69 327 ASN A O 1
ATOM 2516 N N . PHE A 1 328 ? 12.648 -18.344 -20.469 1 85.44 328 PHE A N 1
ATOM 2517 C CA . PHE A 1 328 ? 12.906 -19.625 -19.812 1 85.44 328 PHE A CA 1
ATOM 2518 C C . PHE A 1 328 ? 13.18 -20.719 -20.828 1 85.44 328 PHE A C 1
ATOM 2520 O O . PHE A 1 328 ? 13.586 -21.828 -20.469 1 85.44 328 PHE A O 1
ATOM 2527 N N . LYS A 1 329 ? 12.641 -20.484 -21.906 1 66 329 LYS A N 1
ATOM 2528 C CA . LYS A 1 329 ? 12.859 -21.516 -22.922 1 66 329 LYS A CA 1
ATOM 2529 C C . LYS A 1 329 ? 14.336 -21.922 -22.984 1 66 329 LYS A C 1
ATOM 2531 O O . LYS A 1 329 ? 15.188 -21.234 -22.406 1 66 329 LYS A O 1
ATOM 2536 N N . ASN A 1 330 ? 14.945 -22.516 -23.938 1 50.72 330 ASN A N 1
ATOM 2537 C CA . ASN A 1 330 ? 16.047 -23.438 -24.203 1 50.72 330 ASN A CA 1
ATOM 2538 C C . ASN A 1 330 ? 17.375 -22.891 -23.703 1 50.72 330 ASN A C 1
ATOM 2540 O O . ASN A 1 330 ? 18.094 -22.219 -24.453 1 50.72 330 ASN A O 1
ATOM 2544 N N . ILE A 1 331 ? 17.312 -22.266 -22.422 1 43.59 331 ILE A N 1
ATOM 2545 C CA . ILE A 1 331 ? 18.688 -22.344 -21.953 1 43.59 331 ILE A CA 1
ATOM 2546 C C . ILE A 1 331 ? 19.141 -23.812 -21.922 1 43.59 331 ILE A C 1
ATOM 2548 O O . ILE A 1 331 ? 18.656 -24.594 -21.094 1 43.59 331 ILE A O 1
ATOM 2552 N N . LYS A 1 332 ? 19.281 -24.453 -22.953 1 38 332 LYS A N 1
ATOM 2553 C CA . LYS A 1 332 ? 20.188 -25.594 -23.062 1 38 332 LYS A CA 1
ATOM 2554 C C . LYS A 1 332 ? 21.469 -25.359 -22.297 1 38 332 LYS A C 1
ATOM 2556 O O . LYS A 1 332 ? 22.062 -24.266 -22.375 1 38 332 LYS A O 1
ATOM 2561 N N . MET B 1 1 ? -21.531 31.234 6.66 1 71.81 1 MET B N 1
ATOM 2562 C CA . MET B 1 1 ? -20.234 31.812 6.359 1 71.81 1 MET B CA 1
ATOM 2563 C C . MET B 1 1 ? -19.281 30.766 5.809 1 71.81 1 MET B C 1
ATOM 2565 O O . MET B 1 1 ? -19.391 29.578 6.148 1 71.81 1 MET B O 1
ATOM 2569 N N . ARG B 1 2 ? -18.438 31.047 4.852 1 89 2 ARG B N 1
ATOM 2570 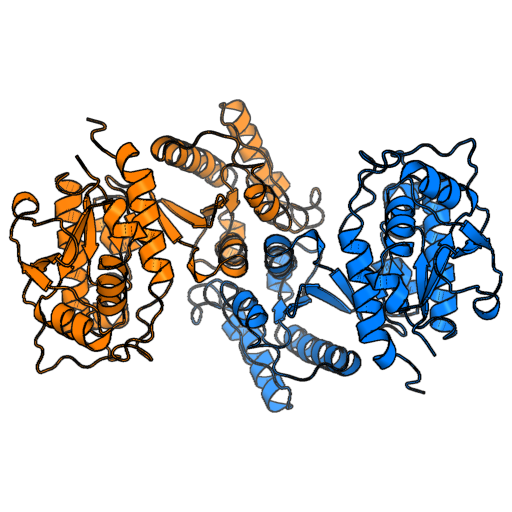C CA . ARG B 1 2 ? -17.516 30.109 4.219 1 89 2 ARG B CA 1
ATOM 2571 C C . ARG B 1 2 ? -16.406 29.688 5.188 1 89 2 ARG B C 1
ATOM 2573 O O . ARG B 1 2 ? -15.992 30.469 6.043 1 89 2 ARG B O 1
ATOM 2580 N N . THR B 1 3 ? -16.031 28.547 5.156 1 95.38 3 THR B N 1
ATOM 2581 C CA . THR B 1 3 ? -14.977 28 6.004 1 95.38 3 THR B CA 1
ATOM 2582 C C . THR B 1 3 ? -13.672 28.75 5.797 1 95.38 3 THR B C 1
ATOM 2584 O O . THR B 1 3 ? -13.273 29.031 4.664 1 95.38 3 THR B O 1
ATOM 2587 N N . LYS B 1 4 ? -13.094 29.203 6.871 1 97.12 4 LYS B N 1
ATOM 2588 C CA . LYS B 1 4 ? -11.812 29.906 6.824 1 97.12 4 LYS B CA 1
ATOM 2589 C C . LYS B 1 4 ? -10.664 28.984 7.234 1 97.12 4 LYS B C 1
ATOM 2591 O O . LYS B 1 4 ? -10.664 28.438 8.344 1 97.12 4 LYS B O 1
ATOM 2596 N N . ILE B 1 5 ? -9.734 28.812 6.371 1 98.06 5 ILE B N 1
ATOM 2597 C CA . ILE B 1 5 ? -8.594 27.938 6.625 1 98.06 5 ILE B CA 1
ATOM 2598 C C . ILE B 1 5 ? -7.316 28.781 6.73 1 98.06 5 ILE B C 1
ATOM 2600 O O . ILE B 1 5 ? -6.996 29.547 5.824 1 98.06 5 ILE B O 1
ATOM 2604 N N . ALA B 1 6 ? -6.652 28.672 7.844 1 98.69 6 ALA B N 1
ATOM 2605 C CA . ALA B 1 6 ? -5.355 29.312 8.023 1 98.69 6 ALA B CA 1
ATOM 2606 C C . ALA B 1 6 ? -4.227 28.438 7.504 1 98.69 6 ALA B C 1
ATOM 2608 O O . ALA B 1 6 ? -4.215 27.219 7.742 1 98.69 6 ALA B O 1
ATOM 2609 N N . ILE B 1 7 ? -3.322 29.016 6.77 1 98.88 7 ILE B N 1
ATOM 2610 C CA . ILE B 1 7 ? -2.172 28.297 6.23 1 98.88 7 ILE B CA 1
ATOM 2611 C C . ILE B 1 7 ? -0.882 29 6.668 1 98.88 7 ILE B C 1
ATOM 2613 O O . ILE B 1 7 ? -0.617 30.141 6.281 1 98.88 7 ILE B O 1
ATOM 2617 N N . PRO B 1 8 ? -0.106 28.375 7.535 1 98.88 8 PRO B N 1
ATOM 2618 C CA . PRO B 1 8 ? 1.264 28.875 7.684 1 98.88 8 PRO B CA 1
ATOM 2619 C C . PRO B 1 8 ? 2.109 28.656 6.43 1 98.88 8 PRO B C 1
ATOM 2621 O O . PRO B 1 8 ? 2.123 27.547 5.875 1 98.88 8 PRO B O 1
ATOM 2624 N N . MET B 1 9 ? 2.799 29.641 6.023 1 98.5 9 MET B N 1
ATOM 2625 C CA . MET B 1 9 ? 3.51 29.625 4.746 1 98.5 9 MET B CA 1
ATOM 2626 C C . MET B 1 9 ? 4.617 28.578 4.754 1 98.5 9 MET B C 1
ATOM 2628 O O . MET B 1 9 ? 5.059 28.125 3.693 1 98.5 9 MET B O 1
ATOM 2632 N N . GLY B 1 10 ? 5.086 28.188 5.93 1 98.38 10 GLY B N 1
ATOM 2633 C CA . GLY B 1 10 ? 6.176 27.234 6.051 1 98.38 10 GLY B CA 1
ATOM 2634 C C . GLY B 1 10 ? 7.547 27.875 5.957 1 98.38 10 GLY B C 1
ATOM 2635 O O . GLY B 1 10 ? 7.691 29.078 6.199 1 98.38 10 GLY B O 1
ATOM 2636 N N . ASP B 1 11 ? 8.531 27.078 5.707 1 98.62 11 ASP B N 1
ATOM 2637 C CA . ASP B 1 11 ? 9.906 27.562 5.59 1 98.62 11 ASP B CA 1
ATOM 2638 C C . ASP B 1 11 ? 10.078 28.438 4.352 1 98.62 11 ASP B C 1
ATOM 2640 O O . ASP B 1 11 ? 9.883 27.984 3.225 1 98.62 11 ASP B O 1
ATOM 2644 N N . PRO B 1 12 ? 10.531 29.656 4.562 1 98.81 12 PRO B N 1
ATOM 2645 C CA . PRO B 1 12 ? 10.664 30.578 3.424 1 98.81 12 PRO B CA 1
ATOM 2646 C C . PRO B 1 12 ? 11.633 30.062 2.361 1 98.81 12 PRO B C 1
ATOM 2648 O O . PRO B 1 12 ? 11.516 30.422 1.188 1 98.81 12 PRO B O 1
ATOM 2651 N N . ALA B 1 13 ? 12.555 29.25 2.754 1 98.69 13 ALA B N 1
ATOM 2652 C CA . ALA B 1 13 ? 13.586 28.766 1.839 1 98.69 13 ALA B CA 1
ATOM 2653 C C . ALA B 1 13 ? 13.133 27.484 1.136 1 98.69 13 ALA B C 1
ATOM 2655 O O . ALA B 1 13 ? 13.852 26.953 0.281 1 98.69 13 ALA B O 1
ATOM 2656 N N . GLY B 1 14 ? 11.992 27 1.503 1 98.62 14 GLY B N 1
ATOM 2657 C CA . GLY B 1 14 ? 11.461 25.781 0.917 1 98.62 14 GLY B CA 1
ATOM 2658 C C . GLY B 1 14 ? 10.359 26.031 -0.093 1 98.62 14 GLY B C 1
ATOM 2659 O O . GLY B 1 14 ? 10.172 27.156 -0.545 1 98.62 14 GLY B O 1
ATOM 2660 N N . VAL B 1 15 ? 9.617 24.984 -0.389 1 98.69 15 VAL B N 1
ATOM 2661 C CA . VAL B 1 15 ? 8.617 25.062 -1.449 1 98.69 15 VAL B CA 1
ATOM 2662 C C . VAL B 1 15 ? 7.289 25.516 -0.87 1 98.69 15 VAL B C 1
ATOM 2664 O O . VAL B 1 15 ? 6.309 25.688 -1.601 1 98.69 15 VAL B O 1
ATOM 2667 N N . GLY B 1 16 ? 7.18 25.734 0.418 1 98.69 16 GLY B N 1
ATOM 2668 C CA . GLY B 1 16 ? 5.949 26.125 1.083 1 98.69 16 GLY B CA 1
ATOM 2669 C C . GLY B 1 16 ? 5.258 27.297 0.401 1 98.69 16 GLY B C 1
ATOM 2670 O O . GLY B 1 16 ? 4.105 27.172 -0.023 1 98.69 16 GLY B O 1
ATOM 2671 N N . PRO B 1 17 ? 5.969 28.422 0.262 1 98.88 17 PRO B N 1
ATOM 2672 C CA . PRO B 1 17 ? 5.371 29.594 -0.403 1 98.88 17 PRO B CA 1
ATOM 2673 C C . PRO B 1 17 ? 4.855 29.266 -1.803 1 98.88 17 PRO B C 1
ATOM 2675 O O . PRO B 1 17 ? 3.777 29.719 -2.189 1 98.88 17 PRO B O 1
ATOM 2678 N N . GLU B 1 18 ? 5.555 28.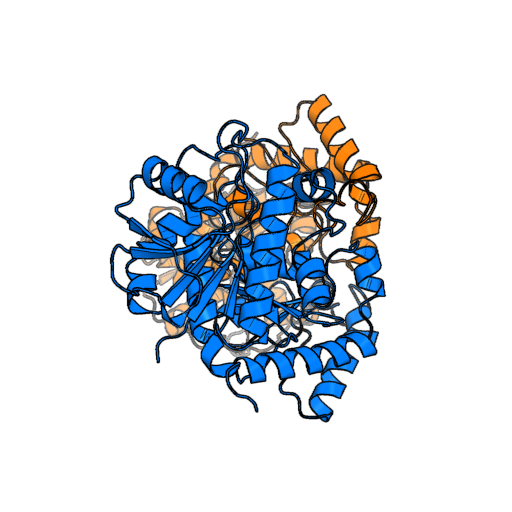438 -2.547 1 98.88 18 GLU B N 1
ATOM 2679 C CA . GLU B 1 18 ? 5.168 28.094 -3.914 1 98.88 18 GLU B CA 1
ATOM 2680 C C . GLU B 1 18 ? 3.861 27.312 -3.938 1 98.88 18 GLU B C 1
ATOM 2682 O O . GLU B 1 18 ? 2.951 27.625 -4.707 1 98.88 18 GLU B O 1
ATOM 2687 N N . ILE B 1 19 ? 3.742 26.297 -3.047 1 98.75 19 ILE B N 1
ATOM 2688 C CA . ILE B 1 19 ? 2.537 25.469 -3.082 1 98.75 19 ILE B CA 1
ATOM 2689 C C . ILE B 1 19 ? 1.354 26.266 -2.531 1 98.75 19 ILE B C 1
ATOM 2691 O O . ILE B 1 19 ? 0.21 26.047 -2.936 1 98.75 19 ILE B O 1
ATOM 2695 N N . VAL B 1 20 ? 1.583 27.219 -1.699 1 98.75 20 VAL B N 1
ATOM 2696 C CA . VAL B 1 20 ? 0.524 28.047 -1.139 1 98.75 20 VAL B CA 1
ATOM 2697 C C . VAL B 1 20 ? -0.079 28.922 -2.234 1 98.75 20 VAL B C 1
ATOM 2699 O O . VAL B 1 20 ? -1.299 28.953 -2.412 1 98.75 20 VAL B O 1
ATOM 2702 N N . VAL B 1 21 ? 0.77 29.641 -3 1 98.75 21 VAL B N 1
ATOM 2703 C CA . VAL B 1 21 ? 0.255 30.562 -4.004 1 98.75 21 VAL B CA 1
ATOM 2704 C C . VAL B 1 21 ? -0.423 29.781 -5.125 1 98.75 21 VAL B C 1
ATOM 2706 O O . VAL B 1 21 ? -1.436 30.219 -5.676 1 98.75 21 VAL B O 1
ATOM 2709 N N . LYS B 1 22 ? 0.14 28.609 -5.48 1 98.62 22 LYS B N 1
ATOM 2710 C CA . LYS B 1 22 ? -0.501 27.75 -6.477 1 98.62 22 LYS B CA 1
ATOM 2711 C C . LYS B 1 22 ? -1.872 27.281 -5.996 1 98.62 22 LYS B C 1
ATOM 2713 O O . LYS B 1 22 ? -2.82 27.219 -6.781 1 98.62 22 LYS B O 1
ATOM 2718 N N . THR B 1 23 ? -1.962 26.938 -4.715 1 98.5 23 THR B N 1
ATOM 2719 C CA . THR B 1 23 ? -3.217 26.484 -4.117 1 98.5 23 THR B CA 1
ATOM 2720 C C . THR B 1 23 ? -4.25 27.609 -4.129 1 98.5 23 THR B C 1
ATOM 2722 O O . THR B 1 23 ? -5.426 27.375 -4.414 1 98.5 23 THR B O 1
ATOM 2725 N N . ALA B 1 24 ? -3.846 28.828 -3.891 1 98.25 24 ALA B N 1
ATOM 2726 C CA . ALA B 1 24 ? -4.73 29.984 -3.768 1 98.25 24 ALA B CA 1
ATOM 2727 C C . ALA B 1 24 ? -5.406 30.312 -5.098 1 98.25 24 ALA B C 1
ATOM 2729 O O . ALA B 1 24 ? -6.473 30.922 -5.129 1 98.25 24 ALA B O 1
ATOM 2730 N N . VAL B 1 25 ? -4.824 29.891 -6.219 1 97.69 25 VAL B N 1
ATOM 2731 C CA . VAL B 1 25 ? -5.402 30.234 -7.516 1 97.69 25 VAL B CA 1
ATOM 2732 C C . VAL B 1 25 ? -6.168 29.031 -8.07 1 97.69 25 VAL B C 1
ATOM 2734 O O . VAL B 1 25 ? -6.719 29.094 -9.172 1 97.69 25 VAL B O 1
ATOM 2737 N N . SER B 1 26 ? -6.137 27.953 -7.359 1 96.5 26 SER B N 1
ATOM 2738 C CA . SER B 1 26 ? -6.863 26.766 -7.801 1 96.5 26 SER B CA 1
ATOM 2739 C C . SER B 1 26 ? -8.367 27 -7.777 1 96.5 26 SER B C 1
ATOM 2741 O O . SER B 1 26 ? -8.914 27.469 -6.773 1 96.5 26 SER B O 1
ATOM 2743 N N . LYS B 1 27 ? -9.062 26.609 -8.836 1 95.12 27 LYS B N 1
ATOM 2744 C CA . LYS B 1 27 ? -10.508 26.781 -8.93 1 95.12 27 LYS B CA 1
ATOM 2745 C C . LYS B 1 27 ? -11.227 26 -7.848 1 95.12 27 LYS B C 1
ATOM 2747 O O . LYS B 1 27 ? -12.203 26.469 -7.266 1 95.12 27 LYS B O 1
ATOM 2752 N N . GLU B 1 28 ? -10.734 24.828 -7.578 1 95.38 28 GLU B N 1
ATOM 2753 C CA . GLU B 1 28 ? -11.336 23.969 -6.562 1 95.38 28 GLU B CA 1
ATOM 2754 C C . GLU B 1 28 ? -11.375 24.672 -5.203 1 95.38 28 GLU B C 1
ATOM 2756 O O . GLU B 1 28 ? -12.375 24.594 -4.484 1 95.38 28 GLU B O 1
ATOM 2761 N N . ILE B 1 29 ? -10.32 25.359 -4.906 1 96.94 29 ILE B N 1
ATOM 2762 C CA . ILE B 1 29 ? -10.195 25.969 -3.59 1 96.94 29 ILE B CA 1
ATOM 2763 C C . ILE B 1 29 ? -11.031 27.25 -3.539 1 96.94 29 ILE B C 1
ATOM 2765 O O . ILE B 1 29 ? -11.734 27.5 -2.553 1 96.94 29 ILE B O 1
ATOM 2769 N N . LEU B 1 30 ? -11.008 28.016 -4.605 1 94.75 30 LEU B N 1
ATOM 2770 C CA . LEU B 1 30 ? -11.719 29.281 -4.672 1 94.75 30 LEU B CA 1
ATOM 2771 C C . LEU B 1 30 ? -13.211 29.094 -4.422 1 94.75 30 LEU B C 1
ATOM 2773 O O . LEU B 1 30 ? -13.859 29.938 -3.797 1 94.75 30 LEU B O 1
ATOM 2777 N N . ASP B 1 31 ? -13.742 27.969 -4.801 1 94.62 31 ASP B N 1
ATOM 2778 C CA . ASP B 1 31 ? -15.172 27.688 -4.688 1 94.62 31 ASP B CA 1
ATOM 2779 C C . ASP B 1 31 ? -15.492 27.031 -3.344 1 94.62 31 ASP B C 1
ATOM 2781 O O . ASP B 1 31 ? -16.656 26.969 -2.941 1 94.62 31 ASP B O 1
ATOM 2785 N N . LEU B 1 32 ? -14.516 26.703 -2.643 1 96.62 32 LEU B N 1
ATOM 2786 C CA . LEU B 1 32 ? -14.75 25.797 -1.528 1 96.62 32 LEU B CA 1
ATOM 2787 C C . LEU B 1 32 ? -14.609 26.516 -0.194 1 96.62 32 LEU B C 1
ATOM 2789 O O . LEU B 1 32 ? -15.414 26.328 0.715 1 96.62 32 LEU B O 1
ATOM 2793 N N . CYS B 1 33 ? -13.555 27.359 -0.087 1 97.38 33 CYS B N 1
ATOM 2794 C CA . CYS B 1 33 ? -13.266 27.938 1.218 1 97.38 33 CYS B CA 1
ATOM 2795 C C . CYS B 1 33 ? -12.469 29.234 1.071 1 97.38 33 CYS B C 1
ATOM 2797 O O . CYS B 1 33 ? -12.141 29.641 -0.044 1 97.38 33 CYS B O 1
ATOM 2799 N N . ASP B 1 34 ? -12.328 29.922 2.213 1 97.31 34 ASP B N 1
ATOM 2800 C CA . ASP B 1 34 ? -11.523 31.141 2.297 1 97.31 34 ASP B CA 1
ATOM 2801 C C . ASP B 1 34 ? -10.164 30.859 2.938 1 97.31 34 ASP B C 1
ATOM 2803 O O . ASP B 1 34 ? -10.086 30.141 3.941 1 97.31 34 ASP B O 1
ATOM 2807 N N . LEU B 1 35 ? -9.148 31.406 2.295 1 98.25 35 LEU B N 1
ATOM 2808 C CA . LEU B 1 35 ? -7.797 31.172 2.799 1 98.25 35 LEU B CA 1
ATOM 2809 C C . LEU B 1 35 ? -7.246 32.438 3.471 1 98.25 35 LEU B C 1
ATOM 2811 O O . LEU B 1 35 ? -7.469 33.531 2.996 1 98.25 35 LEU B O 1
ATOM 2815 N N . VAL B 1 36 ? -6.598 32.219 4.551 1 98.56 36 VAL B N 1
ATOM 2816 C CA . VAL B 1 36 ? -5.754 33.219 5.18 1 98.56 36 VAL B CA 1
ATOM 2817 C C . VAL B 1 36 ? -4.352 32.688 5.402 1 98.56 36 VAL B C 1
ATOM 2819 O O . VAL B 1 36 ? -4.18 31.672 6.098 1 98.56 36 VAL B O 1
ATOM 2822 N N . VAL B 1 37 ? -3.408 33.344 4.793 1 98.88 37 VAL B N 1
ATOM 2823 C CA . VAL B 1 37 ? -2.031 32.875 4.898 1 98.88 37 VAL B CA 1
ATOM 2824 C C . VAL B 1 37 ? -1.28 33.688 5.941 1 98.88 37 VAL B C 1
ATOM 2826 O O . VAL B 1 37 ? -1.407 34.906 5.98 1 98.88 37 VAL B O 1
ATOM 2829 N N . ILE B 1 38 ? -0.643 33.031 6.867 1 98.94 38 ILE B N 1
ATOM 2830 C CA . ILE B 1 38 ? 0.299 33.656 7.773 1 98.94 38 ILE B CA 1
ATOM 2831 C C . ILE B 1 38 ? 1.723 33.5 7.246 1 98.94 38 ILE B C 1
ATOM 2833 O O . ILE B 1 38 ? 2.193 32.375 7.066 1 98.94 38 ILE B O 1
ATOM 2837 N N . GLY B 1 39 ? 2.371 34.531 6.969 1 98.81 39 GLY B N 1
ATOM 2838 C CA . GLY B 1 39 ? 3.684 34.438 6.348 1 98.81 39 GLY B CA 1
ATOM 2839 C C . GLY B 1 39 ? 4.348 35.781 6.168 1 98.81 39 GLY B C 1
ATOM 2840 O O . GLY B 1 39 ? 4.184 36.688 7.004 1 98.81 39 GLY B O 1
ATOM 2841 N N . ASP B 1 40 ? 5.25 35.875 5.246 1 98.88 40 ASP B N 1
ATOM 2842 C CA . ASP B 1 40 ? 5.941 37.094 4.844 1 98.88 40 ASP B CA 1
ATOM 2843 C C . ASP B 1 40 ? 5.504 37.531 3.449 1 98.88 40 ASP B C 1
ATOM 2845 O O . ASP B 1 40 ? 5.598 36.781 2.49 1 98.88 40 ASP B O 1
ATOM 2849 N N . LYS B 1 41 ? 5.066 38.781 3.387 1 98.75 41 LYS B N 1
ATOM 2850 C CA . LYS B 1 41 ? 4.508 39.312 2.146 1 98.75 41 LYS B CA 1
ATOM 2851 C C . LYS B 1 41 ? 5.52 39.219 1.007 1 98.75 41 LYS B C 1
ATOM 2853 O O . LYS B 1 41 ? 5.191 38.781 -0.092 1 98.75 41 LYS B O 1
ATOM 2858 N N . LYS B 1 42 ? 6.742 39.594 1.267 1 98.75 42 LYS B N 1
ATOM 2859 C CA . LYS B 1 42 ? 7.762 39.688 0.224 1 98.75 42 LYS B CA 1
ATOM 2860 C C . LYS B 1 42 ? 8.109 38.281 -0.3 1 98.75 42 LYS B C 1
ATOM 2862 O O . LYS B 1 42 ? 8.328 38.094 -1.499 1 98.75 42 LYS B O 1
ATOM 2867 N N . VAL B 1 43 ? 8.141 37.344 0.567 1 98.81 43 VAL B N 1
ATOM 2868 C CA . VAL B 1 43 ? 8.414 35.969 0.167 1 98.81 43 VAL B CA 1
ATOM 2869 C C . VAL B 1 43 ? 7.285 35.438 -0.728 1 98.81 43 VAL B C 1
ATOM 2871 O O . VAL B 1 43 ? 7.539 34.844 -1.764 1 98.81 43 VAL B O 1
ATOM 2874 N N . LEU B 1 44 ? 6.051 35.719 -0.357 1 98.81 44 LEU B N 1
ATOM 2875 C CA . LEU B 1 44 ? 4.891 35.281 -1.116 1 98.81 44 LEU B CA 1
ATOM 2876 C C . LEU B 1 44 ? 4.809 36 -2.463 1 98.81 44 LEU B C 1
ATOM 2878 O O . LEU B 1 44 ? 4.43 35.375 -3.467 1 98.81 44 LEU B O 1
ATOM 2882 N N . GLU B 1 45 ? 5.152 37.281 -2.49 1 98.69 45 GLU B N 1
ATOM 2883 C CA . GLU B 1 45 ? 5.203 38 -3.762 1 98.69 45 GLU B CA 1
ATOM 2884 C C . GLU B 1 45 ? 6.227 37.375 -4.707 1 98.69 45 GLU B C 1
ATOM 2886 O O . GLU B 1 45 ? 5.961 37.219 -5.898 1 98.69 45 GLU B O 1
ATOM 2891 N N . LYS B 1 46 ? 7.34 37.062 -4.145 1 98.62 46 LYS B N 1
ATOM 2892 C CA . LYS B 1 46 ? 8.359 36.406 -4.953 1 98.62 46 LYS B CA 1
ATOM 2893 C C . LYS B 1 46 ? 7.867 35.062 -5.469 1 98.62 46 LYS B C 1
ATOM 2895 O O . LYS B 1 46 ? 8.102 34.719 -6.629 1 98.62 46 LYS B O 1
ATOM 2900 N N . ALA B 1 47 ? 7.215 34.312 -4.625 1 98.75 47 ALA B N 1
ATOM 2901 C CA . ALA B 1 47 ? 6.668 33 -5.016 1 98.75 47 ALA B CA 1
ATOM 2902 C C . ALA B 1 47 ? 5.648 33.156 -6.145 1 98.75 47 ALA B C 1
ATOM 2904 O O . ALA B 1 47 ? 5.59 32.344 -7.051 1 98.75 47 ALA B O 1
ATOM 2905 N N . THR B 1 48 ? 4.797 34.219 -6.105 1 98.62 48 THR B N 1
ATOM 2906 C CA . THR B 1 48 ? 3.82 34.5 -7.156 1 98.62 48 THR B CA 1
ATOM 2907 C C . THR B 1 48 ? 4.512 34.688 -8.508 1 98.62 48 THR B C 1
ATOM 2909 O O . THR B 1 48 ? 4.031 34.188 -9.531 1 98.62 48 THR B O 1
ATOM 2912 N N . LYS B 1 49 ? 5.648 35.344 -8.469 1 98.5 49 LYS B N 1
ATOM 2913 C CA . LYS B 1 49 ? 6.422 35.562 -9.68 1 98.5 49 LYS B CA 1
ATOM 2914 C C . LYS B 1 49 ? 7.059 34.281 -10.188 1 98.5 49 LYS B C 1
ATOM 2916 O O . LYS B 1 49 ? 6.98 33.969 -11.375 1 98.5 49 LYS B O 1
ATOM 2921 N N . ILE B 1 50 ? 7.637 33.562 -9.289 1 98.56 50 ILE B N 1
ATOM 2922 C CA . ILE B 1 50 ? 8.328 32.312 -9.617 1 98.56 50 ILE B CA 1
ATOM 2923 C C . ILE B 1 50 ? 7.34 31.328 -10.242 1 98.56 50 ILE B C 1
ATOM 2925 O O . ILE B 1 50 ? 7.648 30.688 -11.242 1 98.56 50 ILE B O 1
ATOM 2929 N N . CYS B 1 51 ? 6.16 31.25 -9.664 1 98.5 51 CYS B N 1
ATOM 2930 C CA . CYS B 1 51 ? 5.164 30.266 -10.086 1 98.5 51 CYS B CA 1
ATOM 2931 C C . CYS B 1 51 ? 4.316 30.812 -11.227 1 98.5 51 CYS B C 1
ATOM 2933 O O . CYS B 1 51 ? 3.508 30.078 -11.805 1 98.5 51 CYS B O 1
ATOM 2935 N N . GLN B 1 52 ? 4.461 32.062 -11.516 1 98.19 52 GLN B N 1
ATOM 2936 C CA . GLN B 1 52 ? 3.754 32.75 -12.602 1 98.19 52 GLN B CA 1
ATOM 2937 C C . GLN B 1 52 ? 2.244 32.656 -12.414 1 98.19 52 GLN B C 1
ATOM 2939 O O . GLN B 1 52 ? 1.521 32.25 -13.336 1 98.19 52 GLN B O 1
ATOM 2944 N N . VAL B 1 53 ? 1.826 32.969 -11.258 1 97.81 53 VAL B N 1
ATOM 2945 C CA . VAL B 1 53 ? 0.391 32.969 -10.992 1 97.81 53 VAL B CA 1
ATOM 2946 C C . VAL B 1 53 ? -0.106 34.406 -10.859 1 97.81 53 VAL B C 1
ATOM 2948 O O . VAL B 1 53 ? 0.646 35.281 -10.453 1 97.81 53 VAL B O 1
ATOM 2951 N N . ASP B 1 54 ? -1.331 34.625 -11.242 1 96.25 54 ASP B N 1
ATOM 2952 C CA . ASP B 1 54 ? -1.964 35.938 -11.117 1 96.25 54 ASP B CA 1
ATOM 2953 C C . ASP B 1 54 ? -2.631 36.094 -9.75 1 96.25 54 ASP B C 1
ATOM 2955 O O . ASP B 1 54 ? -3.803 35.75 -9.586 1 96.25 54 ASP B O 1
ATOM 2959 N N . LEU B 1 55 ? -1.944 36.562 -8.859 1 97.31 55 LEU B N 1
ATOM 2960 C CA . LEU B 1 55 ? -2.383 36.656 -7.473 1 97.31 55 LEU B CA 1
ATOM 2961 C C . LEU B 1 55 ? -1.851 37.938 -6.816 1 97.31 55 LEU B C 1
ATOM 2963 O O . LEU B 1 55 ? -0.658 38.219 -6.91 1 97.31 55 LEU B O 1
ATOM 2967 N N . LYS B 1 56 ? -2.697 38.75 -6.25 1 97.88 56 LYS B N 1
ATOM 2968 C CA . LYS B 1 56 ? -2.316 39.938 -5.512 1 97.88 56 LYS B CA 1
ATOM 2969 C C . LYS B 1 56 ? -2.352 39.688 -4.004 1 97.88 56 LYS B C 1
ATOM 2971 O O . LYS B 1 56 ? -3.312 39.125 -3.488 1 97.88 56 LYS B O 1
ATOM 2976 N N . ILE B 1 57 ? -1.332 40.125 -3.359 1 98.31 57 ILE B N 1
ATOM 2977 C CA . ILE B 1 57 ? -1.263 39.938 -1.913 1 98.31 57 ILE B CA 1
ATOM 2978 C C . ILE B 1 57 ? -1.979 41.094 -1.211 1 98.31 57 ILE B C 1
ATOM 2980 O O . ILE B 1 57 ? -1.703 42.25 -1.484 1 98.31 57 ILE B O 1
ATOM 2984 N N . HIS B 1 58 ? -2.934 40.781 -0.452 1 98.56 58 HIS B N 1
ATOM 2985 C CA . HIS B 1 58 ? -3.648 41.719 0.404 1 98.56 58 HIS B CA 1
ATOM 2986 C C . HIS B 1 58 ? -3.295 41.5 1.872 1 98.56 58 HIS B C 1
ATOM 2988 O O . HIS B 1 58 ? -3.719 40.531 2.482 1 98.56 58 HIS B O 1
ATOM 2994 N N . THR B 1 59 ? -2.555 42.406 2.438 1 98.56 59 THR B N 1
ATOM 2995 C CA . THR B 1 59 ? -2.133 42.25 3.826 1 98.56 59 THR B CA 1
ATOM 2996 C C . THR B 1 59 ? -3.258 42.656 4.773 1 98.56 59 THR B C 1
ATOM 2998 O O . THR B 1 59 ? -3.938 43.656 4.547 1 98.56 59 THR B O 1
ATOM 3001 N N . ILE B 1 60 ? -3.438 41.875 5.746 1 98.31 60 ILE B N 1
ATOM 3002 C CA . ILE B 1 60 ? -4.477 42.125 6.734 1 98.31 60 ILE B CA 1
ATOM 3003 C C . ILE B 1 60 ? -3.904 41.969 8.141 1 98.31 60 ILE B C 1
ATOM 3005 O O . ILE B 1 60 ? -2.889 41.312 8.336 1 98.31 60 ILE B O 1
ATOM 3009 N N . LYS B 1 61 ? -4.535 42.594 9.125 1 96.81 61 LYS B N 1
ATOM 3010 C CA . LYS B 1 61 ? -4.191 42.406 10.539 1 96.81 61 LYS B CA 1
ATOM 3011 C C . LYS B 1 61 ? -5.148 41.438 11.219 1 96.81 61 LYS B C 1
ATOM 3013 O O . LYS B 1 61 ? -4.746 40.688 12.109 1 96.81 61 LYS B O 1
ATOM 3018 N N . ASN B 1 62 ? -6.391 41.531 10.75 1 95.88 62 ASN B N 1
ATOM 3019 C CA . ASN B 1 62 ? -7.449 40.656 11.258 1 95.88 62 ASN B CA 1
ATOM 3020 C C . ASN B 1 62 ? -8.18 39.969 10.125 1 95.88 62 ASN B C 1
ATOM 3022 O O . ASN B 1 62 ? -8.289 40.5 9.023 1 95.88 62 ASN B O 1
ATOM 3026 N N . ILE B 1 63 ? -8.68 38.781 10.461 1 95.94 63 ILE B N 1
ATOM 3027 C CA . ILE B 1 63 ? -9.312 37.906 9.477 1 95.94 63 ILE B CA 1
ATOM 3028 C C . ILE B 1 63 ? -10.484 38.625 8.828 1 95.94 63 ILE B C 1
ATOM 3030 O O . ILE B 1 63 ? -10.75 38.438 7.637 1 95.94 63 ILE B O 1
ATOM 3034 N N . GLU B 1 64 ? -11.125 39.531 9.586 1 94.12 64 GLU B N 1
ATOM 3035 C CA . GLU B 1 64 ? -12.32 40.25 9.141 1 94.12 64 GLU B CA 1
ATOM 3036 C C . GLU B 1 64 ? -11.984 41.25 8.047 1 94.12 64 GLU B C 1
ATOM 3038 O O . GLU B 1 64 ? -12.875 41.719 7.32 1 94.12 64 GLU B O 1
ATOM 3043 N N . GLU B 1 65 ? -10.789 41.625 7.945 1 96.56 65 GLU B N 1
ATOM 3044 C CA . GLU B 1 65 ? -10.344 42.625 6.965 1 96.56 65 GLU B CA 1
ATOM 3045 C C . GLU B 1 65 ? -10.102 41.969 5.605 1 96.56 65 GLU B C 1
ATOM 3047 O O . GLU B 1 65 ? -9.805 42.656 4.629 1 96.56 65 GLU B O 1
ATOM 3052 N N . GLY B 1 66 ? -10.289 40.688 5.562 1 96.38 66 GLY B N 1
ATOM 3053 C CA . GLY B 1 66 ? -9.93 39.938 4.359 1 96.38 66 GLY B CA 1
ATOM 3054 C C . GLY B 1 66 ? -10.82 40.281 3.176 1 96.38 66 GLY B C 1
ATOM 3055 O O . GLY B 1 66 ? -12.016 40.531 3.344 1 96.38 66 GLY B O 1
ATOM 3056 N N . LYS B 1 67 ? -10.188 40.344 2.023 1 97 67 LYS B N 1
ATOM 3057 C CA . LYS B 1 67 ? -10.883 40.344 0.739 1 97 67 LYS B CA 1
ATOM 3058 C C . LYS B 1 67 ? -10.852 38.969 0.089 1 97 67 LYS B C 1
ATOM 3060 O O . LYS B 1 67 ? -9.898 38.625 -0.617 1 97 67 LYS B O 1
ATOM 3065 N N . TYR B 1 68 ? -11.898 38.25 0.257 1 95.06 68 TYR B N 1
ATOM 3066 C CA . TYR B 1 68 ? -11.945 36.875 -0.159 1 95.06 68 TYR B CA 1
ATOM 3067 C C . TYR B 1 68 ? -12.547 36.719 -1.553 1 95.06 68 TYR B C 1
ATOM 3069 O O . TYR B 1 68 ? -13.672 36.25 -1.707 1 95.06 68 TYR B O 1
ATOM 3077 N N . GLU B 1 69 ? -11.82 37.156 -2.543 1 94 69 GLU B N 1
ATOM 3078 C CA . GLU B 1 69 ? -12.211 37.125 -3.949 1 94 69 GLU B CA 1
ATOM 3079 C C . GLU B 1 69 ? -11.102 36.531 -4.816 1 94 69 GLU B C 1
ATOM 3081 O O . GLU B 1 69 ? -9.961 36.406 -4.375 1 94 69 GLU B O 1
ATOM 3086 N N . LYS B 1 70 ? -11.523 36.094 -5.98 1 95.06 70 LYS B N 1
ATOM 3087 C CA . LYS B 1 70 ? -10.57 35.531 -6.934 1 95.06 70 LYS B CA 1
ATOM 3088 C C . LYS B 1 70 ? -9.406 36.5 -7.176 1 95.06 70 LYS B C 1
ATOM 3090 O O . LYS B 1 70 ? -9.609 37.719 -7.312 1 95.06 70 LYS B O 1
ATOM 3095 N N . GLY B 1 71 ? -8.188 35.969 -7.121 1 96.69 71 GLY B N 1
ATOM 3096 C CA . GLY B 1 71 ? -7.004 36.75 -7.457 1 96.69 71 GLY B CA 1
ATOM 3097 C C . GLY B 1 71 ? -6.398 37.469 -6.266 1 96.69 71 GLY B C 1
ATOM 3098 O O . GLY B 1 71 ? -5.363 38.125 -6.387 1 96.69 71 GLY B O 1
ATOM 3099 N N . ILE B 1 72 ? -6.988 37.375 -5.125 1 97.81 72 ILE B N 1
ATOM 3100 C CA . ILE B 1 72 ? -6.48 38.062 -3.934 1 97.81 72 ILE B CA 1
ATOM 3101 C C . ILE B 1 72 ? -6.098 37 -2.883 1 97.81 72 ILE B C 1
ATOM 3103 O O . ILE B 1 72 ? -6.871 36.094 -2.596 1 97.81 72 ILE B O 1
ATOM 3107 N N . LEU B 1 73 ? -4.938 37.125 -2.379 1 98.19 73 LEU B N 1
ATOM 3108 C CA . LEU B 1 73 ? -4.473 36.312 -1.267 1 98.19 73 LEU B CA 1
ATOM 3109 C C . LEU B 1 73 ? -4.363 37.125 0.01 1 98.19 73 LEU B C 1
ATOM 3111 O O . LEU B 1 73 ? -3.57 38.062 0.078 1 98.19 73 LEU B O 1
ATOM 3115 N N . ASN B 1 74 ? -5.184 36.844 0.966 1 98.62 74 ASN B N 1
ATOM 3116 C CA . ASN B 1 74 ? -5.113 37.5 2.258 1 98.62 74 ASN B CA 1
ATOM 3117 C C . ASN B 1 74 ? -3.951 37 3.1 1 98.62 74 ASN B C 1
ATOM 3119 O O . ASN B 1 74 ? -3.834 35.781 3.322 1 98.62 74 ASN B O 1
ATOM 3123 N N . VAL B 1 75 ? -3.102 37.938 3.561 1 98.81 75 VAL B N 1
ATOM 3124 C CA . VAL B 1 75 ? -1.881 37.531 4.25 1 98.81 75 VAL B CA 1
ATOM 3125 C C . VAL B 1 75 ? -1.729 38.344 5.539 1 98.81 75 VAL B C 1
ATOM 3127 O O . VAL B 1 75 ? -1.831 39.562 5.527 1 98.81 75 VAL B O 1
ATOM 3130 N N . ILE B 1 76 ? -1.662 37.656 6.625 1 98.88 76 ILE B N 1
ATOM 3131 C CA . ILE B 1 76 ? -1.114 38.281 7.824 1 98.88 76 ILE B CA 1
ATOM 3132 C C . ILE B 1 76 ? 0.41 38.281 7.75 1 98.88 76 ILE B C 1
ATOM 3134 O O . ILE B 1 76 ? 1.057 37.25 7.938 1 98.88 76 ILE B O 1
ATOM 3138 N N . ASP B 1 77 ? 0.937 39.438 7.441 1 98.75 77 ASP B N 1
ATOM 3139 C CA . ASP B 1 77 ? 2.361 39.625 7.188 1 98.75 77 ASP B CA 1
ATOM 3140 C C . ASP B 1 77 ? 3.129 39.844 8.492 1 98.75 77 ASP B C 1
ATOM 3142 O O . ASP B 1 77 ? 2.947 40.844 9.172 1 98.75 77 ASP B O 1
ATOM 3146 N N . LEU B 1 78 ? 3.998 38.875 8.766 1 98.69 78 LEU B N 1
ATOM 3147 C CA . LEU B 1 78 ? 4.75 39 10.016 1 98.69 78 LEU B CA 1
ATOM 3148 C C . LEU B 1 78 ? 6.059 39.75 9.781 1 98.69 78 LEU B C 1
ATOM 3150 O O . LEU B 1 78 ? 6.746 40.125 10.734 1 98.69 78 LEU B O 1
ATOM 3154 N N . GLU B 1 79 ? 6.457 40 8.57 1 98.25 79 GLU B N 1
ATOM 3155 C CA . GLU B 1 79 ? 7.625 40.781 8.188 1 98.25 79 GLU B CA 1
ATOM 3156 C C . GLU B 1 79 ? 8.883 40.281 8.898 1 98.25 79 GLU B C 1
ATOM 3158 O O . GLU B 1 79 ? 9.625 41.094 9.484 1 98.25 79 GLU B O 1
ATOM 3163 N N . ASN B 1 80 ? 9.062 39 8.82 1 98.38 80 ASN B N 1
ATOM 3164 C CA . ASN B 1 80 ? 10.117 38.438 9.641 1 98.38 80 ASN B CA 1
ATOM 3165 C C . ASN B 1 80 ? 11.172 37.719 8.797 1 98.38 80 ASN B C 1
ATOM 3167 O O . ASN B 1 80 ? 11.922 36.875 9.297 1 98.38 80 ASN B O 1
ATOM 3171 N N . VAL B 1 81 ? 11.242 38 7.535 1 98.69 81 VAL B N 1
ATOM 3172 C CA . VAL B 1 81 ? 12.25 37.438 6.648 1 98.69 81 VAL B CA 1
ATOM 3173 C C . VAL B 1 81 ? 13.055 38.531 5.996 1 98.69 81 VAL B C 1
ATOM 3175 O O . VAL B 1 81 ? 12.492 39.5 5.465 1 98.69 81 VAL B O 1
ATOM 3178 N N . ASP B 1 82 ? 14.352 38.562 6.102 1 98.5 82 ASP B N 1
ATOM 3179 C CA . ASP B 1 82 ? 15.25 39.438 5.355 1 98.5 82 ASP B CA 1
ATOM 3180 C C . ASP B 1 82 ? 15.508 38.906 3.949 1 98.5 82 ASP B C 1
ATOM 3182 O O . ASP B 1 82 ? 16.328 38 3.766 1 98.5 82 ASP B O 1
ATOM 3186 N N . MET B 1 83 ? 14.938 39.562 2.967 1 98 83 MET B N 1
ATOM 3187 C CA . MET B 1 83 ? 14.969 39.094 1.589 1 98 83 MET B CA 1
ATOM 3188 C C . MET B 1 83 ? 16.375 39.156 1.021 1 98 83 MET B C 1
ATOM 3190 O O . MET B 1 83 ? 16.719 38.469 0.061 1 98 83 MET B O 1
ATOM 3194 N N . ASN B 1 84 ? 17.172 39.969 1.584 1 97.75 84 ASN B N 1
ATOM 3195 C CA . ASN B 1 84 ? 18.531 40.125 1.094 1 97.75 84 ASN B CA 1
ATOM 3196 C C . ASN B 1 84 ? 19.406 38.938 1.456 1 97.75 84 ASN B C 1
ATOM 3198 O O . ASN B 1 84 ? 20.453 38.719 0.84 1 97.75 84 ASN B O 1
ATOM 3202 N N . THR B 1 85 ? 18.984 38.219 2.406 1 97.94 85 THR B N 1
ATOM 3203 C CA . THR B 1 85 ? 19.812 37.094 2.885 1 97.94 85 THR B CA 1
ATOM 3204 C C . THR B 1 85 ? 19.141 35.781 2.59 1 97.94 85 THR B C 1
ATOM 3206 O O . THR B 1 85 ? 19.75 34.719 2.738 1 97.94 85 THR B O 1
ATOM 3209 N N . LEU B 1 86 ? 17.906 35.812 2.184 1 98.31 86 LEU B N 1
ATOM 3210 C CA . LEU B 1 86 ? 17.172 34.562 1.912 1 98.31 86 LEU B CA 1
ATOM 3211 C C . LEU B 1 86 ? 17.797 33.812 0.759 1 98.31 86 LEU B C 1
ATOM 3213 O O . LEU B 1 86 ? 18.016 34.344 -0.321 1 98.31 86 LEU B O 1
ATOM 3217 N N . GLU B 1 87 ? 18.172 32.562 0.996 1 98.44 87 GLU B N 1
ATOM 3218 C CA . GLU B 1 87 ? 18.688 31.656 -0.019 1 98.44 87 GLU B CA 1
ATOM 3219 C C . GLU B 1 87 ? 17.812 30.406 -0.132 1 98.44 87 GLU B C 1
ATOM 3221 O O . GLU B 1 87 ? 17.672 29.641 0.833 1 98.44 87 GLU B O 1
ATOM 3226 N N . TYR B 1 88 ? 17.297 30.188 -1.337 1 98.38 88 TYR B N 1
ATOM 3227 C CA . TYR B 1 88 ? 16.453 29.016 -1.539 1 98.38 88 TYR B CA 1
ATOM 3228 C C . TYR B 1 88 ? 17.25 27.734 -1.331 1 98.38 88 TYR B C 1
ATOM 3230 O O . TYR B 1 88 ? 18.406 27.656 -1.735 1 98.38 88 TYR B O 1
ATOM 3238 N N . GLY B 1 89 ? 16.594 26.844 -0.738 1 98.12 89 GLY B N 1
ATOM 3239 C CA . GLY B 1 89 ? 17.156 25.5 -0.637 1 98.12 89 GLY B CA 1
ATOM 3240 C C . GLY B 1 89 ? 18.266 25.406 0.387 1 98.12 89 GLY B C 1
ATOM 3241 O O . GLY B 1 89 ? 19.047 24.438 0.376 1 98.12 89 GLY B O 1
ATOM 3242 N N . GLN B 1 90 ? 18.359 26.391 1.238 1 98.19 90 GLN B N 1
ATOM 3243 C CA . GLN B 1 90 ? 19.422 26.391 2.252 1 98.19 90 GLN B CA 1
ATOM 3244 C C . GLN B 1 90 ? 18.828 26.469 3.656 1 98.19 90 GLN B C 1
ATOM 3246 O O . GLN B 1 90 ? 17.844 27.172 3.885 1 98.19 90 GLN B O 1
ATOM 3251 N N . VAL B 1 91 ? 19.5 25.688 4.516 1 98.12 91 VAL B N 1
ATOM 3252 C CA . VAL B 1 91 ? 19.141 25.781 5.926 1 98.12 91 VAL B CA 1
ATOM 3253 C C . VAL B 1 91 ? 19.5 27.156 6.477 1 98.12 91 VAL B C 1
ATOM 3255 O O . VAL B 1 91 ? 20.656 27.578 6.375 1 98.12 91 VAL B O 1
ATOM 3258 N N . GLN B 1 92 ? 18.5 27.828 6.961 1 98.56 92 GLN B N 1
ATOM 3259 C CA . GLN B 1 92 ? 18.719 29.156 7.555 1 98.56 92 GLN B CA 1
ATOM 3260 C C . GLN B 1 92 ? 17.922 29.312 8.852 1 98.56 92 GLN B C 1
ATOM 3262 O O . GLN B 1 92 ? 16.703 29.109 8.867 1 98.56 92 GLN B O 1
ATOM 3267 N N . GLY B 1 93 ? 18.562 29.719 9.883 1 98.25 93 GLY B N 1
ATOM 3268 C CA . GLY B 1 93 ? 17.906 29.938 11.164 1 98.25 93 GLY B CA 1
ATOM 3269 C C . GLY B 1 93 ? 16.75 30.906 11.078 1 98.25 93 GLY B C 1
ATOM 3270 O O . GLY B 1 93 ? 15.695 30.672 11.68 1 98.25 93 GLY B O 1
ATOM 3271 N N . MET B 1 94 ? 16.969 31.984 10.344 1 98.44 94 MET B N 1
ATOM 3272 C CA . MET B 1 94 ? 15.914 32.969 10.141 1 98.44 94 MET B CA 1
ATOM 3273 C C . MET B 1 94 ? 14.648 32.312 9.602 1 98.44 94 MET B C 1
ATOM 3275 O O . MET B 1 94 ? 13.539 32.625 10.031 1 98.44 94 MET B O 1
ATOM 3279 N N . CYS B 1 95 ? 14.805 31.359 8.672 1 98.62 95 CYS B N 1
ATOM 3280 C CA . CYS B 1 95 ? 13.68 30.688 8.031 1 98.62 95 CYS B CA 1
ATOM 3281 C C . CYS B 1 95 ? 12.984 29.734 9 1 98.62 95 CYS B C 1
ATOM 3283 O O . CYS B 1 95 ? 11.758 29.641 9.016 1 98.62 95 CYS B O 1
ATOM 3285 N N . GLY B 1 96 ? 13.781 29.031 9.797 1 98.31 96 GLY B N 1
ATOM 3286 C CA . GLY B 1 96 ? 13.211 28.156 10.82 1 98.31 96 GLY B CA 1
ATOM 3287 C C . GLY B 1 96 ? 12.391 28.906 11.844 1 98.31 96 GLY B C 1
ATOM 3288 O O . GLY B 1 96 ? 11.281 28.484 12.188 1 98.31 96 GLY B O 1
ATOM 3289 N N . LYS B 1 97 ? 12.953 29.984 12.336 1 98.38 97 LYS B N 1
ATOM 3290 C CA . LYS B 1 97 ? 12.258 30.812 13.312 1 98.38 97 LYS B CA 1
ATOM 3291 C C . LYS B 1 97 ? 10.977 31.391 12.719 1 98.38 97 LYS B C 1
ATOM 3293 O O . LYS B 1 97 ? 9.93 31.391 13.375 1 98.38 97 LYS B O 1
ATOM 3298 N N . ALA B 1 98 ? 11.094 31.875 11.539 1 98.69 98 ALA B N 1
ATOM 3299 C CA . ALA B 1 98 ? 9.938 32.438 10.852 1 98.69 98 ALA B CA 1
ATOM 3300 C C . ALA B 1 98 ? 8.82 31.406 10.711 1 98.69 98 ALA B C 1
ATOM 3302 O O . ALA B 1 98 ? 7.664 31.688 11.023 1 98.69 98 ALA B O 1
ATOM 3303 N N . ALA B 1 99 ? 9.172 30.219 10.219 1 98.62 99 ALA B N 1
ATOM 3304 C CA . ALA B 1 99 ? 8.203 29.141 10.039 1 98.62 99 ALA B CA 1
ATOM 3305 C C . ALA B 1 99 ? 7.469 28.828 11.336 1 98.62 99 ALA B C 1
ATOM 3307 O O . ALA B 1 99 ? 6.246 28.656 11.344 1 98.62 99 ALA B O 1
ATOM 3308 N N . PHE B 1 100 ? 8.188 28.781 12.422 1 98.44 100 PHE B N 1
ATOM 3309 C CA . PHE B 1 100 ? 7.605 28.547 13.734 1 98.44 100 PHE B CA 1
ATOM 3310 C C . PHE B 1 100 ? 6.594 29.625 14.094 1 98.44 100 PHE B C 1
ATOM 3312 O O . PHE B 1 100 ? 5.504 29.328 14.578 1 98.44 100 PHE B O 1
ATOM 3319 N N . GLU B 1 101 ? 6.965 30.812 13.867 1 98.62 101 GLU B N 1
ATOM 3320 C CA . GLU B 1 101 ? 6.102 31.938 14.211 1 98.62 101 GLU B CA 1
ATOM 3321 C C . GLU B 1 101 ? 4.809 31.906 13.406 1 98.62 101 GLU B C 1
ATOM 3323 O O . GLU B 1 101 ? 3.75 32.312 13.906 1 98.62 101 GLU B O 1
ATOM 3328 N N . TYR B 1 102 ? 4.93 31.484 12.117 1 98.81 102 TYR B N 1
ATOM 3329 C CA . TYR B 1 102 ? 3.725 31.328 11.305 1 98.81 102 TYR B CA 1
ATOM 3330 C C . TYR B 1 102 ? 2.777 30.312 11.914 1 98.81 102 TYR B C 1
ATOM 3332 O O . TYR B 1 102 ? 1.568 30.547 11.992 1 98.81 102 TYR B O 1
ATOM 3340 N N . ILE B 1 103 ? 3.322 29.156 12.328 1 98.5 103 ILE B N 1
ATOM 3341 C CA . ILE B 1 103 ? 2.52 28.094 12.938 1 98.5 103 ILE B CA 1
ATOM 3342 C C . ILE B 1 103 ? 1.882 28.609 14.227 1 98.5 103 ILE B C 1
ATOM 3344 O O . ILE B 1 103 ? 0.688 28.406 14.461 1 98.5 103 ILE B O 1
ATOM 3348 N N . LYS B 1 104 ? 2.658 29.297 15.023 1 98.25 104 LYS B N 1
ATOM 3349 C CA . LYS B 1 104 ? 2.176 29.844 16.281 1 98.25 104 LYS B CA 1
ATOM 3350 C C . LYS B 1 104 ? 0.976 30.766 16.062 1 98.25 104 LYS B C 1
ATOM 3352 O O . LYS B 1 104 ? -0.035 30.656 16.766 1 98.25 104 LYS B O 1
ATOM 3357 N N . LYS B 1 105 ? 1.102 31.641 15.133 1 98.62 105 LYS B N 1
ATOM 3358 C CA . LYS B 1 105 ? 0.012 32.562 14.844 1 98.62 105 LYS B CA 1
ATOM 3359 C C . LYS B 1 105 ? -1.224 31.812 14.344 1 98.62 105 LYS B C 1
ATOM 3361 O O . LYS B 1 105 ? -2.352 32.156 14.703 1 98.62 105 LYS B O 1
ATOM 3366 N N . CYS B 1 106 ? -1.05 30.812 13.469 1 98.44 106 CYS B N 1
ATOM 3367 C CA . CYS B 1 106 ? -2.17 30 13.008 1 98.44 106 CYS B CA 1
ATOM 3368 C C . CYS B 1 106 ? -2.889 29.344 14.188 1 98.44 106 CYS B C 1
ATOM 3370 O O . CYS B 1 106 ? -4.121 29.344 14.234 1 98.44 106 CYS B O 1
ATOM 3372 N N . VAL B 1 107 ? -2.135 28.828 15.086 1 97.38 107 VAL B N 1
ATOM 3373 C CA . VAL B 1 107 ? -2.701 28.156 16.25 1 97.38 107 VAL B CA 1
ATOM 3374 C C . VAL B 1 107 ? -3.482 29.156 17.094 1 97.38 107 VAL B C 1
ATOM 3376 O O . VAL B 1 107 ? -4.59 28.859 17.562 1 97.38 107 VAL B O 1
ATOM 3379 N N . GLU B 1 108 ? -2.889 30.328 17.281 1 97.38 108 GLU B N 1
ATOM 3380 C CA . GLU B 1 108 ? -3.586 31.391 18.016 1 97.38 108 GLU B CA 1
ATOM 3381 C C . GLU B 1 108 ? -4.945 31.688 17.391 1 97.38 108 GLU B C 1
ATOM 3383 O O . GLU B 1 108 ? -5.957 31.75 18.094 1 97.38 108 GLU B O 1
ATOM 3388 N N . LEU B 1 109 ? -4.977 31.875 16.125 1 97.31 109 LEU B N 1
ATOM 3389 C CA . LEU B 1 109 ? -6.211 32.188 15.398 1 97.31 109 LEU B CA 1
ATOM 3390 C C . LEU B 1 109 ? -7.223 31.062 15.547 1 97.31 109 LEU B C 1
ATOM 3392 O O . LEU B 1 109 ? -8.414 31.312 15.734 1 97.31 109 LEU B O 1
ATOM 3396 N N . ALA B 1 110 ? -6.75 29.844 15.414 1 96.06 110 ALA B N 1
ATOM 3397 C CA . ALA B 1 110 ? -7.633 28.688 15.523 1 96.06 110 ALA B CA 1
ATOM 3398 C C . ALA B 1 110 ? -8.195 28.547 16.938 1 96.06 110 ALA B C 1
ATOM 3400 O O . ALA B 1 110 ? -9.383 28.266 17.109 1 96.06 110 ALA B O 1
ATOM 3401 N N . MET B 1 111 ? -7.34 28.828 17.922 1 94.5 111 MET B N 1
ATOM 3402 C CA . MET B 1 111 ? -7.746 28.719 19.328 1 94.5 111 MET B CA 1
ATOM 3403 C C . MET B 1 111 ? -8.766 29.812 19.672 1 94.5 111 MET B C 1
ATOM 3405 O O . MET B 1 111 ? -9.602 29.609 20.547 1 94.5 111 MET B O 1
ATOM 3409 N N . GLU B 1 112 ? -8.719 30.859 18.969 1 94.06 112 GLU B N 1
ATOM 3410 C CA . GLU B 1 112 ? -9.656 31.953 19.172 1 94.06 112 GLU B CA 1
ATOM 3411 C C . GLU B 1 112 ? -10.875 31.828 18.266 1 94.06 112 GLU B C 1
ATOM 3413 O O . GLU B 1 112 ? -11.719 32.719 18.219 1 94.06 112 GLU B O 1
ATOM 3418 N N . TYR B 1 113 ? -10.953 30.797 17.5 1 93.38 113 TYR B N 1
ATOM 3419 C CA . TYR B 1 113 ? -12.07 30.484 16.609 1 93.38 113 TYR B CA 1
ATOM 3420 C C . TYR B 1 113 ? -12.211 31.531 15.523 1 93.38 113 TYR B C 1
ATOM 3422 O O . TYR B 1 113 ? -13.32 31.797 15.055 1 93.38 113 TYR B O 1
ATOM 3430 N N . LYS B 1 114 ? -11.109 32.125 15.25 1 95.75 114 LYS B N 1
ATOM 3431 C CA . LYS B 1 114 ? -11.102 33.125 14.172 1 95.75 114 LYS B CA 1
ATOM 3432 C C . LYS B 1 114 ? -10.953 32.438 12.812 1 95.75 114 LYS B C 1
ATOM 3434 O O . LYS B 1 114 ? -11.266 33.031 11.773 1 95.75 114 LYS B O 1
ATOM 3439 N N . VAL B 1 115 ? -10.422 31.25 12.844 1 96.62 115 VAL B N 1
ATOM 3440 C CA . VAL B 1 115 ? -10.375 30.375 11.672 1 96.62 115 VAL B CA 1
ATOM 3441 C C . VAL B 1 115 ? -10.938 29 12.031 1 96.62 115 VAL B C 1
ATOM 3443 O O . VAL B 1 115 ? -11.047 28.656 13.211 1 96.62 115 VAL B O 1
ATOM 3446 N N . ASP B 1 116 ? -11.297 28.297 11.016 1 96.06 116 ASP B N 1
ATOM 3447 C CA . ASP B 1 116 ? -12.031 27.062 11.25 1 96.06 116 ASP B CA 1
ATOM 3448 C C . ASP B 1 116 ? -11.086 25.859 11.273 1 96.06 116 ASP B C 1
ATOM 3450 O O . ASP B 1 116 ? -11.414 24.812 11.852 1 96.06 116 ASP B O 1
ATOM 3454 N N . ALA B 1 117 ? -9.961 25.938 10.641 1 97 117 ALA B N 1
ATOM 3455 C CA . ALA B 1 117 ? -8.977 24.859 10.57 1 97 117 ALA B CA 1
ATOM 3456 C C . ALA B 1 117 ? -7.621 25.391 10.117 1 97 117 ALA B C 1
ATOM 3458 O O . ALA B 1 117 ? -7.512 26.531 9.672 1 97 117 ALA B O 1
ATOM 3459 N N . ILE B 1 118 ? -6.625 24.562 10.312 1 97.94 118 ILE B N 1
ATOM 3460 C CA . ILE B 1 118 ? -5.273 24.875 9.867 1 97.94 118 ILE B CA 1
ATOM 3461 C C . ILE B 1 118 ? -4.809 23.844 8.852 1 97.94 118 ILE B C 1
ATOM 3463 O O . ILE B 1 118 ? -5.02 22.641 9.039 1 97.94 118 ILE B O 1
ATOM 3467 N N . ALA B 1 119 ? -4.258 24.25 7.75 1 98.56 119 ALA B N 1
ATOM 3468 C CA . ALA B 1 119 ? -3.6 23.375 6.777 1 98.56 119 ALA B CA 1
ATOM 3469 C C . ALA B 1 119 ? -2.121 23.734 6.645 1 98.56 119 ALA B C 1
ATOM 3471 O O . ALA B 1 119 ? -1.769 24.75 6.055 1 98.56 119 ALA B O 1
ATOM 3472 N N . THR B 1 120 ? -1.28 22.844 7.098 1 98.5 120 THR B N 1
ATOM 3473 C CA . THR B 1 120 ? 0.109 23.25 7.285 1 98.5 120 THR B CA 1
ATOM 3474 C C . THR B 1 120 ? 0.952 22.859 6.074 1 98.5 120 THR B C 1
ATOM 3476 O O . THR B 1 120 ? 0.692 21.844 5.426 1 98.5 120 THR B O 1
ATOM 3479 N N . THR B 1 121 ? 1.946 23.656 5.785 1 98.5 121 THR B N 1
ATOM 3480 C CA . THR B 1 121 ? 2.996 23.438 4.797 1 98.5 121 THR B CA 1
ATOM 3481 C C . THR B 1 121 ? 4.238 22.844 5.461 1 98.5 121 THR B C 1
ATOM 3483 O O . THR B 1 121 ? 4.293 22.703 6.684 1 98.5 121 THR B O 1
ATOM 3486 N N . PRO B 1 122 ? 5.219 22.453 4.645 1 97.44 122 PRO B N 1
ATOM 3487 C CA . PRO B 1 122 ? 6.402 21.812 5.223 1 97.44 122 PRO B CA 1
ATOM 3488 C C . PRO B 1 122 ? 7.305 22.797 5.961 1 97.44 122 PRO B C 1
ATOM 3490 O O . PRO B 1 122 ? 7.363 23.984 5.602 1 97.44 122 PRO B O 1
ATOM 3493 N N . ILE B 1 123 ? 7.93 22.312 6.969 1 97.31 123 ILE B N 1
ATOM 3494 C CA . ILE B 1 123 ? 8.984 23.016 7.684 1 97.31 123 ILE B CA 1
ATOM 3495 C C . ILE B 1 123 ? 10.25 22.172 7.734 1 97.31 123 ILE B C 1
ATOM 3497 O O . ILE B 1 123 ? 10.203 20.969 7.449 1 97.31 123 ILE B O 1
ATOM 3501 N N . ASN B 1 124 ? 11.336 22.781 7.996 1 96.5 124 ASN B N 1
ATOM 3502 C CA . ASN B 1 124 ? 12.625 22.094 8.016 1 96.5 124 ASN B CA 1
ATOM 3503 C C . ASN B 1 124 ? 13.188 22 9.43 1 96.5 124 ASN B C 1
ATOM 3505 O O . ASN B 1 124 ? 13.461 23.031 10.062 1 96.5 124 ASN B O 1
ATOM 3509 N N . LYS B 1 125 ? 13.43 20.797 9.922 1 93.06 125 LYS B N 1
ATOM 3510 C CA . LYS B 1 125 ? 13.883 20.547 11.281 1 93.06 125 LYS B CA 1
ATOM 3511 C C . LYS B 1 125 ? 15.211 21.25 11.562 1 93.06 125 LYS B C 1
ATOM 3513 O O . LYS B 1 125 ? 15.406 21.812 12.633 1 93.06 125 LYS B O 1
ATOM 3518 N N . GLU B 1 126 ? 16.141 21.141 10.641 1 95.44 126 GLU B N 1
ATOM 3519 C CA . GLU B 1 126 ? 17.453 21.766 10.805 1 95.44 126 GLU B CA 1
ATOM 3520 C C . GLU B 1 126 ? 17.344 23.281 10.867 1 95.44 126 GLU B C 1
ATOM 3522 O O . GLU B 1 126 ? 18.062 23.938 11.617 1 95.44 126 GLU B O 1
ATOM 3527 N N . SER B 1 127 ? 16.453 23.828 10.055 1 97.56 127 SER B N 1
ATOM 3528 C CA . SER B 1 127 ? 16.234 25.281 10.078 1 97.56 127 SER B CA 1
ATOM 3529 C C . SER B 1 127 ? 15.648 25.719 11.422 1 97.56 127 SER B C 1
ATOM 3531 O O . SER B 1 127 ? 16.016 26.781 11.938 1 97.56 127 SER B O 1
ATOM 3533 N N . LEU B 1 128 ? 14.727 24.891 11.938 1 97.31 128 LEU B N 1
ATOM 3534 C CA . LEU B 1 128 ? 14.18 25.188 13.266 1 97.31 128 LEU B CA 1
ATOM 3535 C C . LEU B 1 128 ? 15.297 25.266 14.305 1 97.31 128 LEU B C 1
ATOM 3537 O O . LEU B 1 128 ? 15.375 26.25 15.055 1 97.31 128 LEU B O 1
ATOM 3541 N N . ARG B 1 129 ? 16.141 24.266 14.336 1 95.19 129 ARG B N 1
ATOM 3542 C CA . ARG B 1 129 ? 17.25 24.203 15.281 1 95.19 129 ARG B CA 1
ATOM 3543 C C . ARG B 1 129 ? 18.188 25.406 15.102 1 95.19 129 ARG B C 1
ATOM 3545 O O . ARG B 1 129 ? 18.625 26.016 16.078 1 95.19 129 ARG B O 1
ATOM 3552 N N . ALA B 1 130 ? 18.5 25.719 13.867 1 97.31 130 ALA B N 1
ATOM 3553 C CA . ALA B 1 130 ? 19.375 26.844 13.555 1 97.31 130 ALA B CA 1
ATOM 3554 C C . ALA B 1 130 ? 18.781 28.156 14.039 1 97.31 130 ALA B C 1
ATOM 3556 O O . ALA B 1 130 ? 19.5 29.094 14.359 1 97.31 130 ALA B O 1
ATOM 3557 N N . GLY B 1 131 ? 17.484 28.25 14.039 1 97.44 131 GLY B N 1
ATOM 3558 C CA . GLY B 1 131 ? 16.781 29.438 14.508 1 97.44 131 GLY B CA 1
ATOM 3559 C C . GLY B 1 131 ? 16.516 29.422 16 1 97.44 131 GLY B C 1
ATOM 3560 O O . GLY B 1 131 ? 15.742 30.25 16.5 1 97.44 131 GLY B O 1
ATOM 3561 N N . ASN B 1 132 ? 17.016 28.438 16.719 1 97 132 ASN B N 1
ATOM 3562 C CA . ASN B 1 132 ? 16.891 28.281 18.156 1 97 132 ASN B CA 1
ATOM 3563 C C . ASN B 1 132 ? 15.453 27.969 18.578 1 97 132 ASN B C 1
ATOM 3565 O O . ASN B 1 132 ? 14.977 28.469 19.594 1 97 132 ASN B O 1
ATOM 3569 N N . VAL B 1 133 ? 14.742 27.359 17.688 1 95.12 133 VAL B N 1
ATOM 3570 C CA . VAL B 1 133 ? 13.43 26.812 18 1 95.12 133 VAL B CA 1
ATOM 3571 C C . VAL B 1 133 ? 13.57 25.359 18.453 1 95.12 133 VAL B C 1
ATOM 3573 O O . VAL B 1 133 ? 14.016 24.516 17.688 1 95.12 133 VAL B O 1
ATOM 3576 N N . ASN B 1 134 ? 13.227 25.031 19.625 1 90.88 134 ASN B N 1
ATOM 3577 C CA . ASN B 1 134 ? 13.5 23.734 20.234 1 90.88 134 ASN B CA 1
ATOM 3578 C C . ASN B 1 134 ? 12.336 22.766 20.031 1 90.88 134 ASN B C 1
ATOM 3580 O O . ASN B 1 134 ? 11.766 22.266 21 1 90.88 134 ASN B O 1
ATOM 3584 N N . TYR B 1 135 ? 11.836 22.594 18.938 1 90.69 135 TYR B N 1
ATOM 3585 C CA . TYR B 1 135 ? 10.859 21.578 18.531 1 90.69 135 TYR B CA 1
ATOM 3586 C C . TYR B 1 135 ? 11.398 20.734 17.391 1 90.69 135 TYR B C 1
ATOM 3588 O O . TYR B 1 135 ? 12.18 21.203 16.562 1 90.69 135 TYR B O 1
ATOM 3596 N N . ILE B 1 136 ? 10.961 19.531 17.312 1 81.38 136 ILE B N 1
ATOM 3597 C CA . ILE B 1 136 ? 11.484 18.625 16.297 1 81.38 136 ILE B CA 1
ATOM 3598 C C . ILE B 1 136 ? 10.539 18.594 15.102 1 81.38 136 ILE B C 1
ATOM 3600 O O . ILE B 1 136 ? 10.906 18.109 14.023 1 81.38 136 ILE B O 1
ATOM 3604 N N . GLY B 1 137 ? 9.344 19.125 15.281 1 86.56 137 GLY B N 1
ATOM 3605 C CA . GLY B 1 137 ? 8.422 19.125 14.156 1 86.56 137 GLY B CA 1
ATOM 3606 C C . GLY B 1 137 ? 7.043 19.641 14.516 1 86.56 137 GLY B C 1
ATOM 3607 O O . GLY B 1 137 ? 6.84 20.188 15.602 1 86.56 137 GLY B O 1
ATOM 3608 N N . HIS B 1 138 ? 6.129 19.516 13.539 1 91.25 138 HIS B N 1
ATOM 3609 C CA . HIS B 1 138 ? 4.785 20.062 13.656 1 91.25 138 HIS B CA 1
ATOM 3610 C C . HIS B 1 138 ? 4.047 19.469 14.844 1 91.25 138 HIS B C 1
ATOM 3612 O O . HIS B 1 138 ? 3.389 20.188 15.602 1 91.25 138 HIS B O 1
ATOM 3618 N N . THR B 1 139 ? 4.164 18.203 14.977 1 83.12 139 THR B N 1
ATOM 3619 C CA . THR B 1 139 ? 3.393 17.5 16 1 83.12 139 THR B CA 1
ATOM 3620 C C . THR B 1 139 ? 3.711 18.047 17.391 1 83.12 139 THR B C 1
ATOM 3622 O O . THR B 1 139 ? 2.801 18.359 18.172 1 83.12 139 THR B O 1
ATOM 3625 N N . GLU B 1 140 ? 4.934 18.234 17.656 1 87 140 GLU B N 1
ATOM 3626 C CA . GLU B 1 140 ? 5.363 18.766 18.953 1 87 140 GLU B CA 1
ATOM 3627 C C . GLU B 1 140 ? 4.945 20.234 19.109 1 87 140 GLU B C 1
ATOM 3629 O O . GLU B 1 140 ? 4.496 20.641 20.188 1 87 140 GLU B O 1
ATOM 3634 N N . ILE B 1 141 ? 5.09 20.984 18.078 1 93.56 141 ILE B N 1
ATOM 3635 C CA . ILE B 1 141 ? 4.73 22.391 18.094 1 93.56 141 ILE B CA 1
ATOM 3636 C C . ILE B 1 141 ? 3.238 22.547 18.391 1 93.56 141 ILE B C 1
ATOM 3638 O O . ILE B 1 141 ? 2.85 23.266 19.312 1 93.56 141 ILE B O 1
ATOM 3642 N N . LEU B 1 142 ? 2.441 21.859 17.594 1 93.81 142 LEU B N 1
ATOM 3643 C CA . LEU B 1 142 ? 0.99 21.953 17.719 1 93.81 142 LEU B CA 1
ATOM 3644 C C . LEU B 1 142 ? 0.516 21.438 19.062 1 93.81 142 LEU B C 1
ATOM 3646 O O . LEU B 1 142 ? -0.376 22.031 19.688 1 93.81 142 LEU B O 1
ATOM 3650 N N . GLY B 1 143 ? 1.096 20.312 19.5 1 90.5 143 GLY B N 1
ATOM 3651 C CA . GLY B 1 143 ? 0.752 19.781 20.812 1 90.5 143 GLY B CA 1
ATOM 3652 C C . GLY B 1 143 ? 1.003 20.766 21.938 1 90.5 143 GLY B C 1
ATOM 3653 O O . GLY B 1 143 ? 0.13 21 22.781 1 90.5 143 GLY B O 1
ATOM 3654 N N . ASP B 1 144 ? 2.113 21.344 21.906 1 92.31 144 ASP B N 1
ATOM 3655 C CA . ASP B 1 144 ? 2.504 22.281 22.953 1 92.31 144 ASP B CA 1
ATOM 3656 C C . ASP B 1 144 ? 1.645 23.547 22.906 1 92.31 144 ASP B C 1
ATOM 3658 O O . ASP B 1 144 ? 1.089 23.969 23.922 1 92.31 144 ASP B O 1
ATOM 3662 N N . LEU B 1 145 ? 1.546 24.141 21.766 1 94.25 145 LEU B N 1
ATOM 3663 C CA . LEU B 1 145 ? 0.843 25.406 21.609 1 94.25 145 LEU B CA 1
ATOM 3664 C C . LEU B 1 145 ? -0.645 25.25 21.906 1 94.25 145 LEU B C 1
ATOM 3666 O O . LEU B 1 145 ? -1.322 26.219 22.234 1 94.25 145 LEU B O 1
ATOM 3670 N N . SER B 1 146 ? -1.218 24.109 21.734 1 92.62 146 SER B N 1
ATOM 3671 C CA . SER B 1 146 ? -2.639 23.859 21.953 1 92.62 146 SER B CA 1
ATOM 3672 C C . SER B 1 146 ? -2.875 23.203 23.312 1 92.62 146 SER B C 1
ATOM 3674 O O . SER B 1 146 ? -4.016 22.875 23.656 1 92.62 146 SER B O 1
ATOM 3676 N N . ASN B 1 147 ? -1.81 22.891 24.047 1 91.19 147 ASN B N 1
ATOM 3677 C CA . ASN B 1 147 ? -1.878 22.188 25.312 1 91.19 147 ASN B CA 1
ATOM 3678 C C . ASN B 1 147 ? -2.545 20.812 25.172 1 91.19 147 ASN B C 1
ATOM 3680 O O . ASN B 1 147 ? -3.418 20.453 25.953 1 91.19 147 ASN B O 1
ATOM 3684 N N . SER B 1 148 ? -2.215 20.203 24.094 1 87.88 148 SER B N 1
ATOM 3685 C CA . SER B 1 148 ? -2.738 18.875 23.812 1 87.88 148 SER B CA 1
ATOM 3686 C C . SER B 1 148 ? -1.684 17.797 24.078 1 87.88 148 SER B C 1
ATOM 3688 O O . SER B 1 148 ? -0.517 17.969 23.719 1 87.88 148 SER B O 1
ATOM 3690 N N . ARG B 1 149 ? -1.929 16.734 24.734 1 79.62 149 ARG B N 1
ATOM 3691 C CA . ARG B 1 149 ? -0.957 15.758 25.234 1 79.62 149 ARG B CA 1
ATOM 3692 C C . ARG B 1 149 ? -0.717 14.656 24.203 1 79.62 149 ARG B C 1
ATOM 3694 O O . ARG B 1 149 ? 0.392 14.133 24.094 1 79.62 149 ARG B O 1
ATOM 3701 N N . ASP B 1 150 ? -1.57 14.211 23.422 1 84.25 150 ASP B N 1
ATOM 3702 C CA . ASP B 1 150 ? -1.37 13.062 22.547 1 84.25 150 ASP B CA 1
ATOM 3703 C C . ASP B 1 150 ? -2.234 13.172 21.297 1 84.25 150 ASP B C 1
ATOM 3705 O O . ASP B 1 150 ? -3.178 12.398 21.109 1 84.25 150 ASP B O 1
ATOM 3709 N N . PRO B 1 151 ? -1.667 14.047 20.453 1 88.75 151 PRO B N 1
ATOM 3710 C CA . PRO B 1 151 ? -2.469 14.188 19.234 1 88.75 151 PRO B CA 1
ATOM 3711 C C . PRO B 1 151 ? -2.578 12.883 18.453 1 88.75 151 PRO B C 1
ATOM 3713 O O . PRO B 1 151 ? -1.636 12.086 18.438 1 88.75 151 PRO B O 1
ATOM 3716 N N . LEU B 1 152 ? -3.732 12.711 17.891 1 92.62 152 LEU B N 1
ATOM 3717 C CA . LEU B 1 152 ? -4.039 11.523 17.109 1 92.62 152 LEU B CA 1
ATOM 3718 C C . LEU B 1 152 ? -3.854 11.789 15.617 1 92.62 152 LEU B C 1
ATOM 3720 O O . LEU B 1 152 ? -4.465 12.703 15.07 1 92.62 152 LEU B O 1
ATOM 3724 N N . THR B 1 153 ? -2.959 11.016 14.992 1 93.94 153 THR B N 1
ATOM 3725 C CA . THR B 1 153 ? -2.695 11.195 13.57 1 93.94 153 THR B CA 1
ATOM 3726 C C . THR B 1 153 ? -3.541 10.234 12.742 1 93.94 153 THR B C 1
ATOM 3728 O O . THR B 1 153 ? -3.674 9.055 13.086 1 93.94 153 THR B O 1
ATOM 3731 N N . MET B 1 154 ? -4.074 10.766 11.688 1 97.38 154 MET B N 1
ATOM 3732 C CA . MET B 1 154 ? -4.832 9.984 10.711 1 97.38 154 MET B CA 1
ATOM 3733 C C . MET B 1 154 ? -4.418 10.352 9.289 1 97.38 154 MET B C 1
ATOM 3735 O O . MET B 1 154 ? -4.223 11.531 8.977 1 97.38 154 MET B O 1
ATOM 3739 N N . PHE B 1 155 ? -4.195 9.375 8.453 1 98.5 155 PHE B N 1
ATOM 3740 C CA . PHE B 1 155 ? -4.051 9.609 7.02 1 98.5 155 PHE B CA 1
ATOM 3741 C C . PHE B 1 155 ? -5.383 9.422 6.305 1 98.5 155 PHE B C 1
ATOM 3743 O O . PHE B 1 155 ? -6.172 8.547 6.668 1 98.5 155 PHE B O 1
ATOM 3750 N N . GLU B 1 156 ? -5.598 10.234 5.387 1 98.38 156 GLU B N 1
ATOM 3751 C CA . GLU B 1 156 ? -6.742 10.016 4.508 1 98.38 156 GLU B CA 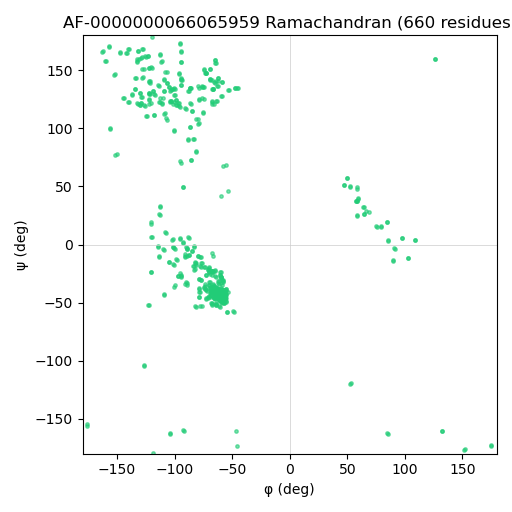1
ATOM 3752 C C . GLU B 1 156 ? -6.336 10.102 3.041 1 98.38 156 GLU B C 1
ATOM 3754 O O . GLU B 1 156 ? -5.598 11.008 2.646 1 98.38 156 GLU B O 1
ATOM 3759 N N . VAL B 1 157 ? -6.688 9.188 2.254 1 98.06 157 VAL B N 1
ATOM 3760 C CA . VAL B 1 157 ? -6.551 9.164 0.802 1 98.06 157 VAL B CA 1
ATOM 3761 C C . VAL B 1 157 ? -7.797 8.539 0.174 1 98.06 157 VAL B C 1
ATOM 3763 O O . VAL B 1 157 ? -8.195 7.434 0.541 1 98.06 157 VAL B O 1
ATOM 3766 N N . ASP B 1 158 ? -8.461 9.289 -0.712 1 95.44 158 ASP B N 1
ATOM 3767 C CA . ASP B 1 158 ? -9.789 8.922 -1.191 1 95.44 158 ASP B CA 1
ATOM 3768 C C . ASP B 1 158 ? -10.742 8.656 -0.026 1 95.44 158 ASP B C 1
ATOM 3770 O O . ASP B 1 158 ? -10.914 9.516 0.844 1 95.44 158 ASP B O 1
ATOM 3774 N N . ASN B 1 159 ? -11.289 7.5 0.099 1 91.94 159 ASN B N 1
ATOM 3775 C CA . ASN B 1 159 ? -12.234 7.234 1.181 1 91.94 159 ASN B CA 1
ATOM 3776 C C . ASN B 1 159 ? -11.625 6.332 2.248 1 91.94 159 ASN B C 1
ATOM 3778 O O . ASN B 1 159 ? -12.328 5.852 3.141 1 91.94 159 ASN B O 1
ATOM 3782 N N . MET B 1 160 ? -10.352 6.129 2.139 1 97.94 160 MET B N 1
ATOM 3783 C CA . MET B 1 160 ? -9.656 5.312 3.133 1 97.94 160 MET B CA 1
ATOM 3784 C C . MET B 1 160 ? -9.016 6.191 4.207 1 97.94 160 MET B C 1
ATOM 3786 O O . MET B 1 160 ? -8.25 7.102 3.893 1 97.94 160 MET B O 1
ATOM 3790 N N . ARG B 1 161 ? -9.383 5.977 5.434 1 98.81 161 ARG B N 1
ATOM 3791 C CA . ARG B 1 161 ? -8.805 6.625 6.605 1 98.81 161 ARG B CA 1
ATOM 3792 C C . ARG B 1 161 ? -7.98 5.637 7.426 1 98.81 161 ARG B C 1
ATOM 3794 O O . ARG B 1 161 ? -8.43 4.523 7.703 1 98.81 161 ARG B O 1
ATOM 3801 N N . VAL B 1 162 ? -6.793 6.035 7.781 1 98.88 162 VAL B N 1
ATOM 3802 C CA . VAL B 1 162 ? -5.902 5.121 8.492 1 98.88 162 VAL B CA 1
ATOM 3803 C C . VAL B 1 162 ? -5.355 5.801 9.742 1 98.88 162 VAL B C 1
ATOM 3805 O O . VAL B 1 162 ? -4.738 6.863 9.664 1 98.88 162 VAL B O 1
ATOM 3808 N N . PHE B 1 163 ? -5.609 5.203 10.898 1 98.62 163 PHE B N 1
ATOM 3809 C CA . PHE B 1 163 ? -5 5.59 12.164 1 98.62 163 PHE B CA 1
ATOM 3810 C C . PHE B 1 163 ? -3.764 4.75 12.445 1 98.62 163 PHE B C 1
ATOM 3812 O O . PHE B 1 163 ? -3.555 3.709 11.82 1 98.62 163 PHE B O 1
ATOM 3819 N N . PHE B 1 164 ? -2.959 5.195 13.422 1 98 164 PHE B N 1
ATOM 3820 C CA . PHE B 1 164 ? -1.719 4.508 13.758 1 98 164 PHE B CA 1
ATOM 3821 C C . PHE B 1 164 ? -1.623 4.262 15.258 1 98 164 PHE B C 1
ATOM 3823 O O . PHE B 1 164 ? -1.604 5.207 16.047 1 98 164 PHE B O 1
ATOM 3830 N N . LEU B 1 165 ? -1.533 3.059 15.609 1 98 165 LEU B N 1
ATOM 3831 C CA . LEU B 1 165 ? -1.371 2.723 17.016 1 98 165 LEU B CA 1
ATOM 3832 C C . LEU B 1 165 ? 0.032 3.072 17.5 1 98 165 LEU B C 1
ATOM 3834 O O . LEU B 1 165 ? 0.204 3.555 18.625 1 98 165 LEU B O 1
ATOM 3838 N N . THR B 1 166 ? 1.031 2.664 16.672 1 96.25 166 THR B N 1
ATOM 3839 C CA . THR B 1 166 ? 2.414 3.059 16.906 1 96.25 166 THR B CA 1
ATOM 3840 C C . THR B 1 166 ? 2.965 3.855 15.727 1 96.25 166 THR B C 1
ATOM 3842 O O . THR B 1 166 ? 2.502 3.699 14.602 1 96.25 166 THR B O 1
ATOM 3845 N N . ARG B 1 167 ? 3.887 4.691 15.984 1 91.56 167 ARG B N 1
ATOM 3846 C CA . ARG B 1 167 ? 4.398 5.598 14.961 1 91.56 167 ARG B CA 1
ATOM 3847 C C . ARG B 1 167 ? 5.914 5.488 14.844 1 91.56 167 ARG B C 1
ATOM 3849 O O . ARG B 1 167 ? 6.434 4.465 14.398 1 91.56 167 ARG B O 1
ATOM 3856 N N . HIS B 1 168 ? 6.668 6.441 15.367 1 89.81 168 HIS B N 1
ATOM 3857 C CA . HIS B 1 168 ? 8.109 6.547 15.148 1 89.81 168 HIS B CA 1
ATOM 3858 C C . HIS B 1 168 ? 8.875 5.695 16.156 1 89.81 168 HIS B C 1
ATOM 3860 O O . HIS B 1 168 ? 9.602 6.227 17 1 89.81 168 HIS B O 1
ATOM 3866 N N . MET B 1 169 ? 8.844 4.402 16 1 93.88 169 MET B N 1
ATOM 3867 C CA . MET B 1 169 ? 9.633 3.461 16.781 1 93.88 169 MET B CA 1
ATOM 3868 C C . MET B 1 169 ? 10.016 2.244 15.953 1 93.88 169 MET B C 1
ATOM 3870 O O . MET B 1 169 ? 9.469 2.031 14.867 1 93.88 169 MET B O 1
ATOM 3874 N N . SER B 1 170 ? 10.969 1.516 16.484 1 96.31 170 SER B N 1
ATOM 3875 C CA . SER B 1 170 ? 11.406 0.339 15.75 1 96.31 170 SER B CA 1
ATOM 3876 C C . SER B 1 170 ? 10.289 -0.693 15.633 1 96.31 170 SER B C 1
ATOM 3878 O O . SER B 1 170 ? 9.383 -0.723 16.469 1 96.31 170 SER B O 1
ATOM 3880 N N . LEU B 1 171 ? 10.352 -1.568 14.633 1 97.19 171 LEU B N 1
ATOM 3881 C CA . LEU B 1 171 ? 9.352 -2.619 14.469 1 97.19 171 LEU B CA 1
ATOM 3882 C C . LEU B 1 171 ? 9.336 -3.549 15.672 1 97.19 171 LEU B C 1
ATOM 3884 O O . LEU B 1 171 ? 8.266 -3.979 16.109 1 97.19 171 LEU B O 1
ATOM 3888 N N . ARG B 1 172 ? 10.5 -3.867 16.25 1 96.56 172 ARG B N 1
ATOM 3889 C CA . ARG B 1 172 ? 10.594 -4.711 17.438 1 96.56 172 ARG B CA 1
ATOM 3890 C C . ARG B 1 172 ? 9.852 -4.082 18.609 1 96.56 172 ARG B C 1
ATOM 3892 O O . ARG B 1 172 ? 9.062 -4.754 19.281 1 96.56 172 ARG B O 1
ATOM 3899 N N . LYS B 1 173 ? 10.141 -2.859 18.797 1 96.88 173 LYS B N 1
ATOM 3900 C CA . LYS B 1 173 ? 9.5 -2.152 19.891 1 96.88 173 LYS B CA 1
ATOM 3901 C C . LYS B 1 173 ? 8 -2.006 19.656 1 96.88 173 LYS B C 1
ATOM 3903 O O . LYS B 1 173 ? 7.207 -2.018 20.594 1 96.88 173 LYS B O 1
ATOM 3908 N N . ALA B 1 174 ? 7.605 -1.82 18.406 1 97.5 174 ALA B N 1
ATOM 3909 C CA . ALA B 1 174 ? 6.184 -1.759 18.078 1 97.5 174 ALA B CA 1
ATOM 3910 C C . ALA B 1 174 ? 5.469 -3.043 18.484 1 97.5 174 ALA B C 1
ATOM 3912 O O . ALA B 1 174 ? 4.363 -2.998 19.031 1 97.5 174 ALA B O 1
ATOM 3913 N N . CYS B 1 175 ? 6.09 -4.211 18.203 1 97.25 175 CYS B N 1
ATOM 3914 C CA . CYS B 1 175 ? 5.5 -5.48 18.609 1 97.25 175 CYS B CA 1
ATOM 3915 C C . CYS B 1 175 ? 5.262 -5.512 20.109 1 97.25 175 CYS B C 1
ATOM 3917 O O . CYS B 1 175 ? 4.23 -6.008 20.578 1 97.25 175 CYS B O 1
ATOM 3919 N N . ASP B 1 176 ? 6.219 -4.941 20.891 1 97.12 176 ASP B N 1
ATOM 3920 C CA . ASP B 1 176 ? 6.105 -4.898 22.344 1 97.12 176 ASP B CA 1
ATOM 3921 C C . ASP B 1 176 ? 4.996 -3.939 22.781 1 97.12 176 ASP B C 1
ATOM 3923 O O . ASP B 1 176 ? 4.336 -4.168 23.797 1 97.12 176 ASP B O 1
ATOM 3927 N N . ALA B 1 177 ? 4.789 -2.904 22.031 1 97.75 177 ALA B N 1
ATOM 3928 C CA . ALA B 1 177 ? 3.887 -1.821 22.422 1 97.75 177 ALA B CA 1
ATOM 3929 C C . ALA B 1 177 ? 2.436 -2.18 22.109 1 97.75 177 ALA B C 1
ATOM 3931 O O . ALA B 1 177 ? 1.513 -1.513 22.594 1 97.75 177 ALA B O 1
ATOM 3932 N N . ILE B 1 178 ? 2.225 -3.16 21.297 1 98.19 178 ILE B N 1
ATOM 3933 C CA . ILE B 1 178 ? 0.877 -3.576 20.922 1 98.19 178 ILE B CA 1
ATOM 3934 C C . ILE B 1 178 ? 0.315 -4.523 21.984 1 98.19 178 ILE B C 1
ATOM 3936 O O . ILE B 1 178 ? 0.5 -5.742 21.891 1 98.19 178 ILE B O 1
ATOM 3940 N N . THR B 1 179 ? -0.335 -3.961 22.938 1 98.5 179 THR B N 1
ATOM 3941 C CA . THR B 1 179 ? -0.958 -4.688 24.047 1 98.5 179 THR B CA 1
ATOM 3942 C C . THR B 1 179 ? -2.479 -4.578 23.969 1 98.5 179 THR B C 1
ATOM 3944 O O . THR B 1 179 ? -3.012 -3.713 23.266 1 98.5 179 THR B O 1
ATOM 3947 N N . LYS B 1 180 ? -3.143 -5.469 24.703 1 98.69 180 LYS B N 1
ATOM 3948 C CA . LYS B 1 180 ? -4.602 -5.441 24.734 1 98.69 180 LYS B CA 1
ATOM 3949 C C . LYS B 1 180 ? -5.113 -4.078 25.188 1 98.69 180 LYS B C 1
ATOM 3951 O O . LYS B 1 180 ? -6.008 -3.508 24.562 1 98.69 180 LYS B O 1
ATOM 3956 N N . GLU B 1 181 ? -4.516 -3.543 26.219 1 98.62 181 GLU B N 1
ATOM 3957 C CA . GLU B 1 181 ? -4.93 -2.266 26.781 1 98.62 181 GLU B CA 1
ATOM 3958 C C . GLU B 1 181 ? -4.762 -1.13 25.781 1 98.62 181 GLU B C 1
ATOM 3960 O O . GLU B 1 181 ? -5.652 -0.291 25.625 1 98.62 181 GLU B O 1
ATOM 3965 N N . ARG B 1 182 ? -3.695 -1.102 25.125 1 98.38 182 ARG B N 1
ATOM 3966 C CA . ARG B 1 182 ? -3.404 -0.026 24.172 1 98.38 182 ARG B CA 1
ATOM 3967 C C . ARG B 1 182 ? -4.316 -0.104 22.953 1 98.38 182 ARG B C 1
ATOM 3969 O O . ARG B 1 182 ? -4.801 0.919 22.469 1 98.38 182 ARG B O 1
ATOM 3976 N N . VAL B 1 183 ? -4.5 -1.307 22.406 1 98.81 183 VAL B N 1
ATOM 3977 C CA . VAL B 1 183 ? -5.387 -1.486 21.266 1 98.81 183 VAL B CA 1
ATOM 3978 C C . VAL B 1 183 ? -6.793 -1.01 21.609 1 98.81 183 VAL B C 1
ATOM 3980 O O . VAL B 1 183 ? -7.418 -0.275 20.844 1 98.81 183 VAL B O 1
ATOM 3983 N N . LEU B 1 184 ? -7.254 -1.412 22.781 1 98.81 184 LEU B N 1
ATOM 3984 C CA . LEU B 1 184 ? -8.578 -1 23.234 1 98.81 184 LEU B CA 1
ATOM 3985 C C . LEU B 1 184 ? -8.664 0.518 23.359 1 98.81 184 LEU B C 1
ATOM 3987 O O . LEU B 1 184 ? -9.617 1.13 22.875 1 98.81 184 LEU B O 1
ATOM 3991 N N . GLU B 1 185 ? -7.695 1.069 23.953 1 98.19 185 GLU B N 1
ATOM 3992 C CA . GLU B 1 185 ? -7.645 2.52 24.125 1 98.19 185 GLU B CA 1
ATOM 3993 C C . GLU B 1 185 ? -7.719 3.229 22.766 1 98.19 185 GLU B C 1
ATOM 3995 O O . GLU B 1 185 ? -8.461 4.195 22.609 1 98.19 185 GLU B O 1
ATOM 4000 N N . TYR B 1 186 ? -7.012 2.77 21.797 1 98.38 186 TYR B N 1
ATOM 4001 C CA . TYR B 1 186 ? -6.961 3.434 20.5 1 98.38 186 TYR B CA 1
ATOM 4002 C C . TYR B 1 186 ? -8.25 3.219 19.719 1 98.38 186 TYR B C 1
ATOM 4004 O O . TYR B 1 186 ? -8.672 4.086 18.953 1 98.38 186 TYR B O 1
ATOM 4012 N N . ILE B 1 187 ? -8.844 2.049 19.891 1 98.75 187 ILE B N 1
ATOM 4013 C CA . ILE B 1 187 ? -10.164 1.863 19.297 1 98.75 187 ILE B CA 1
ATOM 4014 C C . ILE B 1 187 ? -11.117 2.938 19.797 1 98.75 187 ILE B C 1
ATOM 4016 O O . ILE B 1 187 ? -11.852 3.553 19.016 1 98.75 187 ILE B O 1
ATOM 4020 N N . GLU B 1 188 ? -11.062 3.172 21.062 1 98.19 188 GLU B N 1
ATOM 4021 C CA . GLU B 1 188 ? -11.914 4.184 21.688 1 98.19 188 GLU B CA 1
ATOM 4022 C C . GLU B 1 188 ? -11.586 5.578 21.156 1 98.19 188 GLU B C 1
ATOM 4024 O O . GLU B 1 188 ? -12.484 6.312 20.734 1 98.19 188 GLU B O 1
ATOM 4029 N N . ARG B 1 189 ? -10.352 5.949 21.188 1 96.62 189 ARG B N 1
ATOM 4030 C CA . ARG B 1 189 ? -9.898 7.266 20.734 1 96.62 189 ARG B CA 1
ATOM 4031 C C . ARG B 1 189 ? -10.234 7.496 19.266 1 96.62 189 ARG B C 1
ATOM 4033 O O . ARG B 1 189 ? -10.695 8.578 18.891 1 96.62 189 ARG B O 1
ATOM 4040 N N . CYS B 1 190 ? -9.969 6.469 18.438 1 98 190 CYS B N 1
ATOM 4041 C CA . CYS B 1 190 ? -10.219 6.578 17 1 98 190 CYS B CA 1
ATOM 4042 C C . CYS B 1 190 ? -11.711 6.738 16.719 1 98 190 CYS B C 1
ATOM 4044 O O . CYS B 1 190 ? -12.102 7.523 15.859 1 98 190 CYS B O 1
ATOM 4046 N N . THR B 1 191 ? -12.469 5.984 17.438 1 97.81 191 THR B N 1
ATOM 4047 C CA . THR B 1 191 ? -13.914 6.082 17.266 1 97.81 191 THR B CA 1
ATOM 4048 C C . THR B 1 191 ? -14.414 7.48 17.609 1 97.81 191 THR B C 1
ATOM 4050 O O . THR B 1 191 ? -15.227 8.055 16.891 1 97.81 191 THR B O 1
ATOM 4053 N N . LYS B 1 192 ? -13.961 7.992 18.719 1 95.5 192 LYS B N 1
ATOM 4054 C CA . LYS B 1 192 ? -14.312 9.352 19.125 1 95.5 192 LYS B CA 1
ATOM 4055 C C . LYS B 1 192 ? -13.891 10.367 18.062 1 95.5 192 LYS B C 1
ATOM 4057 O O . LYS B 1 192 ? -14.648 11.281 17.734 1 95.5 192 LYS B O 1
ATOM 4062 N N . ALA B 1 193 ? -12.719 10.211 17.531 1 95.5 193 ALA B N 1
ATOM 4063 C CA . ALA B 1 193 ? -12.203 11.102 16.5 1 95.5 193 ALA B CA 1
ATOM 4064 C C . ALA B 1 193 ? -13.062 11.039 15.242 1 95.5 193 ALA B C 1
ATOM 4066 O O . ALA B 1 193 ? -13.367 12.07 14.641 1 95.5 193 ALA B O 1
ATOM 4067 N N . LEU B 1 194 ? -13.422 9.812 14.828 1 97 194 LEU B N 1
ATOM 4068 C CA . LEU B 1 194 ? -14.273 9.641 13.656 1 97 194 LEU B CA 1
ATOM 4069 C C . LEU B 1 194 ? -15.609 10.344 13.844 1 97 194 LEU B C 1
ATOM 4071 O O . LEU B 1 194 ? -16.094 11.008 12.93 1 97 194 LEU B O 1
ATOM 4075 N N . LYS B 1 195 ? -16.141 10.195 15.023 1 95.56 195 LYS B N 1
ATOM 4076 C CA . LYS B 1 195 ? -17.391 10.875 15.328 1 95.56 195 LYS B CA 1
ATOM 4077 C C . LYS B 1 195 ? -17.234 12.391 15.211 1 95.56 195 LYS B C 1
ATOM 4079 O O . LYS B 1 195 ? -18.109 13.062 14.656 1 95.56 195 LYS B O 1
ATOM 4084 N N . GLN B 1 196 ? -16.172 12.898 15.734 1 93.44 196 GLN B N 1
ATOM 4085 C CA . GLN B 1 196 ? -15.906 14.328 15.656 1 93.44 196 GLN B CA 1
ATOM 4086 C C . GLN B 1 196 ? -15.805 14.789 14.203 1 93.44 196 GLN B C 1
ATOM 4088 O O . GLN B 1 196 ? -16.219 15.906 13.867 1 93.44 196 GLN B O 1
ATOM 4093 N N . LEU B 1 197 ? -15.297 13.945 13.328 1 95.5 197 LEU B N 1
ATOM 4094 C CA . LEU B 1 197 ? -15.164 14.258 11.914 1 95.5 197 LEU B CA 1
ATOM 4095 C C . LEU B 1 197 ? -16.5 14.133 11.195 1 95.5 197 LEU B C 1
ATOM 4097 O O . LEU B 1 197 ? -16.625 14.523 10.031 1 95.5 197 LEU B O 1
ATOM 4101 N N . GLY B 1 198 ? -17.469 13.57 11.867 1 95.5 198 GLY B N 1
ATOM 4102 C CA . GLY B 1 198 ? -18.766 13.32 11.25 1 95.5 198 GLY B CA 1
ATOM 4103 C C . GLY B 1 198 ? -18.812 12.016 10.477 1 95.5 198 GLY B C 1
ATOM 4104 O O . GLY B 1 198 ? -19.641 11.859 9.562 1 95.5 198 GLY B O 1
ATOM 4105 N N . VAL B 1 199 ? -17.922 11.133 10.75 1 96.25 199 VAL B N 1
ATOM 4106 C CA . VAL B 1 199 ? -17.844 9.852 10.055 1 96.25 199 VAL B CA 1
ATOM 4107 C C . VAL B 1 199 ? -18.406 8.742 10.945 1 96.25 199 VAL B C 1
ATOM 4109 O O . VAL B 1 199 ? -18.016 8.617 12.109 1 96.25 199 VAL B O 1
ATOM 4112 N N . THR B 1 200 ? -19.359 8.047 10.461 1 95.06 200 THR B N 1
ATOM 4113 C CA . THR B 1 200 ? -19.953 6.918 11.18 1 95.06 200 THR B CA 1
ATOM 4114 C C . THR B 1 200 ? -19.844 5.637 10.359 1 95.06 200 THR B C 1
ATOM 4116 O O . THR B 1 200 ? -20 5.66 9.133 1 95.06 200 THR B O 1
ATOM 4119 N N . GLY B 1 201 ? -19.562 4.578 10.977 1 96.75 201 GLY B N 1
ATOM 4120 C CA . GLY B 1 201 ? -19.438 3.287 10.312 1 96.75 201 GLY B CA 1
ATOM 4121 C C . GLY B 1 201 ? -18.469 2.346 11.008 1 96.75 201 GLY B C 1
ATOM 4122 O O . GLY B 1 201 ? -17.984 2.643 12.094 1 96.75 201 GLY B O 1
ATOM 4123 N N . LYS B 1 202 ? -18.234 1.134 10.43 1 98.25 202 LYS B N 1
ATOM 4124 C CA . LYS B 1 202 ? -17.422 0.065 11 1 98.25 202 LYS B CA 1
ATOM 4125 C C . LYS B 1 202 ? -15.93 0.344 10.805 1 98.25 202 LYS B C 1
ATOM 4127 O O . LYS B 1 202 ? -15.492 0.695 9.703 1 98.25 202 LYS B O 1
ATOM 4132 N N . MET B 1 203 ? -15.141 0.353 11.867 1 98.75 203 MET B N 1
ATOM 4133 C CA . MET B 1 203 ? -13.688 0.455 11.812 1 98.75 203 MET B CA 1
ATOM 4134 C C . MET B 1 203 ? -13.047 -0.927 11.844 1 98.75 203 MET B C 1
ATOM 4136 O O . MET B 1 203 ? -13.547 -1.837 12.508 1 98.75 203 MET B O 1
ATOM 4140 N N . ALA B 1 204 ? -11.984 -1.141 11.133 1 98.88 204 ALA B N 1
ATOM 4141 C CA . ALA B 1 204 ? -11.242 -2.396 11.156 1 98.88 204 ALA B CA 1
ATOM 4142 C C . ALA B 1 204 ? -9.891 -2.217 11.852 1 98.88 204 ALA B C 1
ATOM 4144 O O . ALA B 1 204 ? -9.258 -1.168 11.727 1 98.88 204 ALA B O 1
ATOM 4145 N N . VAL B 1 205 ? -9.484 -3.191 12.602 1 98.94 205 VAL B N 1
ATOM 4146 C CA . VAL B 1 205 ? -8.125 -3.268 13.141 1 98.94 205 VAL B CA 1
ATOM 4147 C C . VAL B 1 205 ? -7.281 -4.207 12.281 1 98.94 205 VAL B C 1
ATOM 4149 O O . VAL B 1 205 ? -7.668 -5.352 12.039 1 98.94 205 VAL B O 1
ATOM 4152 N N . ALA B 1 206 ? -6.168 -3.699 11.789 1 98.81 206 ALA B N 1
ATOM 4153 C CA . ALA B 1 206 ? -5.277 -4.512 10.961 1 98.81 206 ALA B CA 1
ATOM 4154 C C . ALA B 1 206 ? -4.59 -5.594 11.789 1 98.81 206 ALA B C 1
ATOM 4156 O O . ALA B 1 206 ? -4.379 -5.422 12.992 1 98.81 206 ALA B O 1
ATOM 4157 N N . GLY B 1 207 ? -4.266 -6.691 11.148 1 98.44 207 GLY B N 1
ATOM 4158 C CA . GLY B 1 207 ? -3.428 -7.688 11.797 1 98.44 207 GLY B CA 1
ATOM 4159 C C . GLY B 1 207 ? -1.97 -7.277 11.875 1 98.44 207 GLY B C 1
ATOM 4160 O O . GLY B 1 207 ? -1.485 -6.52 11.031 1 98.44 207 GLY B O 1
ATOM 4161 N N . LEU B 1 208 ? -1.318 -7.773 12.906 1 98.38 208 LEU B N 1
ATOM 4162 C CA . LEU B 1 208 ? 0.101 -7.496 13.102 1 98.38 208 LEU B CA 1
ATOM 4163 C C . LEU B 1 208 ? 0.957 -8.438 12.258 1 98.38 208 LEU B C 1
ATOM 4165 O O . LEU B 1 208 ? 1.824 -7.98 11.508 1 98.38 208 LEU B O 1
ATOM 4169 N N . ASN B 1 209 ? 0.698 -9.734 12.414 1 97.69 209 ASN B N 1
ATOM 4170 C CA . ASN B 1 209 ? 1.468 -10.773 11.742 1 97.69 209 ASN B CA 1
ATOM 4171 C C . ASN B 1 209 ? 0.807 -11.211 10.438 1 97.69 209 ASN B C 1
ATOM 4173 O O . ASN B 1 209 ? -0.386 -10.977 10.234 1 97.69 209 ASN B O 1
ATOM 4177 N N . PRO B 1 210 ? 1.627 -11.781 9.516 1 94.88 210 PRO B N 1
ATOM 4178 C CA . PRO B 1 210 ? 1.009 -12.367 8.328 1 94.88 210 PRO B CA 1
ATOM 4179 C C . PRO B 1 210 ? -0.217 -13.219 8.648 1 94.88 210 PRO B C 1
ATOM 4181 O O . PRO B 1 210 ? -0.207 -13.969 9.625 1 94.88 210 PRO B O 1
ATOM 4184 N N . HIS B 1 211 ? -1.256 -13.016 7.871 1 92.62 211 HIS B N 1
ATOM 4185 C CA . HIS B 1 211 ? -2.488 -13.773 8.055 1 92.62 211 HIS B CA 1
ATOM 4186 C C . HIS B 1 211 ? -3.045 -13.586 9.461 1 92.62 211 HIS B C 1
ATOM 4188 O O . HIS B 1 211 ? -3.6 -14.523 10.039 1 92.62 211 HIS B O 1
ATOM 4194 N N . SER B 1 212 ? -2.725 -12.492 10.109 1 92.31 212 SER B N 1
ATOM 4195 C CA . SER B 1 212 ? -3.15 -12.156 11.461 1 92.31 212 SER B CA 1
ATOM 4196 C C . SER B 1 212 ? -2.723 -13.227 12.453 1 92.31 212 SER B C 1
ATOM 4198 O O . SER B 1 212 ? -3.506 -13.633 13.32 1 92.31 212 SER B O 1
ATOM 4200 N N . GLY B 1 213 ? -1.622 -13.703 12.219 1 87.94 213 GLY B N 1
ATOM 4201 C CA . GLY B 1 213 ? -1.029 -14.648 13.148 1 87.94 213 GLY B CA 1
ATOM 4202 C C . GLY B 1 213 ? -1.391 -16.094 12.852 1 87.94 213 GLY B C 1
ATOM 4203 O O . GLY B 1 213 ? -0.761 -17.016 13.367 1 87.94 213 GLY B O 1
ATOM 4204 N N . GLU B 1 214 ? -2.381 -16.344 12.008 1 86.5 214 GLU B N 1
ATOM 4205 C CA . GLU B 1 214 ? -2.824 -17.688 11.656 1 86.5 214 GLU B CA 1
ATOM 4206 C C . GLU B 1 214 ? -2.992 -18.562 12.891 1 86.5 214 GLU B C 1
ATOM 4208 O O . GLU B 1 214 ? -2.416 -19.641 12.977 1 86.5 214 GLU B O 1
ATOM 4213 N N . HIS B 1 215 ? -3.723 -18.047 13.844 1 84.56 215 HIS B N 1
ATOM 4214 C CA . HIS B 1 215 ? -4.082 -18.719 15.086 1 84.56 215 HIS B CA 1
ATOM 4215 C C . HIS B 1 215 ? -2.84 -19.141 15.867 1 84.56 215 HIS B C 1
ATOM 4217 O O . HIS B 1 215 ? -2.779 -20.25 16.406 1 84.56 215 HIS B O 1
ATOM 4223 N N . GLY B 1 216 ? -1.836 -18.297 15.82 1 84.75 216 GLY B N 1
ATOM 4224 C CA . GLY B 1 216 ? -0.658 -18.531 16.641 1 84.75 216 GLY B CA 1
ATOM 4225 C C . GLY B 1 216 ? 0.516 -19.094 15.867 1 84.75 216 GLY B C 1
ATOM 4226 O O . GLY B 1 216 ? 1.654 -19.062 16.344 1 84.75 216 GLY B O 1
ATOM 4227 N N . LEU B 1 217 ? 0.378 -19.531 14.664 1 84.19 217 LEU B N 1
ATOM 4228 C CA . LEU B 1 217 ? 1.418 -20.156 13.844 1 84.19 217 LEU B CA 1
ATOM 4229 C C . LEU B 1 217 ? 2.463 -19.125 13.43 1 84.19 217 LEU B C 1
ATOM 4231 O O . LEU B 1 217 ? 3.652 -19.438 13.336 1 84.19 217 LEU B O 1
ATOM 4235 N N . PHE B 1 218 ? 2.02 -17.906 13.195 1 88.25 218 PHE B N 1
ATOM 4236 C CA . PHE B 1 218 ? 2.922 -16.844 12.742 1 88.25 218 PHE B CA 1
ATOM 4237 C C . PHE B 1 218 ? 3.07 -15.773 13.812 1 88.25 218 PHE B C 1
ATOM 4239 O O . PHE B 1 218 ? 3.32 -14.609 13.492 1 88.25 218 PHE B O 1
ATOM 4246 N N . GLY B 1 219 ? 2.875 -16.094 15.062 1 89.88 219 GLY B N 1
ATOM 4247 C CA . GLY B 1 219 ? 2.955 -15.156 16.172 1 89.88 219 GLY B CA 1
ATOM 4248 C C . GLY B 1 219 ? 1.712 -15.156 17.031 1 89.88 219 GLY B C 1
ATOM 4249 O O . GLY B 1 219 ? 0.625 -15.508 16.578 1 89.88 219 GLY B O 1
ATOM 4250 N N . ASN B 1 220 ? 1.9 -14.695 18.172 1 93.81 220 ASN B N 1
ATOM 4251 C CA . ASN B 1 220 ? 0.819 -14.859 19.141 1 93.81 220 ASN B CA 1
ATOM 4252 C C . ASN B 1 220 ? 0.223 -13.508 19.531 1 93.81 220 ASN B C 1
ATOM 4254 O O . ASN B 1 220 ? -0.743 -13.453 20.297 1 93.81 220 ASN B O 1
ATOM 4258 N N . GLU B 1 221 ? 0.687 -12.445 19.062 1 96.81 221 GLU B N 1
ATOM 4259 C CA . GLU B 1 221 ? 0.189 -11.133 19.453 1 96.81 221 GLU B CA 1
ATOM 4260 C C . GLU B 1 221 ? -1.297 -10.992 19.141 1 96.81 221 GLU B C 1
ATOM 4262 O O . GLU B 1 221 ? -2.041 -10.367 19.906 1 96.81 221 GLU B O 1
ATOM 4267 N N . GLU B 1 222 ? -1.701 -11.57 18 1 97.69 222 GLU B N 1
ATOM 4268 C CA . GLU B 1 222 ? -3.111 -11.516 17.625 1 97.69 222 GLU B CA 1
ATOM 4269 C C . GLU B 1 222 ? -3.986 -12.211 18.656 1 97.69 222 GLU B C 1
ATOM 4271 O O . GLU B 1 222 ? -5.012 -11.672 19.078 1 97.69 222 GLU B O 1
ATOM 4276 N N . VAL B 1 223 ? -3.564 -13.367 19.062 1 96.38 223 VAL B N 1
ATOM 4277 C CA . VAL B 1 223 ? -4.363 -14.203 19.953 1 96.38 223 VAL B CA 1
ATOM 4278 C C . VAL B 1 223 ? -4.336 -13.633 21.375 1 96.38 223 VAL B C 1
ATOM 4280 O O . VAL B 1 223 ? -5.355 -13.633 22.062 1 96.38 223 VAL B O 1
ATOM 4283 N N . LYS B 1 224 ? -3.25 -13.109 21.812 1 97.06 224 LYS B N 1
ATOM 4284 C CA . LYS B 1 224 ? -3.047 -12.719 23.203 1 97.06 224 LYS B CA 1
ATOM 4285 C C . LYS B 1 224 ? -3.5 -11.281 23.453 1 97.06 224 LYS B C 1
ATOM 4287 O O . LYS B 1 224 ? -3.934 -10.945 24.562 1 97.06 224 LYS B O 1
ATOM 4292 N N . GLU B 1 225 ? -3.348 -10.43 22.438 1 98.25 225 GLU B N 1
ATOM 4293 C CA . GLU B 1 225 ? -3.506 -9 22.703 1 98.25 225 GLU B CA 1
ATOM 4294 C C . GLU B 1 225 ? -4.586 -8.398 21.797 1 98.25 225 GLU B C 1
ATOM 4296 O O . GLU B 1 225 ? -5.566 -7.84 22.297 1 98.25 225 GLU B O 1
ATOM 4301 N N . ILE B 1 226 ? -4.523 -8.578 20.531 1 98.69 226 ILE B N 1
ATOM 4302 C CA . ILE B 1 226 ? -5.289 -7.805 19.562 1 98.69 226 ILE B CA 1
ATOM 4303 C C . ILE B 1 226 ? -6.742 -8.281 19.547 1 98.69 226 ILE B C 1
ATOM 4305 O O . ILE B 1 226 ? -7.668 -7.484 19.703 1 98.69 226 ILE B O 1
ATOM 4309 N N . THR B 1 227 ? -6.934 -9.609 19.375 1 98.62 227 THR B N 1
ATOM 4310 C CA . THR B 1 227 ? -8.281 -10.164 19.297 1 98.62 227 THR B CA 1
ATOM 4311 C C . THR B 1 227 ? -9.055 -9.883 20.594 1 98.62 227 THR B C 1
ATOM 4313 O O . THR B 1 227 ? -10.188 -9.398 20.547 1 98.62 227 THR B O 1
ATOM 4316 N N . PRO B 1 228 ? -8.445 -10.148 21.75 1 98.62 228 PRO B N 1
ATOM 4317 C CA . PRO B 1 228 ? -9.156 -9.852 22.984 1 98.62 228 PRO B CA 1
ATOM 4318 C C . PRO B 1 228 ? -9.547 -8.375 23.109 1 98.62 228 PRO B C 1
ATOM 4320 O O . PRO B 1 228 ? -10.609 -8.055 23.625 1 98.62 228 PRO B O 1
ATOM 4323 N N . ALA B 1 229 ? -8.719 -7.441 22.703 1 98.88 229 ALA B N 1
ATOM 4324 C CA . ALA B 1 229 ? -9.023 -6.012 22.734 1 98.88 229 ALA B CA 1
ATOM 4325 C C . ALA B 1 229 ? -10.234 -5.691 21.875 1 98.88 229 ALA B C 1
ATOM 4327 O O . ALA B 1 229 ? -11.117 -4.938 22.281 1 98.88 229 ALA B O 1
ATOM 4328 N N . ILE B 1 230 ? -10.312 -6.242 20.688 1 98.81 230 ILE B N 1
ATOM 4329 C CA . ILE B 1 230 ? -11.398 -6.008 19.734 1 98.81 230 ILE B CA 1
ATOM 4330 C C . ILE B 1 230 ? -12.711 -6.547 20.312 1 98.81 230 ILE B C 1
ATOM 4332 O O . ILE B 1 230 ? -13.742 -5.875 20.266 1 98.81 230 ILE B O 1
ATOM 4336 N N . GLU B 1 231 ? -12.602 -7.758 20.828 1 98.75 231 GLU B N 1
ATOM 4337 C CA . GLU B 1 231 ? -13.781 -8.367 21.438 1 98.75 231 GLU B CA 1
ATOM 4338 C C . GLU B 1 231 ? -14.312 -7.52 22.594 1 98.75 231 GLU B C 1
ATOM 4340 O O . GLU B 1 231 ? -15.523 -7.324 22.719 1 98.75 231 GLU B O 1
ATOM 4345 N N . GLU B 1 232 ? -13.406 -7.105 23.422 1 98.81 232 GLU B N 1
ATOM 4346 C CA . GLU B 1 232 ? -13.805 -6.234 24.531 1 98.81 232 GLU B CA 1
ATOM 4347 C C . GLU B 1 232 ? -14.445 -4.949 24.016 1 98.81 232 GLU B C 1
ATOM 4349 O O . GLU B 1 232 ? -15.461 -4.492 24.547 1 98.81 232 GLU B O 1
ATOM 4354 N N . ALA B 1 233 ? -13.875 -4.316 23 1 98.81 233 ALA B N 1
ATOM 4355 C CA . ALA B 1 233 ? -14.438 -3.113 22.391 1 98.81 233 ALA B CA 1
ATOM 4356 C C . ALA B 1 233 ? -15.844 -3.365 21.875 1 98.81 233 ALA B C 1
ATOM 4358 O O . ALA B 1 233 ? -16.734 -2.535 22.047 1 98.81 233 ALA B O 1
ATOM 4359 N N . GLN B 1 234 ? -16 -4.512 21.234 1 98.75 234 GLN B N 1
ATOM 4360 C CA . GLN B 1 234 ? -17.312 -4.879 20.719 1 98.75 234 GLN B CA 1
ATOM 4361 C C . GLN B 1 234 ? -18.328 -5.012 21.859 1 98.75 234 GLN B C 1
ATOM 4363 O O . GLN B 1 234 ? -19.453 -4.543 21.75 1 98.75 234 GLN B O 1
ATOM 4368 N N . LYS B 1 235 ? -17.906 -5.617 22.922 1 98.56 235 LYS B N 1
ATOM 4369 C CA . LYS B 1 235 ? -18.781 -5.758 24.078 1 98.56 235 LYS B CA 1
ATOM 4370 C C . LYS B 1 235 ? -19.172 -4.395 24.641 1 98.56 235 LYS B C 1
ATOM 4372 O O . LYS B 1 235 ? -20.281 -4.23 25.156 1 98.56 235 LYS B O 1
ATOM 4377 N N . LEU B 1 236 ? -18.312 -3.477 24.547 1 98.38 236 LEU B N 1
ATOM 4378 C CA . LEU B 1 236 ? -18.547 -2.127 25.047 1 98.38 236 LEU B CA 1
ATOM 4379 C C . LEU B 1 236 ? -19.391 -1.323 24.062 1 98.38 236 LEU B C 1
ATOM 4381 O O . LEU B 1 236 ? -19.75 -0.178 24.344 1 98.38 236 LEU B O 1
ATOM 4385 N N . GLY B 1 237 ? -19.625 -1.856 22.828 1 98.25 237 GLY B N 1
ATOM 4386 C CA . GLY B 1 237 ? -20.578 -1.248 21.922 1 98.25 237 GLY B CA 1
ATOM 4387 C C . GLY B 1 237 ? -19.906 -0.572 20.734 1 98.25 237 GLY B C 1
ATOM 4388 O O . GLY B 1 237 ? -20.578 0.048 19.906 1 98.25 237 GLY B O 1
ATOM 4389 N N . TYR B 1 238 ? -18.625 -0.665 20.609 1 98.5 238 TYR B N 1
ATOM 4390 C CA . TYR B 1 238 ? -17.938 -0.076 19.484 1 98.5 238 TYR B CA 1
ATOM 4391 C C . TYR B 1 238 ? -18.141 -0.907 18.219 1 98.5 238 TYR B C 1
ATOM 4393 O O . TYR B 1 238 ? -18.141 -2.139 18.266 1 98.5 238 TYR B O 1
ATOM 4401 N N . ASP B 1 239 ? -18.422 -0.242 17.141 1 98.56 239 ASP B N 1
ATOM 4402 C CA . ASP B 1 239 ? -18.547 -0.914 15.844 1 98.56 239 ASP B CA 1
ATOM 4403 C C . ASP B 1 239 ? -17.172 -1.151 15.219 1 98.56 239 ASP B C 1
ATOM 4405 O O . ASP B 1 239 ? -16.734 -0.374 14.367 1 98.56 239 ASP B O 1
ATOM 4409 N N . VAL B 1 240 ? -16.562 -2.141 15.664 1 98.81 240 VAL B N 1
ATOM 4410 C CA . VAL B 1 240 ? -15.188 -2.445 15.273 1 98.81 240 VAL B CA 1
ATOM 4411 C C . VAL B 1 240 ? -15.055 -3.932 14.953 1 98.81 240 VAL B C 1
ATOM 4413 O O . VAL B 1 240 ? -15.758 -4.762 15.531 1 98.81 240 VAL B O 1
ATOM 4416 N N . VAL B 1 241 ? -14.227 -4.293 13.93 1 98.75 241 VAL B N 1
ATOM 4417 C CA . VAL B 1 241 ? -13.984 -5.684 13.555 1 98.75 241 VAL B CA 1
ATOM 4418 C C . VAL B 1 241 ? -12.484 -5.926 13.414 1 98.75 241 VAL B C 1
ATOM 4420 O O . VAL B 1 241 ? -11.703 -4.98 13.312 1 98.75 241 VAL B O 1
ATOM 4423 N N . GLY B 1 242 ? -12.125 -7.234 13.352 1 98.19 242 GLY B N 1
ATOM 4424 C CA . GLY B 1 242 ? -10.75 -7.641 13.117 1 98.19 242 GLY B CA 1
ATOM 4425 C C . GLY B 1 242 ? -10.266 -8.703 14.086 1 98.19 242 GLY B C 1
ATOM 4426 O O . GLY B 1 242 ? -11.062 -9.312 14.797 1 98.19 242 GLY B O 1
ATOM 4427 N N . PRO B 1 243 ? -9 -8.867 14.234 1 98.38 243 PRO B N 1
ATOM 4428 C CA . PRO B 1 243 ? -8.039 -8.32 13.273 1 98.38 243 PRO B CA 1
ATOM 4429 C C . PRO B 1 243 ? -8.25 -8.852 11.852 1 98.38 243 PRO B C 1
ATOM 4431 O O . PRO B 1 243 ? -8.641 -10.008 11.672 1 98.38 243 PRO B O 1
ATOM 4434 N N . ILE B 1 244 ? -8.109 -7.98 10.891 1 98.19 244 ILE B N 1
ATOM 4435 C CA . ILE B 1 244 ? -8.172 -8.336 9.477 1 98.19 244 ILE B CA 1
ATOM 4436 C C . ILE B 1 244 ? -6.762 -8.328 8.883 1 98.19 244 ILE B C 1
ATOM 4438 O O . ILE B 1 244 ? -5.969 -7.426 9.172 1 98.19 244 ILE B O 1
ATOM 4442 N N . GLY B 1 245 ? -6.418 -9.336 8.102 1 97.5 245 GLY B N 1
ATOM 4443 C CA . GLY B 1 245 ? -5.098 -9.406 7.504 1 97.5 245 GLY B CA 1
ATOM 4444 C C . GLY B 1 245 ? -4.664 -8.109 6.855 1 97.5 245 GLY B C 1
ATOM 4445 O O . GLY B 1 245 ? -5.438 -7.488 6.121 1 97.5 245 GLY B O 1
ATOM 4446 N N . ALA B 1 246 ? -3.391 -7.703 7.113 1 97.56 246 ALA B N 1
ATOM 4447 C CA . ALA B 1 246 ? -2.893 -6.41 6.652 1 97.56 246 ALA B CA 1
ATOM 4448 C C . ALA B 1 246 ? -2.771 -6.379 5.133 1 97.56 246 ALA B C 1
ATOM 4450 O O . ALA B 1 246 ? -2.791 -5.305 4.523 1 97.56 246 ALA B O 1
ATOM 4451 N N . ASP B 1 247 ? -2.662 -7.484 4.539 1 95.56 247 ASP B N 1
ATOM 4452 C CA . ASP B 1 247 ? -2.527 -7.551 3.086 1 95.56 247 ASP B CA 1
ATOM 4453 C C . ASP B 1 247 ? -3.84 -7.188 2.396 1 95.56 247 ASP B C 1
ATOM 4455 O O . ASP B 1 247 ? -3.846 -6.801 1.226 1 95.56 247 ASP B O 1
ATOM 4459 N N . SER B 1 248 ? -4.953 -7.312 3.123 1 96.5 248 SER B N 1
ATOM 4460 C CA . SER B 1 248 ? -6.219 -7.129 2.424 1 96.5 248 SER B CA 1
ATOM 4461 C C . SER B 1 248 ? -7.02 -5.977 3.021 1 96.5 248 SER B C 1
ATOM 4463 O O . SER B 1 248 ? -7.855 -5.379 2.344 1 96.5 248 SER B O 1
ATOM 4465 N N . VAL B 1 249 ? -6.793 -5.609 4.266 1 98.56 249 VAL B N 1
ATOM 4466 C CA . VAL B 1 249 ? -7.672 -4.734 5.035 1 98.56 249 VAL B CA 1
ATOM 4467 C C . VAL B 1 249 ? -7.723 -3.352 4.387 1 98.56 249 VAL B C 1
ATOM 4469 O O . VAL B 1 249 ? -8.781 -2.723 4.332 1 98.56 249 VAL B O 1
ATOM 4472 N N . PHE B 1 250 ? -6.641 -2.84 3.854 1 98.81 250 PHE B N 1
ATOM 4473 C CA . PHE B 1 250 ? -6.586 -1.501 3.279 1 98.81 250 PHE B CA 1
ATOM 4474 C C . PHE B 1 250 ? -7.324 -1.452 1.946 1 98.81 250 PHE B C 1
ATOM 4476 O O . PHE B 1 250 ? -8.016 -0.478 1.65 1 98.81 250 PHE B O 1
ATOM 4483 N N . HIS B 1 251 ? -7.172 -2.541 1.183 1 97.75 251 HIS B N 1
ATOM 4484 C CA . HIS B 1 251 ? -7.961 -2.65 -0.04 1 97.75 251 HIS B CA 1
ATOM 4485 C C . HIS B 1 251 ? -9.453 -2.68 0.266 1 97.75 251 HIS B C 1
ATOM 4487 O O . HIS B 1 251 ? -10.242 -2.006 -0.401 1 97.75 251 HIS B O 1
ATOM 4493 N N . GLN B 1 252 ? -9.828 -3.455 1.253 1 97.62 252 GLN B N 1
ATOM 4494 C CA . GLN B 1 252 ? -11.227 -3.551 1.649 1 97.62 252 GLN B CA 1
ATOM 4495 C C . GLN B 1 252 ? -11.766 -2.193 2.094 1 97.62 252 GLN B C 1
ATOM 4497 O O . GLN B 1 252 ? -12.914 -1.853 1.805 1 97.62 252 GLN B O 1
ATOM 4502 N N . ALA B 1 253 ? -10.961 -1.446 2.791 1 98.5 253 ALA B N 1
ATOM 4503 C CA . ALA B 1 253 ? -11.359 -0.105 3.209 1 98.5 253 ALA B CA 1
ATOM 4504 C C . ALA B 1 253 ? -11.57 0.805 2.004 1 98.5 253 ALA B C 1
ATOM 4506 O O . ALA B 1 253 ? -12.531 1.584 1.967 1 98.5 253 ALA B O 1
ATOM 4507 N N . LEU B 1 254 ? -10.695 0.739 1.021 1 98 254 LEU B N 1
ATOM 4508 C CA . LEU B 1 254 ? -10.82 1.523 -0.202 1 98 254 LEU B CA 1
ATOM 4509 C C . LEU B 1 254 ? -12.125 1.188 -0.927 1 98 254 LEU B C 1
ATOM 4511 O O . LEU B 1 254 ? -12.703 2.047 -1.598 1 98 254 LEU B O 1
ATOM 4515 N N . GLN B 1 255 ? -12.602 -0.049 -0.719 1 96.75 255 GLN B N 1
ATOM 4516 C CA . GLN B 1 255 ? -13.844 -0.497 -1.351 1 96.75 255 GLN B CA 1
ATOM 4517 C C . GLN B 1 255 ? -15.055 -0.077 -0.533 1 96.75 255 GLN B C 1
ATOM 4519 O O . GLN B 1 255 ? -16.203 -0.345 -0.923 1 96.75 255 GLN B O 1
ATOM 4524 N N . GLY B 1 256 ? -14.867 0.506 0.644 1 97.44 256 GLY B N 1
ATOM 4525 C CA . GLY B 1 256 ? -15.969 1.048 1.433 1 97.44 256 GLY B CA 1
ATOM 4526 C C . GLY B 1 256 ? -16.453 0.101 2.514 1 97.44 256 GLY B C 1
ATOM 4527 O O . GLY B 1 256 ? -17.422 0.39 3.209 1 97.44 256 GLY B O 1
ATOM 4528 N N . ARG B 1 257 ? -15.758 -1.07 2.703 1 97.56 257 ARG B N 1
ATOM 4529 C CA . ARG B 1 257 ? -16.172 -2.037 3.711 1 97.56 257 ARG B CA 1
ATOM 4530 C C . ARG B 1 257 ? -15.992 -1.48 5.117 1 97.56 257 ARG B C 1
ATOM 4532 O O . ARG B 1 257 ? -16.75 -1.812 6.027 1 97.56 257 ARG B O 1
ATOM 4539 N N . TYR B 1 258 ? -14.945 -0.673 5.297 1 98.56 258 TYR B N 1
ATOM 4540 C CA . TYR B 1 258 ? -14.625 -0.038 6.57 1 98.56 258 TYR B CA 1
ATOM 4541 C C . TYR B 1 258 ? -14.445 1.466 6.398 1 98.56 258 TYR B C 1
ATOM 4543 O O . TYR B 1 258 ? -13.875 1.919 5.406 1 98.56 258 TYR B O 1
ATOM 4551 N N . VAL B 1 259 ? -14.859 2.244 7.367 1 98.31 259 VAL B N 1
ATOM 4552 C CA . VAL B 1 259 ? -14.758 3.695 7.258 1 98.31 259 VAL B CA 1
ATOM 4553 C C . VAL B 1 259 ? -13.359 4.145 7.672 1 98.31 259 VAL B C 1
ATOM 4555 O O . VAL B 1 259 ? -12.945 5.27 7.375 1 98.31 259 VAL B O 1
ATOM 4558 N N . ALA B 1 260 ? -12.672 3.24 8.406 1 98.75 260 ALA B N 1
ATOM 4559 C CA . ALA B 1 260 ? -11.297 3.508 8.828 1 98.75 260 ALA B CA 1
ATOM 4560 C C . ALA B 1 260 ? -10.578 2.215 9.195 1 98.75 260 ALA B C 1
ATOM 4562 O O . ALA B 1 260 ? -11.219 1.195 9.469 1 98.75 260 ALA B O 1
ATOM 4563 N N . VAL B 1 261 ? -9.305 2.246 9.148 1 98.94 261 VAL B N 1
ATOM 4564 C CA . VAL B 1 261 ? -8.453 1.142 9.586 1 98.94 261 VAL B CA 1
ATOM 4565 C C . VAL B 1 261 ? -7.5 1.622 10.672 1 98.94 261 VAL B C 1
ATOM 4567 O O . VAL B 1 261 ? -6.887 2.684 10.547 1 98.94 261 VAL B O 1
ATOM 4570 N N . LEU B 1 262 ? -7.422 0.914 11.773 1 98.88 262 LEU B N 1
ATOM 4571 C CA . LEU B 1 262 ? -6.363 1.11 12.758 1 98.88 262 LEU B CA 1
ATOM 4572 C C . LEU B 1 262 ? -5.133 0.286 12.406 1 98.88 262 LEU B C 1
ATOM 4574 O O . LEU B 1 262 ? -5.125 -0.935 12.578 1 98.88 262 LEU B O 1
ATOM 4578 N N . SER B 1 263 ? -4.172 0.962 11.836 1 98.75 263 SER B N 1
ATOM 4579 C CA . SER B 1 263 ? -2.867 0.356 11.594 1 98.75 263 SER B CA 1
ATOM 4580 C C . SER B 1 263 ? -2.082 0.185 12.891 1 98.75 263 SER B C 1
ATOM 4582 O O . SER B 1 263 ? -2.135 1.045 13.773 1 98.75 263 SER B O 1
ATOM 4584 N N . LEU B 1 264 ? -1.315 -0.816 12.953 1 98.62 264 LEU B N 1
ATOM 4585 C CA . LEU B 1 264 ? -0.704 -1.142 14.234 1 98.62 264 LEU B CA 1
ATOM 4586 C C . LEU B 1 264 ? 0.713 -0.584 14.32 1 98.62 264 LEU B C 1
ATOM 4588 O O . LEU B 1 264 ? 1.234 -0.363 15.414 1 98.62 264 LEU B O 1
ATOM 4592 N N . TYR B 1 265 ? 1.384 -0.41 13.227 1 98.06 265 TYR B N 1
ATOM 4593 C CA . TYR B 1 265 ? 2.719 0.177 13.234 1 98.06 265 TYR B CA 1
ATOM 4594 C C . TYR B 1 265 ? 2.902 1.137 12.07 1 98.06 265 TYR B C 1
ATOM 4596 O O . TYR B 1 265 ? 2.07 1.184 11.156 1 98.06 265 TYR B O 1
ATOM 4604 N N . HIS B 1 266 ? 3.943 1.913 12.07 1 97.38 266 HIS B N 1
ATOM 4605 C CA . HIS B 1 266 ? 4.184 3.07 11.219 1 97.38 266 HIS B CA 1
ATOM 4606 C C . HIS B 1 266 ? 4.062 2.701 9.742 1 97.38 266 HIS B C 1
ATOM 4608 O O . HIS B 1 266 ? 3.178 3.201 9.047 1 97.38 266 HIS B O 1
ATOM 4614 N N . ASP B 1 267 ? 4.832 1.769 9.25 1 97.94 267 ASP B N 1
ATOM 4615 C CA . ASP B 1 267 ? 4.938 1.51 7.82 1 97.94 267 ASP B CA 1
ATOM 4616 C C . ASP B 1 267 ? 3.729 0.729 7.312 1 97.94 267 ASP B C 1
ATOM 4618 O O . ASP B 1 267 ? 3.469 0.692 6.109 1 97.94 267 ASP B O 1
ATOM 4622 N N . GLN B 1 268 ? 2.992 0.059 8.242 1 98.56 268 GLN B N 1
ATOM 4623 C CA . GLN B 1 268 ? 1.812 -0.686 7.812 1 98.56 268 GLN B CA 1
ATOM 4624 C C . GLN B 1 268 ? 0.811 0.226 7.109 1 98.56 268 GLN B C 1
ATOM 4626 O O . GLN B 1 268 ? 0.397 -0.053 5.98 1 98.56 268 GLN B O 1
ATOM 4631 N N . GLY B 1 269 ? 0.523 1.316 7.754 1 98.56 269 GLY B N 1
ATOM 4632 C CA . GLY B 1 269 ? -0.394 2.279 7.168 1 98.56 269 GLY B CA 1
ATOM 4633 C C . GLY B 1 269 ? 0.253 3.148 6.105 1 98.56 269 GLY B C 1
ATOM 4634 O O . GLY B 1 269 ? -0.372 3.469 5.094 1 98.56 269 GLY B O 1
ATOM 4635 N N . HIS B 1 270 ? 1.489 3.535 6.312 1 98.38 270 HIS B N 1
ATOM 4636 C CA . HIS B 1 270 ? 2.174 4.418 5.375 1 98.38 270 HIS B CA 1
ATOM 4637 C C . HIS B 1 270 ? 2.324 3.756 4.008 1 98.38 270 HIS B C 1
ATOM 4639 O O . HIS B 1 270 ? 2.082 4.387 2.979 1 98.38 270 HIS B O 1
ATOM 4645 N N . ILE B 1 271 ? 2.717 2.527 4.008 1 98.69 271 ILE B N 1
ATOM 4646 C CA . ILE B 1 271 ? 2.881 1.806 2.75 1 98.69 271 ILE B CA 1
ATOM 4647 C C . ILE B 1 271 ? 1.551 1.765 2 1 98.69 271 ILE B C 1
ATOM 4649 O O . ILE B 1 271 ? 1.495 2.059 0.805 1 98.69 271 ILE B O 1
ATOM 4653 N N . ALA B 1 272 ? 0.487 1.417 2.723 1 98.75 272 ALA B N 1
ATOM 4654 C CA . ALA B 1 272 ? -0.833 1.277 2.113 1 98.75 272 ALA B CA 1
ATOM 4655 C C . ALA B 1 272 ? -1.271 2.58 1.45 1 98.75 272 ALA B C 1
ATOM 4657 O O . ALA B 1 272 ? -1.634 2.594 0.272 1 98.75 272 ALA B O 1
ATOM 4658 N N . THR B 1 273 ? -1.124 3.666 2.131 1 98.56 273 THR B N 1
ATOM 4659 C CA . THR B 1 273 ? -1.667 4.934 1.66 1 98.56 273 THR B CA 1
ATOM 4660 C C . THR B 1 273 ? -0.773 5.539 0.582 1 98.56 273 THR B C 1
ATOM 4662 O O . THR B 1 273 ? -1.254 5.93 -0.485 1 98.56 273 THR B O 1
ATOM 4665 N N . LYS B 1 274 ? 0.511 5.527 0.815 1 98.06 274 LYS B N 1
ATOM 4666 C CA . LYS B 1 274 ? 1.426 6.246 -0.067 1 98.06 274 LYS B CA 1
ATOM 4667 C C . LYS B 1 274 ? 1.687 5.461 -1.349 1 98.06 274 LYS B C 1
ATOM 4669 O O . LYS B 1 274 ? 1.979 6.047 -2.395 1 98.06 274 LYS B O 1
ATOM 4674 N N . THR B 1 275 ? 1.623 4.148 -1.268 1 98.25 275 THR B N 1
ATOM 4675 C CA . THR B 1 275 ? 1.712 3.385 -2.508 1 98.25 275 THR B CA 1
ATOM 4676 C C . THR B 1 275 ? 0.469 3.602 -3.367 1 98.25 275 THR B C 1
ATOM 4678 O O . THR B 1 275 ? 0.567 3.717 -4.59 1 98.25 275 THR B O 1
ATOM 4681 N N . TYR B 1 276 ? -0.697 3.68 -2.77 1 98.12 276 TYR B N 1
ATOM 4682 C CA . TYR B 1 276 ? -1.952 3.889 -3.482 1 98.12 276 TYR B CA 1
ATOM 4683 C C . TYR B 1 276 ? -1.969 5.25 -4.168 1 98.12 276 TYR B C 1
ATOM 4685 O O . TYR B 1 276 ? -2.256 5.348 -5.363 1 98.12 276 TYR B O 1
ATOM 4693 N N . ASP B 1 277 ? -1.677 6.266 -3.428 1 97.62 277 ASP B N 1
ATOM 4694 C CA . ASP B 1 277 ? -1.613 7.629 -3.953 1 97.62 277 ASP B CA 1
ATOM 4695 C C . ASP B 1 277 ? -0.718 8.508 -3.086 1 97.62 277 ASP B C 1
ATOM 4697 O O . ASP B 1 277 ? -1.168 9.055 -2.078 1 97.62 277 ASP B O 1
ATOM 4701 N N . PHE B 1 278 ? 0.48 8.703 -3.514 1 96.06 278 PHE B N 1
ATOM 4702 C CA . PHE B 1 278 ? 1.505 9.383 -2.729 1 96.06 278 PHE B CA 1
ATOM 4703 C C . PHE B 1 278 ? 1.133 10.844 -2.494 1 96.06 278 PHE B C 1
ATOM 4705 O O . PHE B 1 278 ? 1.15 11.32 -1.358 1 96.06 278 PHE B O 1
ATOM 4712 N N . GLU B 1 279 ? 0.718 11.508 -3.467 1 94.81 279 GLU B N 1
ATOM 4713 C CA . GLU B 1 279 ? 0.504 12.953 -3.408 1 94.81 279 GLU B CA 1
ATOM 4714 C C . GLU B 1 279 ? -0.791 13.289 -2.674 1 94.81 279 GLU B C 1
ATOM 4716 O O . GLU B 1 279 ? -0.888 14.328 -2.023 1 94.81 279 GLU B O 1
ATOM 4721 N N . ARG B 1 280 ? -1.752 12.492 -2.715 1 97.06 280 ARG B N 1
ATOM 4722 C CA . ARG B 1 280 ? -3.062 12.836 -2.168 1 97.06 280 ARG B CA 1
ATOM 4723 C C . ARG B 1 280 ? -3.275 12.172 -0.811 1 97.06 280 ARG B C 1
ATOM 4725 O O . ARG B 1 280 ? -4.375 12.219 -0.257 1 97.06 280 ARG B O 1
ATOM 4732 N N . THR B 1 281 ? -2.25 11.492 -0.32 1 98.12 281 THR B N 1
ATOM 4733 C CA . THR B 1 281 ? -2.281 11.039 1.067 1 98.12 281 THR B CA 1
ATOM 4734 C C . THR B 1 281 ? -2.033 12.211 2.02 1 98.12 281 THR B C 1
ATOM 4736 O O . THR B 1 281 ? -0.935 12.766 2.055 1 98.12 281 THR B O 1
ATOM 4739 N N . ILE B 1 282 ? -3.08 12.516 2.775 1 98.25 282 ILE B N 1
ATOM 4740 C CA . ILE B 1 282 ? -3.008 13.703 3.617 1 98.25 282 ILE B CA 1
ATOM 4741 C C . ILE B 1 282 ? -3.037 13.297 5.09 1 98.25 282 ILE B C 1
ATOM 4743 O O . ILE B 1 282 ? -3.801 12.414 5.477 1 98.25 282 ILE B O 1
ATOM 4747 N N . ALA B 1 283 ? -2.189 13.938 5.824 1 97.06 283 ALA B N 1
ATOM 4748 C CA . ALA B 1 283 ? -2.184 13.734 7.27 1 97.06 283 ALA B CA 1
ATOM 4749 C C . ALA B 1 283 ? -3.18 14.664 7.961 1 97.06 283 ALA B C 1
ATOM 4751 O O . ALA B 1 283 ? -3.285 15.844 7.609 1 97.06 283 ALA B O 1
ATOM 4752 N N . ILE B 1 284 ? -3.904 14.156 8.836 1 96.56 284 ILE B N 1
ATOM 4753 C CA . ILE B 1 284 ? -4.84 14.898 9.672 1 96.56 284 ILE B CA 1
ATOM 4754 C C . ILE B 1 284 ? -4.496 14.68 11.148 1 96.56 284 ILE B C 1
ATOM 4756 O O . ILE B 1 284 ? -4.234 13.555 11.57 1 96.56 284 ILE B O 1
ATOM 4760 N N . THR B 1 285 ? -4.406 15.719 11.836 1 94.44 285 THR B N 1
ATOM 4761 C CA . THR B 1 285 ? -4.164 15.641 13.273 1 94.44 285 THR B CA 1
ATOM 4762 C C . THR B 1 285 ? -5.441 15.922 14.055 1 94.44 285 THR B C 1
ATOM 4764 O O . THR B 1 285 ? -6.066 16.969 13.875 1 94.44 285 THR B O 1
ATOM 4767 N N . LEU B 1 286 ? -5.762 14.953 14.859 1 92.94 286 LEU B N 1
ATOM 4768 C CA . LEU B 1 286 ? -7.02 14.992 15.602 1 92.94 286 LEU B CA 1
ATOM 4769 C C . LEU B 1 286 ? -6.762 14.969 17.109 1 92.94 286 LEU B C 1
ATOM 4771 O O . LEU B 1 286 ? -5.613 15.078 17.547 1 92.94 286 LEU B O 1
ATOM 4775 N N . ASP B 1 287 ? -7.812 15.023 17.875 1 89.06 287 ASP B N 1
ATOM 4776 C CA . ASP B 1 287 ? -7.758 15.062 19.344 1 89.06 287 ASP B CA 1
ATOM 4777 C C . ASP B 1 287 ? -7.082 16.344 19.828 1 89.06 287 ASP B C 1
ATOM 4779 O O . ASP B 1 287 ? -6.266 16.312 20.75 1 89.06 287 ASP B O 1
ATOM 4783 N N . MET B 1 288 ? -7.219 17.438 19.141 1 89.69 288 MET B N 1
ATOM 4784 C CA . MET B 1 288 ? -6.809 18.797 19.453 1 89.69 288 MET B CA 1
ATOM 4785 C C . MET B 1 288 ? -8 19.75 19.406 1 89.69 288 MET B C 1
ATOM 4787 O O . MET B 1 288 ? -9.062 19.391 18.891 1 89.69 288 MET B O 1
ATOM 4791 N N . PRO B 1 289 ? -7.855 20.922 20.016 1 90.06 289 PRO B N 1
ATOM 4792 C CA . PRO B 1 289 ? -8.984 21.844 20.031 1 90.06 289 PRO B CA 1
ATOM 4793 C C . PRO B 1 289 ? -9.328 22.391 18.641 1 90.06 289 PRO B C 1
ATOM 4795 O O . PRO B 1 289 ? -10.367 23.031 18.469 1 90.06 289 PRO B O 1
ATOM 4798 N N . PHE B 1 290 ? -8.547 22.125 17.688 1 92.12 290 PHE B N 1
ATOM 4799 C CA . PHE B 1 290 ? -8.805 22.516 16.312 1 92.12 290 PHE B CA 1
ATOM 4800 C C . PHE B 1 290 ? -8.359 21.438 15.344 1 92.12 290 PHE B C 1
ATOM 4802 O O . PHE B 1 290 ? -7.664 20.484 15.734 1 92.12 290 PHE B O 1
ATOM 4809 N N . LEU B 1 291 ? -8.82 21.547 14.102 1 94.81 291 LEU B N 1
ATOM 4810 C CA . LEU B 1 291 ? -8.477 20.625 13.031 1 94.81 291 LEU B CA 1
ATOM 4811 C C . LEU B 1 291 ? -7.203 21.062 12.32 1 94.81 291 LEU B C 1
ATOM 4813 O O . LEU B 1 291 ? -7.059 22.234 11.969 1 94.81 291 LEU B O 1
ATOM 4817 N N . ARG B 1 292 ? -6.32 20.125 12.148 1 96.88 292 ARG B N 1
ATOM 4818 C CA . ARG B 1 292 ? -5.121 20.406 11.367 1 96.88 292 ARG B CA 1
ATOM 4819 C C . ARG B 1 292 ? -4.914 19.359 10.281 1 96.88 292 ARG B C 1
ATOM 4821 O O . ARG B 1 292 ? -4.973 18.156 10.555 1 96.88 292 A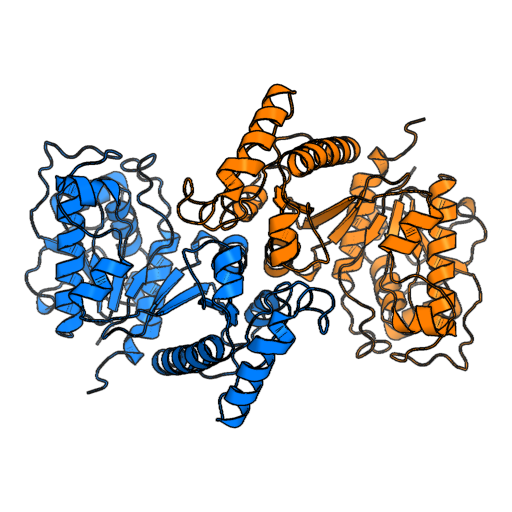RG B O 1
ATOM 4828 N N . THR B 1 293 ? -4.766 19.75 9.078 1 97.88 293 THR B N 1
ATOM 4829 C CA . THR B 1 293 ? -4.344 18.906 7.969 1 97.88 293 THR B CA 1
ATOM 4830 C C . THR B 1 293 ? -2.949 19.297 7.488 1 97.88 293 THR B C 1
ATOM 4832 O O . THR B 1 293 ? -2.479 20.406 7.77 1 97.88 293 THR B O 1
ATOM 4835 N N . SER B 1 294 ? -2.279 18.391 6.844 1 97.5 294 SER B N 1
ATOM 4836 C CA . SER B 1 294 ? -0.914 18.688 6.426 1 97.5 294 SER B CA 1
ATOM 4837 C C . SER B 1 294 ? -0.529 17.891 5.184 1 97.5 294 SER B C 1
ATOM 4839 O O . SER B 1 294 ? -0.987 16.766 5 1 97.5 294 SER B O 1
ATOM 4841 N N . VAL B 1 295 ? 0.283 18.516 4.367 1 94.94 295 VAL B N 1
ATOM 4842 C CA . VAL B 1 295 ? 0.934 17.75 3.305 1 94.94 295 VAL B CA 1
ATOM 4843 C C . VAL B 1 295 ? 1.879 16.719 3.91 1 94.94 295 VAL B C 1
ATOM 4845 O O . VAL B 1 295 ? 2.262 16.828 5.078 1 94.94 295 VAL B O 1
ATOM 4848 N N . ASP B 1 296 ? 2.191 15.695 3.119 1 88.12 296 ASP B N 1
ATOM 4849 C CA . ASP B 1 296 ? 3.059 14.641 3.637 1 88.12 296 ASP B CA 1
ATOM 4850 C C . ASP B 1 296 ? 4.406 14.641 2.918 1 88.12 296 ASP B C 1
ATOM 4852 O O . ASP B 1 296 ? 4.977 13.578 2.664 1 88.12 296 ASP B O 1
ATOM 4856 N N . HIS B 1 297 ? 4.898 15.766 2.521 1 88.75 297 HIS B N 1
ATOM 4857 C CA . HIS B 1 297 ? 6.242 15.914 1.974 1 88.75 297 HIS B CA 1
ATOM 4858 C C . HIS B 1 297 ? 7.012 17.016 2.686 1 88.75 297 HIS B C 1
ATOM 4860 O O . HIS B 1 297 ? 6.434 17.797 3.453 1 88.75 297 HIS B O 1
ATOM 4866 N N . GLY B 1 298 ? 8.289 17.078 2.447 1 91.81 298 GLY B N 1
ATOM 4867 C CA . GLY B 1 298 ? 9.141 18.047 3.123 1 91.81 298 GLY B CA 1
ATOM 4868 C C . GLY B 1 298 ? 9.289 19.344 2.352 1 91.81 298 GLY B C 1
ATOM 4869 O O . GLY B 1 298 ? 8.445 19.688 1.526 1 91.81 298 GLY B O 1
ATOM 4870 N N . THR B 1 299 ? 10.336 20.062 2.695 1 96.38 299 THR B N 1
ATOM 4871 C CA . THR B 1 299 ? 10.539 21.406 2.166 1 96.38 299 THR B CA 1
ATOM 4872 C C . THR B 1 299 ? 11.047 21.344 0.729 1 96.38 299 THR B C 1
ATOM 4874 O O . THR B 1 299 ? 11.062 22.375 0.032 1 96.38 299 THR B O 1
ATOM 4877 N N . ALA B 1 300 ? 11.523 20.188 0.307 1 95.88 300 ALA B N 1
ATOM 4878 C CA . ALA B 1 300 ? 12 20 -1.061 1 95.88 300 ALA B CA 1
ATOM 4879 C C . ALA B 1 300 ? 12.969 21.109 -1.464 1 95.88 300 ALA B C 1
ATOM 4881 O O . ALA B 1 300 ? 12.789 21.75 -2.502 1 95.88 300 ALA B O 1
ATOM 4882 N N . PHE B 1 301 ? 14.023 21.266 -0.733 1 97 301 PHE B N 1
ATOM 4883 C CA . PHE B 1 301 ? 15.008 22.328 -0.898 1 97 301 PHE B CA 1
ATOM 4884 C C . PHE B 1 301 ? 15.648 22.266 -2.279 1 97 301 PHE B C 1
ATOM 4886 O O . PHE B 1 301 ? 16.016 23.281 -2.85 1 97 301 PHE B O 1
ATOM 4893 N N . ASP B 1 302 ? 15.711 21.141 -2.816 1 96.38 302 ASP B N 1
ATOM 4894 C CA . ASP B 1 302 ? 16.391 20.922 -4.086 1 96.38 302 ASP B CA 1
ATOM 4895 C C . ASP B 1 302 ? 15.633 21.562 -5.242 1 96.38 302 ASP B C 1
ATOM 4897 O O . ASP B 1 302 ? 16.219 21.875 -6.277 1 96.38 302 ASP B O 1
ATOM 4901 N N . ILE B 1 303 ? 14.352 21.766 -5.07 1 97.62 303 ILE B N 1
ATOM 4902 C CA . ILE B 1 303 ? 13.586 22.344 -6.172 1 97.62 303 ILE B CA 1
ATOM 4903 C C . ILE B 1 303 ? 12.953 23.656 -5.738 1 97.62 303 ILE B C 1
ATOM 4905 O O . ILE B 1 303 ? 12.172 24.25 -6.48 1 97.62 303 ILE B O 1
ATOM 4909 N N . ALA B 1 304 ? 13.281 24.109 -4.551 1 98.31 304 ALA B N 1
ATOM 4910 C CA . ALA B 1 304 ? 12.758 25.391 -4.055 1 98.31 304 ALA B CA 1
ATOM 4911 C C . ALA B 1 304 ? 13.219 26.547 -4.934 1 98.31 304 ALA B C 1
ATOM 4913 O O . ALA B 1 304 ? 14.383 26.594 -5.34 1 98.31 304 ALA B O 1
ATOM 4914 N N . GLY B 1 305 ? 12.336 27.406 -5.223 1 98.25 305 GLY B N 1
ATOM 4915 C CA . GLY B 1 305 ? 12.656 28.578 -6.016 1 98.25 305 GLY B CA 1
ATOM 4916 C C . GLY B 1 305 ? 12.602 28.328 -7.508 1 98.25 305 GLY B C 1
ATOM 4917 O O . GLY B 1 305 ? 12.883 29.234 -8.305 1 98.25 305 GLY B O 1
ATOM 4918 N N . LYS B 1 306 ? 12.219 27.156 -7.844 1 98.19 306 LYS B N 1
ATOM 4919 C CA . LYS B 1 306 ? 12.25 26.797 -9.258 1 98.19 306 LYS B CA 1
ATOM 4920 C C . LYS B 1 306 ? 10.844 26.797 -9.852 1 98.19 306 LYS B C 1
ATOM 4922 O O . LYS B 1 306 ? 10.68 26.703 -11.07 1 98.19 306 LYS B O 1
ATOM 4927 N N . GLY B 1 307 ? 9.844 26.797 -9.031 1 97.94 307 GLY B N 1
ATOM 4928 C CA . GLY B 1 307 ? 8.469 26.891 -9.492 1 97.94 307 GLY B CA 1
ATOM 4929 C C . GLY B 1 307 ? 7.914 25.578 -10.016 1 97.94 307 GLY B C 1
ATOM 4930 O O . GLY B 1 307 ? 6.84 25.547 -10.617 1 97.94 307 GLY B O 1
ATOM 4931 N N . ILE B 1 308 ? 8.57 24.438 -9.711 1 97.56 308 ILE B N 1
ATOM 4932 C CA . ILE B 1 308 ? 8.195 23.203 -10.383 1 97.56 308 ILE B CA 1
ATOM 4933 C C . ILE B 1 308 ? 7.512 22.266 -9.391 1 97.56 308 ILE B C 1
ATOM 4935 O O . ILE B 1 308 ? 7 21.203 -9.773 1 97.56 308 ILE B O 1
ATOM 4939 N N . VAL B 1 309 ? 7.414 22.594 -8.133 1 97.12 309 VAL B N 1
ATOM 4940 C CA . VAL B 1 309 ? 6.781 21.734 -7.133 1 97.12 309 VAL B CA 1
ATOM 4941 C C . VAL B 1 309 ? 5.293 21.609 -7.438 1 97.12 309 VAL B C 1
ATOM 4943 O O . VAL B 1 309 ? 4.645 22.578 -7.84 1 97.12 309 VAL B O 1
ATOM 4946 N N . SER B 1 310 ? 4.746 20.406 -7.281 1 97 310 SER B N 1
ATOM 4947 C CA . SER B 1 310 ? 3.318 20.156 -7.441 1 97 310 SER B CA 1
ATOM 4948 C C . SER B 1 310 ? 2.531 20.656 -6.234 1 97 310 SER B C 1
ATOM 4950 O O . SER B 1 310 ? 2.943 20.453 -5.09 1 97 310 SER B O 1
ATOM 4952 N N . ALA B 1 311 ? 1.403 21.328 -6.457 1 97.5 311 ALA B N 1
ATOM 4953 C CA . ALA B 1 311 ? 0.578 21.844 -5.371 1 97.5 311 ALA B CA 1
ATOM 4954 C C . ALA B 1 311 ? -0.551 20.875 -5.023 1 97.5 311 ALA B C 1
ATOM 4956 O O . ALA B 1 311 ? -1.368 21.172 -4.145 1 97.5 311 ALA B O 1
ATOM 4957 N N . ILE B 1 312 ? -0.598 19.703 -5.617 1 97.56 312 ILE B N 1
ATOM 4958 C CA . ILE B 1 312 ? -1.714 18.781 -5.492 1 97.56 312 ILE B CA 1
ATOM 4959 C C . ILE B 1 312 ? -1.908 18.406 -4.023 1 97.56 312 ILE B C 1
ATOM 4961 O O . ILE B 1 312 ? -3.033 18.406 -3.52 1 97.56 312 ILE B O 1
ATOM 4965 N N . SER B 1 313 ? -0.851 18.094 -3.336 1 97.94 313 SER B N 1
ATOM 4966 C CA . SER B 1 313 ? -0.944 17.688 -1.937 1 97.94 313 SER B CA 1
ATOM 4967 C C . SER B 1 313 ? -1.522 18.797 -1.074 1 97.94 313 SER B C 1
ATOM 4969 O O . SER B 1 313 ? -2.357 18.547 -0.203 1 97.94 313 SER B O 1
ATOM 4971 N N . MET B 1 314 ? -1.102 20.062 -1.299 1 98.44 314 MET B N 1
ATOM 4972 C CA . MET B 1 314 ? -1.598 21.188 -0.521 1 98.44 314 MET B CA 1
ATOM 4973 C C . MET B 1 314 ? -3.068 21.453 -0.821 1 98.44 314 MET B C 1
ATOM 4975 O O . MET B 1 314 ? -3.854 21.734 0.089 1 98.44 314 MET B O 1
ATOM 4979 N N . ILE B 1 315 ? -3.398 21.406 -2.09 1 98.44 315 ILE B N 1
ATOM 4980 C CA . ILE B 1 315 ? -4.793 21.562 -2.492 1 98.44 315 ILE B CA 1
ATOM 4981 C C . ILE B 1 315 ? -5.656 20.531 -1.775 1 98.44 315 ILE B C 1
ATOM 4983 O O . ILE B 1 315 ? -6.688 20.875 -1.191 1 98.44 315 ILE B O 1
ATOM 4987 N N . GLU B 1 316 ? -5.176 19.266 -1.773 1 98.19 316 GLU B N 1
ATOM 4988 C CA . GLU B 1 316 ? -5.922 18.188 -1.117 1 98.19 316 GLU B CA 1
ATOM 4989 C C . GLU B 1 316 ? -6.008 18.422 0.388 1 98.19 316 GLU B C 1
ATOM 4991 O O . GLU B 1 316 ? -7.039 18.156 1.005 1 98.19 316 GLU B O 1
ATOM 4996 N N . ALA B 1 317 ? -4.965 18.891 0.998 1 98.44 317 ALA B N 1
ATOM 4997 C CA . ALA B 1 317 ? -4.961 19.188 2.428 1 98.44 317 ALA B CA 1
ATOM 4998 C C . ALA B 1 317 ? -6.008 20.234 2.773 1 98.44 317 ALA B C 1
ATOM 5000 O O . ALA B 1 317 ? -6.73 20.109 3.766 1 98.44 317 ALA B O 1
ATOM 5001 N N . VAL B 1 318 ? -6.09 21.297 1.977 1 98.44 318 VAL B N 1
ATOM 5002 C CA . VAL B 1 318 ? -7.051 22.359 2.199 1 98.44 318 VAL B CA 1
ATOM 5003 C C . VAL B 1 318 ? -8.469 21.844 1.986 1 98.44 318 VAL B C 1
ATOM 5005 O O . VAL B 1 318 ? -9.383 22.156 2.756 1 98.44 318 VAL B O 1
ATOM 5008 N N . LYS B 1 319 ? -8.672 21.031 0.963 1 98.06 319 LYS B N 1
ATOM 5009 C CA . LYS B 1 319 ? -9.984 20.453 0.707 1 98.06 319 LYS B CA 1
ATOM 5010 C C . LYS B 1 319 ? -10.469 19.641 1.905 1 98.06 319 LYS B C 1
ATOM 5012 O O . LYS B 1 319 ? -11.633 19.75 2.303 1 98.06 319 LYS B O 1
ATOM 5017 N N . LEU B 1 320 ? -9.602 18.875 2.451 1 97.75 320 LEU B N 1
ATOM 5018 C CA . LEU B 1 320 ? -9.977 18.047 3.592 1 97.75 320 LEU B CA 1
ATOM 5019 C C . LEU B 1 320 ? -10.25 18.906 4.82 1 97.75 320 LEU B C 1
ATOM 5021 O O . LEU B 1 320 ? -11.156 18.609 5.605 1 97.75 320 LEU B O 1
ATOM 5025 N N . ALA B 1 321 ? -9.414 19.906 4.977 1 97.75 321 ALA B N 1
ATOM 5026 C CA . ALA B 1 321 ? -9.695 20.859 6.059 1 97.75 321 ALA B CA 1
ATOM 5027 C C . ALA B 1 321 ? -11.094 21.453 5.918 1 97.75 321 ALA B C 1
ATOM 5029 O O . ALA B 1 321 ? -11.852 21.5 6.891 1 97.75 321 ALA B O 1
ATOM 5030 N N . ALA B 1 322 ? -11.422 21.859 4.746 1 97.19 322 ALA B N 1
ATOM 5031 C CA . ALA B 1 322 ? -12.734 22.453 4.484 1 97.19 322 ALA B CA 1
ATOM 5032 C C . ALA B 1 322 ? -13.844 21.438 4.707 1 97.19 322 ALA B C 1
ATOM 5034 O O . ALA B 1 322 ? -14.914 21.781 5.215 1 97.19 322 ALA B O 1
ATOM 5035 N N . LYS B 1 323 ? -13.578 20.234 4.316 1 96 323 LYS B N 1
ATOM 5036 C CA . LYS B 1 323 ? -14.547 19.141 4.441 1 96 323 LYS B CA 1
ATOM 5037 C C . LYS B 1 323 ? -14.914 18.906 5.898 1 96 323 LYS B C 1
ATOM 5039 O O . LYS B 1 323 ? -16.094 18.75 6.23 1 96 323 LYS B O 1
ATOM 5044 N N . TYR B 1 324 ? -13.961 18.906 6.773 1 96.56 324 TYR B N 1
ATOM 5045 C CA . TYR B 1 324 ? -14.18 18.438 8.133 1 96.56 324 TYR B CA 1
ATOM 5046 C C . TYR B 1 324 ? -14.375 19.594 9.102 1 96.56 324 TYR B C 1
ATOM 5048 O O . TYR B 1 324 ? -14.898 19.422 10.203 1 96.56 324 TYR B O 1
ATOM 5056 N N . ALA B 1 325 ? -13.992 20.828 8.75 1 94.69 325 ALA B N 1
ATOM 5057 C CA . ALA B 1 325 ? -13.977 22 9.625 1 94.69 325 ALA B CA 1
ATOM 5058 C C . ALA B 1 325 ? -15.359 22.25 10.227 1 94.69 325 ALA B C 1
ATOM 5060 O O . ALA B 1 325 ? -15.477 22.578 11.414 1 94.69 325 ALA B O 1
ATOM 5061 N N . PRO B 1 326 ? -16.422 22.078 9.477 1 91.5 326 PRO B N 1
ATOM 5062 C CA . PRO B 1 326 ? -17.75 22.359 10.023 1 91.5 326 PRO B CA 1
ATOM 5063 C C . PRO B 1 326 ? -18.078 21.5 11.25 1 91.5 326 PRO B C 1
ATOM 5065 O O . PRO B 1 326 ? -18.906 21.875 12.062 1 91.5 326 PRO B O 1
ATOM 5068 N N . ASN B 1 327 ? -17.422 20.391 11.328 1 90.25 327 ASN B N 1
ATOM 5069 C CA . ASN B 1 327 ? -17.688 19.484 12.438 1 90.25 327 ASN B CA 1
ATOM 5070 C C . ASN B 1 327 ? -16.938 19.891 13.703 1 90.25 327 ASN B C 1
ATOM 5072 O O . ASN B 1 327 ? -17.188 19.359 14.781 1 90.25 327 ASN B O 1
ATOM 5076 N N . PHE B 1 328 ? -15.961 20.75 13.609 1 84.81 328 PHE B N 1
ATOM 5077 C CA . PHE B 1 328 ? -15.164 21.234 14.734 1 84.81 328 PHE B CA 1
ATOM 5078 C C . PHE B 1 328 ? -15.727 22.547 15.273 1 84.81 328 PHE B C 1
ATOM 5080 O O . PHE B 1 328 ? -15.32 23.016 16.328 1 84.81 328 PHE B O 1
ATOM 5087 N N . LYS B 1 329 ? -16.312 23.172 14.391 1 65.5 329 LYS B N 1
ATOM 5088 C CA . LYS B 1 329 ? -16.859 24.453 14.844 1 65.5 329 LYS B CA 1
ATOM 5089 C C . LYS B 1 329 ? -17.594 24.297 16.172 1 65.5 329 LYS B C 1
ATOM 5091 O O . LYS B 1 329 ? -17.891 23.172 16.594 1 65.5 329 LYS B O 1
ATOM 5096 N N . ASN B 1 330 ? -18.281 25.172 16.781 1 50.56 330 ASN B N 1
ATOM 5097 C CA . ASN B 1 330 ? -18.734 25.641 18.094 1 50.56 330 ASN B CA 1
ATOM 5098 C C . ASN B 1 330 ? -19.406 24.516 18.875 1 50.56 330 ASN B C 1
ATOM 5100 O O . ASN B 1 330 ? -20.609 24.281 18.719 1 50.56 330 ASN B O 1
ATOM 5104 N N . ILE B 1 331 ? -18.672 23.266 18.844 1 43.47 331 ILE B N 1
ATOM 5105 C CA . ILE B 1 331 ? -19.109 22.609 20.078 1 43.47 331 ILE B CA 1
ATOM 5106 C C . ILE B 1 331 ? -18.844 23.531 21.266 1 43.47 331 ILE B C 1
ATOM 5108 O O . ILE B 1 331 ? -17.688 23.766 21.641 1 43.47 331 ILE B O 1
ATOM 5112 N N . LYS B 1 332 ? -19.469 24.562 21.422 1 37.81 332 LYS B N 1
ATOM 5113 C CA . LYS B 1 332 ? -19.672 25.188 22.734 1 37.81 332 LYS B CA 1
ATOM 5114 C C . LYS B 1 332 ? -19.938 24.125 23.812 1 37.81 332 LYS B C 1
ATOM 5116 O O . LYS B 1 332 ? -20.703 23.188 23.578 1 37.81 332 LYS B O 1
#